Protein AF-A0A1J4JZ29-F1 (afdb_monomer_lite)

Structure (mmCIF, N/CA/C/O backbone):
data_AF-A0A1J4JZ29-F1
#
_entry.id   AF-A0A1J4JZ29-F1
#
loop_
_atom_site.group_PDB
_atom_site.id
_atom_site.type_symbol
_atom_site.label_atom_id
_atom_site.label_alt_id
_atom_site.label_comp_id
_atom_site.label_asym_id
_atom_site.label_entity_id
_atom_site.label_seq_id
_atom_site.pdbx_PDB_ins_code
_atom_site.Cartn_x
_atom_site.Cartn_y
_atom_site.Cartn_z
_atom_site.occupancy
_atom_site.B_iso_or_equiv
_atom_site.auth_seq_id
_atom_site.auth_comp_id
_atom_site.auth_asym_id
_atom_site.auth_atom_id
_atom_site.pdbx_PDB_model_num
ATOM 1 N N . MET A 1 1 ? 57.834 22.739 -58.608 1.00 68.94 1 MET A N 1
ATOM 2 C CA . MET A 1 1 ? 57.553 23.561 -57.410 1.00 68.94 1 MET A CA 1
ATOM 3 C C . MET A 1 1 ? 56.055 23.659 -57.111 1.00 68.94 1 MET A C 1
ATOM 5 O O . MET A 1 1 ? 55.650 23.152 -56.080 1.00 68.94 1 MET A O 1
ATOM 9 N N . ILE A 1 2 ? 55.210 24.173 -58.018 1.00 77.94 2 ILE A N 1
ATOM 10 C CA . ILE A 1 2 ? 53.753 24.341 -57.780 1.00 77.94 2 ILE A CA 1
ATOM 11 C C . ILE A 1 2 ? 53.030 23.028 -57.420 1.00 77.94 2 ILE A C 1
ATOM 13 O O . ILE A 1 2 ? 52.294 22.993 -56.441 1.00 77.94 2 ILE A O 1
ATOM 17 N N . LYS A 1 3 ? 53.285 21.928 -58.148 1.00 78.69 3 LYS A N 1
ATOM 18 C CA . LYS A 1 3 ? 52.698 20.609 -57.829 1.00 78.69 3 LYS A CA 1
ATOM 19 C C . LYS A 1 3 ? 53.084 20.102 -56.432 1.00 78.69 3 LYS A C 1
ATOM 21 O O . LYS A 1 3 ? 52.234 19.584 -55.731 1.00 78.69 3 LYS A O 1
ATOM 26 N N . SER A 1 4 ? 54.338 20.313 -56.024 1.00 80.56 4 SER A N 1
ATOM 27 C CA . SER A 1 4 ? 54.829 19.910 -54.696 1.00 80.56 4 SER A CA 1
ATOM 28 C C . SER A 1 4 ? 54.134 20.694 -53.576 1.00 80.56 4 SER A C 1
ATOM 30 O O . SER A 1 4 ? 53.701 20.117 -52.586 1.00 80.56 4 SER A O 1
ATOM 32 N N . ASN A 1 5 ? 53.933 22.004 -53.771 1.00 86.25 5 ASN A N 1
ATOM 33 C CA . ASN A 1 5 ? 53.218 22.837 -52.801 1.00 86.25 5 ASN A CA 1
ATOM 34 C C . ASN A 1 5 ? 51.735 22.453 -52.678 1.00 86.25 5 ASN A C 1
ATOM 36 O O . ASN A 1 5 ? 51.191 22.500 -51.580 1.00 86.25 5 ASN A O 1
ATOM 40 N N . LEU A 1 6 ? 51.083 22.074 -53.783 1.00 84.50 6 LEU A N 1
ATOM 41 C CA . LEU A 1 6 ? 49.687 21.627 -53.765 1.00 84.50 6 LEU A CA 1
ATOM 42 C C . LEU A 1 6 ? 49.518 20.303 -53.014 1.00 84.50 6 LEU A C 1
ATOM 44 O O . LEU A 1 6 ? 48.619 20.208 -52.187 1.00 84.50 6 LEU A O 1
ATOM 48 N N . GLU A 1 7 ? 50.394 19.321 -53.239 1.00 86.31 7 GLU A N 1
ATOM 49 C CA . GLU A 1 7 ? 50.348 18.060 -52.484 1.00 86.31 7 GLU A CA 1
ATOM 50 C C . GLU A 1 7 ? 50.597 18.294 -50.990 1.00 86.31 7 GLU A C 1
ATOM 52 O O . GLU A 1 7 ? 49.822 17.817 -50.171 1.00 86.31 7 GLU A O 1
ATOM 57 N N . ALA A 1 8 ? 51.566 19.141 -50.620 1.00 87.75 8 ALA A N 1
ATOM 58 C CA . ALA A 1 8 ? 51.807 19.485 -49.216 1.00 87.75 8 ALA A CA 1
ATOM 59 C C . ALA A 1 8 ? 50.589 20.141 -48.533 1.00 87.75 8 ALA A C 1
ATOM 61 O O . ALA A 1 8 ? 50.352 19.931 -47.343 1.00 87.75 8 ALA A O 1
ATOM 62 N N . ILE A 1 9 ? 49.799 20.931 -49.269 1.00 89.75 9 ILE A N 1
ATOM 63 C CA . ILE A 1 9 ? 48.543 21.501 -48.759 1.00 89.75 9 ILE A CA 1
ATOM 64 C C . ILE A 1 9 ? 47.495 20.400 -48.558 1.00 89.75 9 ILE A C 1
ATOM 66 O O . ILE A 1 9 ? 46.811 20.405 -47.537 1.00 89.75 9 ILE A O 1
ATOM 70 N N . LYS A 1 10 ? 47.373 19.455 -49.498 1.00 89.69 10 LYS A N 1
ATOM 71 C CA . LYS A 1 10 ? 46.440 18.323 -49.385 1.00 89.69 10 LYS A CA 1
ATOM 72 C C . LYS A 1 10 ? 46.791 17.416 -48.209 1.00 89.69 10 LYS A C 1
ATOM 74 O O . LYS A 1 10 ? 45.906 17.083 -47.432 1.00 89.69 10 LYS A O 1
ATOM 79 N N . THR A 1 11 ? 48.073 17.104 -48.020 1.00 91.00 11 THR A N 1
ATOM 80 C CA . THR A 1 11 ? 48.562 16.326 -46.872 1.00 91.00 11 THR A CA 1
ATOM 81 C C . THR A 1 11 ? 48.201 17.000 -45.549 1.00 91.00 11 THR A C 1
ATOM 83 O O . THR A 1 11 ? 47.602 16.373 -44.684 1.00 91.00 11 THR A O 1
ATOM 86 N N . LYS A 1 12 ? 48.436 18.311 -45.420 1.00 91.88 12 LYS A N 1
ATOM 87 C CA . LYS A 1 12 ? 48.049 19.053 -44.208 1.00 91.88 12 LYS A CA 1
ATOM 88 C C . LYS A 1 12 ? 46.540 19.069 -43.964 1.00 91.88 12 LYS A C 1
ATOM 90 O O . LYS A 1 12 ? 46.113 19.063 -42.816 1.00 91.88 12 LYS A O 1
ATOM 95 N N . LYS A 1 13 ? 45.728 19.111 -45.026 1.00 93.25 13 LYS A N 1
ATOM 96 C CA . LYS A 1 13 ? 44.263 19.059 -44.908 1.00 93.25 13 LYS A CA 1
ATOM 97 C C . LYS A 1 13 ? 43.780 17.708 -44.384 1.00 93.25 13 LYS A C 1
ATOM 99 O O . LYS A 1 13 ? 42.940 17.701 -43.492 1.00 93.25 13 LYS A O 1
ATOM 104 N N . ILE A 1 14 ? 44.296 16.592 -44.908 1.00 94.69 14 ILE A N 1
ATOM 105 C CA . ILE A 1 14 ? 43.908 15.260 -44.418 1.00 94.69 14 ILE A CA 1
ATOM 106 C C . ILE A 1 14 ? 44.425 15.012 -42.996 1.00 94.69 14 ILE A C 1
ATOM 108 O O . ILE A 1 14 ? 43.691 14.466 -42.183 1.00 94.69 14 ILE A O 1
ATOM 112 N N . GLU A 1 15 ? 45.632 15.474 -42.659 1.00 95.06 15 GLU A N 1
ATOM 113 C CA . GLU A 1 15 ? 46.159 15.408 -41.289 1.00 95.06 15 GLU A CA 1
ATOM 114 C C . GLU A 1 15 ? 45.284 16.200 -40.312 1.00 95.06 15 GLU A C 1
ATOM 116 O O . GLU A 1 15 ? 44.921 15.687 -39.257 1.00 95.06 15 GLU A O 1
ATOM 121 N N . ALA A 1 16 ? 44.884 17.421 -40.681 1.00 95.81 16 ALA A N 1
ATOM 122 C CA . ALA A 1 16 ? 43.943 18.210 -39.891 1.00 95.81 16 ALA A CA 1
ATOM 123 C C . ALA A 1 16 ? 42.591 17.496 -39.751 1.00 95.81 16 ALA A C 1
ATOM 125 O O . ALA A 1 16 ? 42.062 17.400 -38.649 1.00 95.81 16 ALA A O 1
ATOM 126 N N . TRP A 1 17 ? 42.071 16.912 -40.837 1.00 96.38 17 TRP A N 1
ATOM 127 C CA . TRP A 1 17 ? 40.834 16.133 -40.785 1.00 96.38 17 TRP A CA 1
ATOM 128 C C . TRP A 1 17 ? 40.953 14.932 -39.837 1.00 96.38 17 TRP A C 1
ATOM 130 O O . TRP A 1 17 ? 40.046 14.703 -39.045 1.00 96.38 17 TRP A O 1
ATOM 140 N N . MET A 1 18 ? 42.070 14.199 -39.862 1.00 96.00 18 MET A N 1
ATOM 141 C CA . MET A 1 18 ? 42.314 13.073 -38.951 1.00 96.00 18 MET A CA 1
ATOM 142 C C . MET A 1 18 ? 42.398 13.510 -37.487 1.00 96.00 18 MET A C 1
ATOM 144 O O . MET A 1 18 ? 41.930 12.783 -36.614 1.00 96.00 18 MET A O 1
ATOM 148 N N . LEU A 1 19 ? 42.967 14.689 -37.218 1.00 96.00 19 LEU A N 1
ATOM 149 C CA . LEU A 1 19 ? 43.009 15.277 -35.877 1.00 96.00 19 LEU A CA 1
ATOM 150 C C . LEU A 1 19 ? 41.621 15.711 -35.393 1.00 96.00 19 LEU A C 1
ATOM 152 O O . LEU A 1 19 ? 41.321 15.559 -34.214 1.00 96.00 19 LEU A O 1
ATOM 156 N N . ASP A 1 20 ? 40.769 16.201 -36.293 1.00 95.56 20 ASP A N 1
ATOM 157 C CA . ASP A 1 20 ? 39.391 16.589 -35.972 1.00 95.56 20 ASP A CA 1
ATOM 158 C C . ASP A 1 20 ? 38.450 15.374 -35.825 1.00 95.56 20 ASP A C 1
ATOM 160 O O . ASP A 1 20 ? 37.366 15.491 -35.253 1.00 95.56 20 ASP A O 1
ATOM 164 N N . HIS A 1 21 ? 38.857 14.205 -36.331 1.00 96.75 21 HIS A N 1
ATOM 165 C CA . HIS A 1 21 ? 38.045 12.985 -36.408 1.00 96.75 21 HIS A CA 1
ATOM 166 C C . HIS A 1 21 ? 38.773 11.774 -35.811 1.00 96.75 21 HIS A C 1
ATOM 168 O O . HIS A 1 21 ? 38.790 10.690 -36.403 1.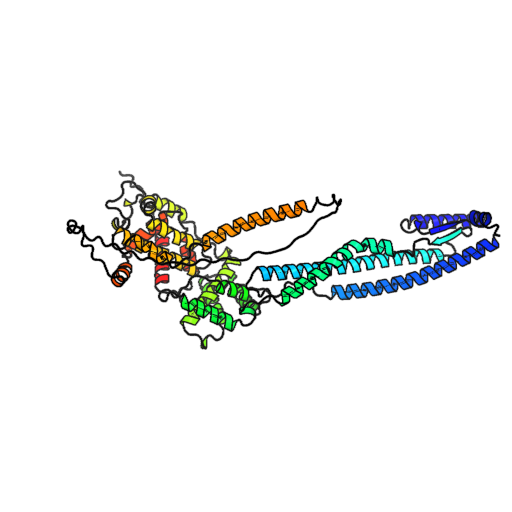00 96.75 21 HIS A O 1
ATOM 174 N N . THR A 1 22 ? 39.365 11.944 -34.626 1.00 96.50 22 THR A N 1
ATOM 175 C CA . THR A 1 22 ? 40.188 10.917 -33.959 1.00 96.50 22 THR A CA 1
ATOM 176 C C . THR A 1 22 ? 39.496 9.566 -33.804 1.00 96.50 22 THR A C 1
ATOM 178 O O . THR A 1 22 ? 40.163 8.536 -33.835 1.00 96.50 22 THR A O 1
ATOM 181 N N . ASP A 1 23 ? 38.169 9.561 -33.670 1.00 93.56 23 ASP A N 1
ATOM 182 C CA . ASP A 1 23 ? 37.381 8.352 -33.410 1.00 93.56 23 ASP A CA 1
ATOM 183 C C . ASP A 1 23 ? 37.178 7.484 -34.661 1.00 93.56 23 ASP A C 1
ATOM 185 O O . ASP A 1 23 ? 36.997 6.271 -34.551 1.00 93.56 23 ASP A O 1
ATOM 189 N N . ILE A 1 24 ? 37.234 8.084 -35.856 1.00 95.94 24 ILE A N 1
ATOM 190 C CA . ILE A 1 24 ? 37.012 7.385 -37.133 1.00 95.94 24 ILE A CA 1
ATOM 191 C C . ILE A 1 24 ? 38.256 7.339 -38.018 1.00 95.94 24 ILE A C 1
ATOM 193 O O . ILE A 1 24 ? 38.356 6.461 -38.872 1.00 95.94 24 ILE A O 1
ATOM 197 N N . ALA A 1 25 ? 39.239 8.215 -37.793 1.00 96.06 25 ALA A N 1
ATOM 198 C CA . ALA A 1 25 ? 40.515 8.199 -38.502 1.00 96.06 25 ALA A CA 1
ATOM 199 C C . ALA A 1 25 ? 41.199 6.811 -38.534 1.00 96.06 25 ALA A C 1
ATOM 201 O O . ALA A 1 25 ? 41.712 6.458 -39.597 1.00 96.06 25 ALA A O 1
ATOM 202 N N . PRO A 1 26 ? 41.157 5.975 -37.470 1.00 96.56 26 PRO A N 1
ATOM 203 C CA . PRO A 1 26 ? 41.739 4.629 -37.499 1.00 96.56 26 PRO A CA 1
ATOM 204 C C . PRO A 1 26 ? 41.132 3.684 -38.545 1.00 96.56 26 PRO A C 1
ATOM 206 O O . PRO A 1 26 ? 41.779 2.717 -38.936 1.00 96.56 26 PRO A O 1
ATOM 209 N N . CYS A 1 27 ? 39.909 3.947 -39.018 1.00 96.00 27 CYS A N 1
ATOM 210 C CA . CYS A 1 27 ? 39.282 3.152 -40.075 1.00 96.00 27 CYS A CA 1
ATOM 211 C C . CYS A 1 27 ? 39.860 3.447 -41.468 1.00 96.00 27 CYS A C 1
ATOM 213 O O . CYS A 1 27 ? 39.581 2.705 -42.412 1.00 96.00 27 CYS A O 1
ATOM 215 N N . LEU A 1 28 ? 40.621 4.535 -41.626 1.00 96.69 28 LEU A N 1
ATOM 216 C CA . LEU A 1 28 ? 41.187 4.946 -42.903 1.00 96.69 28 LEU A CA 1
ATOM 217 C C . LEU A 1 28 ? 42.568 4.314 -43.103 1.00 96.69 28 LEU A C 1
ATOM 219 O O . LEU A 1 28 ? 43.542 4.680 -42.449 1.00 96.69 28 LEU A O 1
ATOM 223 N N . VAL A 1 29 ? 42.664 3.390 -44.054 1.00 96.19 29 VAL A N 1
ATOM 224 C CA . VAL A 1 29 ? 43.922 2.744 -44.435 1.00 96.19 29 VAL A CA 1
ATOM 225 C C . VAL A 1 29 ? 44.506 3.451 -45.653 1.00 96.19 29 VAL A C 1
ATOM 227 O O . VAL A 1 29 ? 43.782 3.808 -46.586 1.00 96.19 29 VAL A O 1
ATOM 230 N N . ILE A 1 30 ? 45.821 3.674 -45.628 1.00 96.38 30 ILE A N 1
ATOM 231 C CA . ILE A 1 30 ? 46.542 4.476 -46.617 1.00 96.38 30 ILE A CA 1
ATOM 232 C C . ILE A 1 30 ? 47.589 3.613 -47.317 1.00 96.38 30 ILE A C 1
ATOM 234 O O . ILE A 1 30 ? 48.564 3.190 -46.697 1.00 96.38 30 ILE A O 1
ATOM 238 N N . ASP A 1 31 ? 47.446 3.442 -48.629 1.00 95.06 31 ASP A N 1
ATOM 239 C CA . ASP A 1 31 ? 48.492 2.878 -49.479 1.00 95.06 31 ASP A CA 1
ATOM 240 C C . ASP A 1 31 ? 49.213 4.001 -50.228 1.00 95.06 31 ASP A C 1
ATOM 242 O O . ASP A 1 31 ? 48.628 4.702 -51.061 1.00 95.06 31 ASP A O 1
ATOM 246 N N . THR A 1 32 ? 50.503 4.186 -49.954 1.00 94.19 32 THR A N 1
ATOM 247 C CA . THR A 1 32 ? 51.311 5.193 -50.654 1.00 94.19 32 THR A CA 1
ATOM 248 C C . THR A 1 32 ? 51.693 4.716 -52.054 1.00 94.19 32 THR A C 1
ATOM 250 O O . THR A 1 32 ? 51.894 3.523 -52.300 1.00 94.19 32 THR A O 1
ATOM 253 N N . GLN A 1 33 ? 51.849 5.656 -52.989 1.00 91.81 33 GLN A N 1
ATOM 254 C CA . GLN A 1 33 ? 52.295 5.371 -54.353 1.00 91.81 33 GLN A CA 1
ATOM 255 C C . GLN A 1 33 ? 53.612 4.591 -54.372 1.00 91.81 33 GLN A C 1
ATOM 257 O O . GLN A 1 33 ? 53.777 3.697 -55.198 1.00 91.81 33 GLN A O 1
ATOM 262 N N . GLU A 1 34 ? 54.534 4.902 -53.463 1.00 88.31 34 GLU A N 1
ATOM 263 C CA . GLU A 1 34 ? 55.814 4.208 -53.342 1.00 88.31 34 GLU A CA 1
ATOM 264 C C . GLU A 1 34 ? 55.625 2.745 -52.926 1.00 88.31 34 GLU A C 1
ATOM 266 O O . GLU A 1 34 ? 56.112 1.847 -53.615 1.00 88.31 34 GLU A O 1
ATOM 271 N N . SER A 1 35 ? 54.840 2.494 -51.871 1.00 88.62 35 SER A N 1
ATOM 272 C CA . SER A 1 35 ? 54.505 1.138 -51.419 1.00 88.62 35 SER A CA 1
ATOM 273 C C . SER A 1 35 ? 53.822 0.328 -52.527 1.00 88.62 35 SER A C 1
ATOM 275 O O . SER A 1 35 ? 54.209 -0.805 -52.826 1.00 88.62 35 SER A O 1
ATOM 277 N N . TYR A 1 36 ? 52.860 0.936 -53.224 1.00 85.94 36 TYR A N 1
ATOM 278 C CA . TYR A 1 36 ? 52.100 0.289 -54.291 1.00 85.94 36 TYR A CA 1
ATOM 279 C C . TYR A 1 36 ? 52.940 0.002 -55.548 1.00 85.94 36 TYR A C 1
ATOM 281 O O . TYR A 1 36 ? 52.862 -1.086 -56.123 1.00 85.94 36 TYR A O 1
ATOM 289 N N . CYS A 1 37 ? 53.754 0.962 -56.001 1.00 82.75 37 CYS A N 1
ATOM 290 C CA . CYS A 1 37 ? 54.588 0.786 -57.194 1.00 82.75 37 CYS A CA 1
ATOM 291 C C . CYS A 1 37 ? 55.699 -0.245 -56.954 1.00 82.75 37 CYS A C 1
ATOM 293 O O . CYS A 1 37 ? 55.947 -1.081 -57.829 1.00 82.75 37 CYS A O 1
ATOM 295 N N . ASN A 1 38 ? 56.319 -0.223 -55.769 1.00 83.25 38 ASN A N 1
ATOM 296 C CA . ASN A 1 38 ? 57.417 -1.122 -55.416 1.00 83.25 38 ASN A CA 1
ATOM 297 C C . ASN A 1 38 ? 56.941 -2.564 -55.198 1.00 83.25 38 ASN A C 1
ATOM 299 O O . ASN A 1 38 ? 57.582 -3.497 -55.678 1.00 83.25 38 ASN A O 1
ATOM 303 N N . SER A 1 39 ? 55.799 -2.758 -54.532 1.00 79.38 39 SER A N 1
ATOM 304 C CA . SER A 1 39 ? 55.265 -4.099 -54.247 1.00 79.38 39 SER A CA 1
ATOM 305 C C . SER A 1 39 ? 54.743 -4.825 -55.491 1.00 79.38 39 SER A C 1
ATOM 307 O O . SER A 1 39 ? 54.872 -6.044 -55.592 1.00 79.38 39 SER A O 1
ATOM 309 N N . LEU A 1 40 ? 54.184 -4.099 -56.466 1.00 79.75 40 LEU A N 1
ATOM 310 C CA . LEU A 1 40 ? 53.456 -4.700 -57.592 1.00 79.75 40 LEU A CA 1
ATOM 311 C C . LEU A 1 40 ? 54.137 -4.527 -58.959 1.00 79.75 40 LEU A C 1
ATOM 313 O O . LEU A 1 40 ? 53.573 -4.956 -59.966 1.00 79.75 40 LEU A O 1
ATOM 317 N N . LYS A 1 41 ? 55.325 -3.902 -59.022 1.00 82.69 41 LYS A N 1
ATOM 318 C CA . LYS A 1 41 ? 56.017 -3.528 -60.278 1.00 82.69 41 LYS A CA 1
ATOM 319 C C . LYS A 1 41 ? 55.107 -2.745 -61.244 1.00 82.69 41 LYS A C 1
ATOM 321 O O . LYS A 1 41 ? 55.163 -2.927 -62.462 1.00 82.69 41 LYS A O 1
ATOM 326 N N . LYS A 1 42 ? 54.226 -1.901 -60.699 1.00 83.25 42 LYS A N 1
ATOM 327 C CA . LYS A 1 42 ? 53.206 -1.156 -61.454 1.00 83.25 42 LYS A CA 1
ATOM 328 C C . LYS A 1 42 ? 53.696 0.237 -61.856 1.00 83.25 42 LYS A C 1
ATOM 330 O O . LYS A 1 42 ? 54.549 0.832 -61.208 1.00 83.25 42 LYS A O 1
ATOM 335 N N . THR A 1 43 ? 53.131 0.775 -62.937 1.00 91.31 43 THR A N 1
ATOM 336 C CA . THR A 1 43 ? 53.409 2.142 -63.417 1.00 91.31 43 THR A CA 1
ATOM 337 C C . THR A 1 43 ? 52.551 3.188 -62.695 1.00 91.31 43 THR A C 1
ATOM 339 O O . THR A 1 43 ? 51.439 2.897 -62.259 1.00 91.31 43 THR A O 1
ATOM 342 N N . ILE A 1 44 ? 52.997 4.450 -62.667 1.00 89.69 44 ILE A N 1
ATOM 343 C CA . ILE A 1 44 ? 52.231 5.587 -62.104 1.00 89.69 44 ILE A CA 1
ATOM 344 C C . ILE A 1 44 ? 50.833 5.709 -62.740 1.00 89.69 44 ILE A C 1
ATOM 346 O O . ILE A 1 44 ? 49.852 6.019 -62.069 1.00 89.69 44 ILE A O 1
ATOM 350 N N . LYS A 1 45 ? 50.707 5.415 -64.043 1.00 91.38 45 LYS A N 1
ATOM 351 C CA . LYS A 1 45 ? 49.403 5.401 -64.727 1.00 91.38 45 LYS A CA 1
ATOM 352 C C . LYS A 1 45 ? 48.461 4.346 -64.138 1.00 91.38 45 LYS A C 1
ATOM 354 O O . LYS A 1 45 ? 47.278 4.623 -63.964 1.00 91.38 45 LYS A O 1
ATOM 359 N N . GLN A 1 46 ? 48.984 3.162 -63.813 1.00 92.56 46 GLN A N 1
ATOM 360 C CA . GLN A 1 46 ? 48.215 2.095 -63.167 1.00 92.56 46 GLN A CA 1
ATOM 361 C C . GLN A 1 46 ? 47.842 2.461 -61.726 1.00 92.56 46 GLN A C 1
ATOM 363 O O . GLN A 1 46 ? 46.727 2.160 -61.315 1.00 92.56 46 GLN A O 1
ATOM 368 N N . PHE A 1 47 ? 48.722 3.146 -60.985 1.00 93.44 47 PHE A N 1
ATOM 369 C CA . PHE A 1 47 ? 48.402 3.674 -59.655 1.00 93.44 47 PHE A CA 1
ATOM 370 C C . PHE A 1 47 ? 47.232 4.665 -59.704 1.00 93.44 47 PHE A C 1
ATOM 372 O O . PHE A 1 47 ? 46.231 4.455 -59.031 1.00 93.44 47 PHE A O 1
ATOM 379 N N . ASN A 1 48 ? 47.298 5.686 -60.566 1.00 93.12 48 ASN A N 1
ATOM 380 C CA . ASN A 1 48 ? 46.229 6.687 -60.690 1.00 93.12 48 ASN A CA 1
ATOM 381 C C . ASN A 1 48 ? 44.885 6.070 -61.104 1.00 93.12 48 ASN A C 1
ATOM 383 O O . ASN A 1 48 ? 43.830 6.494 -60.629 1.00 93.12 48 ASN A O 1
ATOM 387 N N . SER A 1 49 ? 44.924 5.068 -61.990 1.00 95.38 49 SER A N 1
ATOM 388 C CA . SER A 1 49 ? 43.730 4.323 -62.391 1.00 95.38 49 SER A CA 1
ATOM 389 C C . SER A 1 49 ? 43.145 3.520 -61.230 1.00 95.38 49 SER A C 1
ATOM 391 O O . SER A 1 49 ? 41.927 3.525 -61.060 1.00 95.38 49 SER A O 1
ATOM 393 N N . GLU A 1 50 ? 43.983 2.843 -60.438 1.00 94.94 50 GLU A N 1
ATOM 394 C CA . GLU A 1 50 ? 43.515 2.082 -59.277 1.00 94.94 50 GLU A CA 1
ATOM 395 C C . GLU A 1 50 ? 42.998 3.014 -58.183 1.00 94.94 50 GLU A C 1
ATOM 397 O O . GLU A 1 50 ? 41.905 2.787 -57.692 1.00 94.94 50 GLU A O 1
ATOM 402 N N . ARG A 1 51 ? 43.694 4.120 -57.881 1.00 95.44 51 ARG A N 1
ATOM 403 C CA . ARG A 1 51 ? 43.243 5.147 -56.928 1.00 95.44 51 ARG A CA 1
ATOM 404 C C . ARG A 1 51 ? 41.823 5.599 -57.235 1.00 95.44 51 ARG A C 1
ATOM 406 O O . ARG A 1 51 ? 40.954 5.531 -56.374 1.00 95.44 51 ARG A O 1
ATOM 413 N N . LYS A 1 52 ? 41.587 6.026 -58.480 1.00 95.88 52 LYS A N 1
ATOM 414 C CA . LYS A 1 52 ? 40.265 6.475 -58.921 1.00 95.88 52 LYS A CA 1
ATOM 415 C C . LYS A 1 52 ? 39.222 5.374 -58.739 1.00 95.88 52 LYS A C 1
ATOM 417 O O . LYS A 1 52 ? 38.173 5.619 -58.162 1.00 95.88 52 LYS A O 1
ATOM 422 N N . LYS A 1 53 ? 39.535 4.160 -59.193 1.00 96.88 53 LYS A N 1
ATOM 423 C CA . LYS A 1 53 ? 38.646 3.003 -59.085 1.00 96.88 53 LYS A CA 1
ATOM 424 C C . LYS A 1 53 ? 38.318 2.663 -57.625 1.00 96.88 53 LYS A C 1
ATOM 426 O O . LYS A 1 53 ? 37.148 2.463 -57.324 1.00 96.88 53 LYS A O 1
ATOM 431 N N . THR A 1 54 ? 39.308 2.622 -56.736 1.00 96.25 54 THR A N 1
ATOM 432 C CA . THR A 1 54 ? 39.125 2.343 -55.305 1.00 96.25 54 THR A CA 1
ATOM 433 C C . THR A 1 54 ? 38.300 3.436 -54.635 1.00 96.25 54 THR A C 1
ATOM 435 O O . THR A 1 54 ? 37.349 3.124 -53.928 1.00 96.25 54 THR A O 1
ATOM 438 N N . HIS A 1 55 ? 38.588 4.714 -54.899 1.00 97.06 55 HIS A N 1
ATOM 439 C CA . HIS A 1 55 ? 37.820 5.835 -54.339 1.00 97.06 55 HIS A CA 1
ATOM 440 C C . HIS A 1 55 ? 36.372 5.830 -54.832 1.00 97.06 55 HIS A C 1
ATOM 442 O O . HIS A 1 55 ? 35.453 5.943 -54.023 1.00 97.06 55 HIS A O 1
ATOM 448 N N . ASP A 1 56 ? 36.152 5.602 -56.130 1.00 97.25 56 ASP A N 1
ATOM 449 C CA . ASP A 1 56 ? 34.812 5.455 -56.703 1.00 97.25 56 ASP A CA 1
ATOM 450 C C . ASP A 1 56 ? 34.064 4.273 -56.054 1.00 97.25 56 ASP A C 1
ATOM 452 O O . ASP A 1 56 ? 32.880 4.383 -55.730 1.00 97.25 56 ASP A O 1
ATOM 456 N N . GLN A 1 57 ? 34.745 3.144 -55.822 1.00 97.19 57 GLN A N 1
ATOM 457 C CA . GLN A 1 57 ? 34.177 1.979 -55.137 1.00 97.19 57 GLN A CA 1
ATOM 458 C C . GLN A 1 57 ? 33.808 2.285 -53.682 1.00 97.19 57 GLN A C 1
ATOM 460 O O . GLN A 1 57 ? 32.687 1.973 -53.275 1.00 97.19 57 GLN A O 1
ATOM 465 N N . GLU A 1 58 ? 34.687 2.931 -52.915 1.00 97.44 58 GLU A N 1
ATOM 466 C CA . GLU A 1 58 ? 34.408 3.318 -51.528 1.00 97.44 58 GLU A CA 1
ATOM 467 C C . GLU A 1 58 ? 33.252 4.315 -51.435 1.00 97.44 58 GLU A C 1
ATOM 469 O O . GLU A 1 58 ? 32.346 4.132 -50.624 1.00 97.44 58 GLU A O 1
ATOM 474 N N . MET A 1 59 ? 33.168 5.294 -52.339 1.00 97.56 59 MET A N 1
ATOM 475 C CA . MET A 1 59 ? 32.014 6.195 -52.409 1.00 97.56 59 MET A CA 1
ATOM 476 C C . MET A 1 59 ? 30.700 5.442 -52.655 1.00 97.56 59 MET A C 1
ATOM 478 O O . MET A 1 59 ? 29.671 5.774 -52.061 1.00 97.56 59 MET A O 1
ATOM 482 N N . GLN A 1 60 ? 30.697 4.432 -53.532 1.00 97.75 60 GLN A N 1
ATOM 483 C CA . GLN A 1 60 ? 29.499 3.623 -53.781 1.00 97.75 60 GLN A CA 1
ATOM 484 C C . GLN A 1 60 ? 29.140 2.741 -52.580 1.00 97.75 60 GLN A C 1
ATOM 486 O O . GLN A 1 60 ? 27.954 2.619 -52.249 1.00 97.75 60 GLN A O 1
ATOM 491 N N . ARG A 1 61 ? 30.139 2.163 -51.899 1.00 97.62 61 ARG A N 1
ATOM 492 C CA . ARG A 1 61 ? 29.949 1.402 -50.655 1.00 97.62 61 ARG A CA 1
ATOM 493 C C . ARG A 1 61 ? 29.372 2.289 -49.553 1.00 97.62 61 ARG A C 1
ATOM 495 O O . ARG A 1 61 ? 28.340 1.923 -48.997 1.00 97.62 61 ARG A O 1
ATOM 502 N N . LEU A 1 62 ? 29.929 3.481 -49.330 1.00 98.00 62 LEU A N 1
ATOM 503 C CA . LEU A 1 62 ? 29.415 4.481 -48.386 1.00 98.00 62 LEU A CA 1
ATOM 504 C C . LEU A 1 62 ? 27.977 4.892 -48.710 1.00 98.00 62 LEU A C 1
ATOM 506 O O . LEU A 1 62 ? 27.119 4.867 -47.834 1.00 98.00 62 LEU A O 1
ATOM 510 N N . LYS A 1 63 ? 27.654 5.194 -49.974 1.00 98.06 63 LYS A N 1
ATOM 511 C CA . LYS A 1 63 ? 26.276 5.533 -50.383 1.00 98.06 63 LYS A CA 1
ATOM 512 C C . LYS A 1 63 ? 25.286 4.398 -50.133 1.00 98.06 63 LYS A C 1
ATOM 514 O O . LYS A 1 63 ? 24.127 4.648 -49.804 1.00 98.06 63 LYS A O 1
ATOM 519 N N . LYS A 1 64 ? 25.693 3.143 -50.339 1.00 97.88 64 LYS A N 1
ATOM 520 C CA . LYS A 1 64 ? 24.864 1.980 -49.998 1.00 97.88 64 LYS A CA 1
ATOM 521 C C . LYS A 1 64 ? 24.698 1.865 -48.481 1.00 97.88 64 LYS A C 1
ATOM 523 O O . LYS A 1 64 ? 23.567 1.803 -48.018 1.00 97.88 64 LYS A O 1
ATOM 528 N N . PHE A 1 65 ? 25.796 1.939 -47.738 1.00 97.75 65 PHE A N 1
ATOM 529 C CA . PHE A 1 65 ? 25.816 1.861 -46.281 1.00 97.75 65 PHE A CA 1
ATOM 530 C C . PHE A 1 65 ? 24.944 2.937 -45.621 1.00 97.75 65 PHE A C 1
ATOM 532 O O . PHE A 1 65 ? 24.108 2.620 -44.786 1.00 97.75 65 PHE A O 1
ATOM 539 N N . ILE A 1 66 ? 25.035 4.189 -46.077 1.00 98.25 66 ILE A N 1
ATOM 540 C CA . ILE A 1 66 ? 24.181 5.305 -45.643 1.00 98.25 66 ILE A CA 1
ATOM 541 C C . ILE A 1 66 ? 22.698 5.002 -45.887 1.00 98.25 66 ILE A C 1
ATOM 543 O O . ILE A 1 66 ? 21.861 5.298 -45.036 1.00 98.25 66 ILE A O 1
ATOM 547 N N . ARG A 1 67 ? 22.334 4.414 -47.036 1.00 98.25 67 ARG A N 1
ATOM 548 C CA . ARG A 1 67 ? 20.937 4.022 -47.305 1.00 98.25 67 ARG A CA 1
ATOM 549 C C . ARG A 1 67 ? 20.462 2.934 -46.343 1.00 98.25 67 ARG A C 1
ATOM 551 O O . ARG A 1 67 ? 19.331 3.017 -45.864 1.00 98.25 67 ARG A O 1
ATOM 558 N N . ASP A 1 68 ? 21.314 1.955 -46.053 1.00 97.88 68 ASP A N 1
ATOM 559 C CA . ASP A 1 68 ? 21.009 0.861 -45.129 1.00 97.88 68 ASP A CA 1
ATOM 560 C C . ASP A 1 68 ? 20.880 1.374 -43.681 1.00 97.88 68 ASP A C 1
ATOM 562 O O . ASP A 1 68 ? 19.899 1.060 -43.006 1.00 97.88 68 ASP A O 1
ATOM 566 N N . LEU A 1 69 ? 21.780 2.257 -43.234 1.00 97.69 69 LEU A N 1
ATOM 567 C CA . LEU A 1 69 ? 21.692 2.930 -41.933 1.00 97.69 69 LEU A CA 1
ATOM 568 C C . LEU A 1 69 ? 20.417 3.764 -41.807 1.00 97.69 69 LEU A C 1
ATOM 570 O O . LEU A 1 69 ? 19.681 3.599 -40.842 1.00 97.69 69 LEU A O 1
ATOM 574 N N . ASN A 1 70 ? 20.089 4.592 -42.803 1.00 98.25 70 ASN A N 1
ATOM 575 C CA . ASN A 1 70 ? 18.842 5.365 -42.805 1.00 98.25 70 ASN A CA 1
ATOM 576 C C . ASN A 1 70 ? 17.598 4.470 -42.707 1.00 98.25 70 ASN A C 1
ATOM 578 O O . ASN A 1 70 ? 16.618 4.821 -42.048 1.00 98.25 70 ASN A O 1
ATOM 582 N N . LYS A 1 71 ? 17.613 3.305 -43.365 1.00 98.31 71 LYS A N 1
ATOM 583 C CA . LYS A 1 71 ? 16.534 2.319 -43.244 1.00 98.31 71 LYS A CA 1
ATOM 584 C C . LYS A 1 71 ? 16.446 1.779 -41.814 1.00 98.31 71 LYS A C 1
ATOM 586 O O . LYS A 1 71 ? 15.342 1.697 -41.281 1.00 98.31 71 LYS A O 1
ATOM 591 N N . ASN A 1 72 ? 17.578 1.447 -41.197 1.00 97.56 72 ASN A N 1
ATOM 592 C CA . ASN A 1 72 ? 17.631 0.957 -39.820 1.00 97.56 72 ASN A CA 1
ATOM 593 C C . ASN A 1 72 ? 17.195 2.020 -38.802 1.00 97.56 72 ASN A C 1
ATOM 595 O O . ASN A 1 72 ? 16.400 1.701 -37.922 1.00 97.56 72 ASN A O 1
ATOM 599 N N . VAL A 1 73 ? 17.613 3.280 -38.964 1.00 98.25 73 VAL A N 1
ATOM 600 C CA . VAL A 1 73 ? 17.145 4.412 -38.144 1.00 98.25 73 VAL A CA 1
ATOM 601 C C . VAL A 1 73 ? 15.620 4.489 -38.177 1.00 98.25 73 VAL A C 1
ATOM 603 O O . VAL A 1 73 ? 14.995 4.423 -37.125 1.00 98.25 73 VAL A O 1
ATOM 606 N N . LYS A 1 74 ? 15.002 4.481 -39.366 1.00 98.38 74 LYS A N 1
ATOM 607 C CA . LYS A 1 74 ? 13.533 4.512 -39.507 1.00 98.38 74 LYS A CA 1
ATOM 608 C C . LYS A 1 74 ? 12.826 3.321 -38.857 1.00 98.38 74 LYS A C 1
ATOM 610 O O . LYS A 1 74 ? 11.718 3.462 -38.341 1.00 98.38 74 LYS A O 1
ATOM 615 N N . ILE A 1 75 ? 13.431 2.131 -38.905 1.00 98.25 75 ILE A N 1
ATOM 616 C CA . ILE A 1 75 ? 12.891 0.941 -38.232 1.00 98.25 75 ILE A CA 1
ATOM 617 C C . ILE A 1 75 ? 12.894 1.153 -36.715 1.00 98.25 75 ILE A C 1
ATOM 619 O O . ILE A 1 75 ? 11.876 0.909 -36.070 1.00 98.25 75 ILE A O 1
ATOM 623 N N . VAL A 1 76 ? 14.005 1.640 -36.160 1.00 98.25 76 VAL A N 1
ATOM 624 C CA . VAL A 1 76 ? 14.146 1.874 -34.718 1.00 98.25 76 VAL A CA 1
ATOM 625 C C . VAL A 1 76 ? 13.287 3.049 -34.247 1.00 98.25 76 VAL A C 1
ATOM 627 O O . VAL A 1 76 ? 12.705 2.971 -33.173 1.00 98.25 76 VAL A O 1
ATOM 630 N N . GLU A 1 77 ? 13.129 4.105 -35.045 1.00 98.19 77 GLU A N 1
ATOM 631 C CA . GLU A 1 77 ? 12.189 5.202 -34.767 1.00 98.19 77 GLU A CA 1
ATOM 632 C C . GLU A 1 77 ? 10.756 4.685 -34.640 1.00 98.19 77 GLU A C 1
ATOM 634 O O . GLU A 1 77 ? 10.047 5.025 -33.693 1.00 98.19 77 GLU A O 1
ATOM 639 N N . LYS A 1 78 ? 10.338 3.808 -35.561 1.00 98.19 78 LYS A N 1
ATOM 640 C CA . LYS A 1 78 ? 9.025 3.163 -35.491 1.00 98.19 78 LYS A CA 1
ATOM 641 C C . LYS A 1 78 ? 8.897 2.279 -34.248 1.00 98.19 78 LYS A C 1
ATOM 643 O O . LYS A 1 78 ? 7.850 2.290 -33.608 1.00 98.19 78 LYS A O 1
ATOM 648 N N . GLU A 1 79 ? 9.938 1.521 -33.903 1.00 98.00 79 GLU A N 1
ATOM 649 C CA . GLU A 1 79 ? 9.975 0.702 -32.683 1.00 98.00 79 GLU A CA 1
ATOM 650 C C . GLU A 1 79 ? 9.850 1.568 -31.421 1.00 98.00 79 GLU A C 1
ATOM 652 O O . GLU A 1 79 ? 9.027 1.269 -30.559 1.00 98.00 79 GLU A O 1
ATOM 657 N N . LEU A 1 80 ? 10.602 2.669 -31.338 1.00 97.69 80 LEU A N 1
ATOM 658 C CA . LEU A 1 80 ? 10.519 3.629 -30.240 1.00 97.69 80 LEU A CA 1
ATOM 659 C C . LEU A 1 80 ? 9.121 4.240 -30.140 1.00 97.69 80 LEU A C 1
ATOM 661 O O . LEU A 1 80 ? 8.576 4.244 -29.042 1.00 97.69 80 LEU A O 1
ATOM 665 N N . SER A 1 81 ? 8.517 4.663 -31.258 1.00 97.50 81 SER A N 1
ATOM 666 C CA . SER A 1 81 ? 7.137 5.180 -31.282 1.00 97.50 81 SER A CA 1
ATOM 667 C C . SER A 1 81 ? 6.168 4.179 -30.654 1.00 97.50 81 SER A C 1
ATOM 669 O O . SER A 1 81 ? 5.477 4.507 -29.691 1.00 97.50 81 SER A O 1
ATOM 671 N N . ILE A 1 82 ? 6.204 2.921 -31.113 1.00 97.38 82 ILE A N 1
ATOM 672 C CA . ILE A 1 82 ? 5.356 1.842 -30.585 1.00 97.38 82 ILE A CA 1
ATOM 673 C C . ILE A 1 82 ? 5.607 1.631 -29.084 1.00 97.38 82 ILE A C 1
ATOM 675 O O . ILE A 1 82 ? 4.660 1.507 -28.313 1.00 97.38 82 ILE A O 1
ATOM 679 N N . LEU A 1 83 ? 6.869 1.601 -28.646 1.00 96.12 83 LEU A N 1
ATOM 680 C CA . LEU A 1 83 ? 7.221 1.379 -27.239 1.00 96.12 83 LEU A CA 1
ATOM 681 C C . LEU A 1 83 ? 6.797 2.535 -26.325 1.00 96.12 83 LEU A C 1
ATOM 683 O O . LEU A 1 83 ? 6.447 2.290 -25.169 1.00 96.12 83 LEU A O 1
ATOM 687 N N . THR A 1 84 ? 6.826 3.770 -26.830 1.00 92.38 84 THR A N 1
ATOM 688 C CA . THR A 1 84 ? 6.384 4.964 -26.096 1.00 92.38 84 THR A CA 1
ATOM 689 C C . THR A 1 84 ? 4.866 5.113 -26.049 1.00 92.38 84 THR A C 1
ATOM 691 O O . THR A 1 84 ? 4.349 5.703 -25.106 1.00 92.38 84 THR A O 1
ATOM 694 N N . GLU A 1 85 ? 4.150 4.552 -27.026 1.00 95.88 85 GLU A N 1
ATOM 695 C CA . GLU A 1 85 ? 2.683 4.514 -27.046 1.00 95.88 85 GLU A CA 1
ATOM 696 C C . GLU A 1 85 ? 2.107 3.467 -26.079 1.00 95.88 85 GLU A C 1
ATOM 698 O O . GLU A 1 85 ? 0.955 3.583 -25.655 1.00 95.88 85 GLU A O 1
ATOM 703 N N . ILE A 1 86 ? 2.891 2.451 -25.695 1.00 93.62 86 ILE A N 1
ATOM 704 C CA . ILE A 1 86 ? 2.461 1.459 -24.704 1.00 93.62 86 ILE A CA 1
ATOM 705 C C . ILE A 1 86 ? 2.322 2.149 -23.337 1.00 93.62 86 ILE A C 1
ATOM 707 O O . ILE A 1 86 ? 3.322 2.632 -22.792 1.00 93.62 86 ILE A O 1
ATOM 711 N N . PRO A 1 87 ? 1.117 2.159 -22.733 1.00 92.75 87 PRO A N 1
ATOM 712 C CA . PRO A 1 87 ? 0.910 2.786 -21.438 1.00 92.75 87 PRO A CA 1
ATOM 713 C C . PRO A 1 87 ? 1.800 2.128 -20.386 1.00 92.75 87 PRO A C 1
ATOM 715 O O . PRO A 1 87 ? 1.966 0.905 -20.368 1.00 92.75 87 PRO A O 1
ATOM 718 N N . ILE A 1 88 ? 2.351 2.952 -19.492 1.00 87.25 88 ILE A N 1
ATOM 719 C CA . ILE A 1 88 ? 3.146 2.486 -18.356 1.00 87.25 88 ILE A CA 1
ATOM 720 C C . ILE A 1 88 ? 2.315 1.450 -17.601 1.00 87.25 88 ILE A C 1
ATOM 722 O O . ILE A 1 88 ? 1.179 1.727 -17.207 1.00 87.25 88 ILE A O 1
ATOM 726 N N . ALA A 1 89 ? 2.869 0.247 -17.436 1.00 87.06 89 ALA A N 1
ATOM 727 C CA . ALA A 1 89 ? 2.179 -0.827 -16.743 1.00 87.06 89 ALA A CA 1
ATOM 728 C C . ALA A 1 89 ? 1.823 -0.368 -15.323 1.00 87.06 89 ALA A C 1
ATOM 730 O O . ALA A 1 89 ? 2.695 -0.168 -14.481 1.00 87.06 89 ALA A O 1
ATOM 731 N N . ASP A 1 90 ? 0.530 -0.201 -15.076 1.00 88.06 90 ASP A N 1
ATOM 732 C CA . ASP A 1 90 ? 0.001 0.194 -13.779 1.00 88.06 90 ASP A CA 1
ATOM 733 C C . ASP A 1 90 ? -0.408 -1.047 -12.972 1.00 88.06 90 ASP A C 1
ATOM 735 O O . ASP A 1 90 ? -0.714 -2.113 -13.522 1.00 88.06 90 ASP A O 1
ATOM 739 N N . VAL A 1 91 ? -0.411 -0.924 -11.646 1.00 84.69 91 VAL A N 1
ATOM 740 C CA . VAL A 1 91 ? -0.897 -1.984 -10.763 1.00 84.69 91 VAL A CA 1
ATOM 741 C C . VAL A 1 91 ? -2.397 -2.145 -11.027 1.00 84.69 91 VAL A C 1
ATOM 743 O O . VAL A 1 91 ? -3.149 -1.162 -10.952 1.00 84.69 91 VAL A O 1
ATOM 746 N N . PRO A 1 92 ? -2.871 -3.349 -11.403 1.00 81.25 92 PRO A N 1
ATOM 747 C CA . PRO A 1 92 ? -4.286 -3.565 -11.669 1.00 81.25 92 PRO A CA 1
ATOM 748 C C . PRO A 1 92 ? -5.115 -3.315 -10.406 1.00 81.25 92 PRO A C 1
ATOM 750 O O . PRO A 1 92 ? -4.582 -3.157 -9.310 1.00 81.25 92 PRO A O 1
ATOM 753 N N . TYR A 1 93 ? -6.438 -3.269 -10.562 1.00 78.56 93 TYR A N 1
ATOM 754 C CA . TYR A 1 93 ? -7.337 -3.195 -9.415 1.00 78.56 93 TYR A CA 1
ATOM 755 C C . TYR A 1 93 ? -7.039 -4.361 -8.462 1.00 78.56 93 TYR A C 1
ATOM 757 O O . TYR A 1 93 ? -7.200 -5.526 -8.840 1.00 78.56 93 TYR A O 1
ATOM 765 N N . LEU A 1 94 ? -6.535 -4.043 -7.266 1.00 80.00 94 LEU A N 1
ATOM 766 C CA . LEU A 1 94 ? -6.153 -5.024 -6.254 1.00 80.00 94 LEU A CA 1
ATOM 767 C C . LEU A 1 94 ? -7.426 -5.509 -5.570 1.00 80.00 94 LEU A C 1
ATOM 769 O O . LEU A 1 94 ? -7.855 -4.982 -4.550 1.00 80.00 94 LEU A O 1
ATOM 773 N N . CYS A 1 95 ? -8.066 -6.467 -6.226 1.00 82.31 95 CYS A N 1
ATOM 774 C CA . CYS A 1 95 ? -9.342 -7.041 -5.842 1.00 82.31 95 CYS A CA 1
ATOM 775 C C . CYS A 1 95 ? -9.174 -8.451 -5.286 1.00 82.31 95 CYS A C 1
ATOM 777 O O . CYS A 1 95 ? -9.856 -9.374 -5.721 1.00 82.31 95 CYS A O 1
ATOM 779 N N . TYR A 1 96 ? -8.234 -8.623 -4.360 1.00 88.25 96 TYR A N 1
ATOM 780 C CA . TYR A 1 96 ? -7.931 -9.908 -3.738 1.00 88.25 96 TYR A CA 1
ATOM 781 C C . TYR A 1 96 ? -8.072 -9.778 -2.229 1.00 88.25 96 TYR A C 1
ATOM 783 O O . TYR A 1 96 ? -7.573 -8.812 -1.650 1.00 88.25 96 TYR A O 1
ATOM 791 N N . SER A 1 97 ? -8.739 -10.751 -1.612 1.00 85.31 97 SER A N 1
ATOM 792 C CA . SER A 1 97 ? -8.854 -10.816 -0.155 1.00 85.31 97 SER A CA 1
ATOM 793 C C . SER A 1 97 ? -7.502 -11.182 0.466 1.00 85.31 97 SER A C 1
ATOM 795 O O . SER A 1 97 ? -7.066 -10.531 1.411 1.00 85.31 97 SER A O 1
ATOM 797 N N . ASP A 1 98 ? -6.775 -12.120 -0.152 1.00 89.62 98 ASP A N 1
ATOM 798 C CA . ASP A 1 98 ? -5.411 -12.490 0.238 1.00 89.62 98 ASP A CA 1
ATOM 799 C C . ASP A 1 98 ? -4.387 -11.414 -0.183 1.00 89.62 98 ASP A C 1
ATOM 801 O O . ASP A 1 98 ? -4.266 -11.042 -1.363 1.00 89.62 98 ASP A O 1
ATOM 805 N N . ILE A 1 99 ? -3.622 -10.924 0.795 1.00 87.81 99 ILE A N 1
ATOM 806 C CA . ILE A 1 99 ? -2.562 -9.932 0.601 1.00 87.81 99 ILE A CA 1
ATOM 807 C C . ILE A 1 99 ? -1.447 -10.443 -0.320 1.00 87.81 99 ILE A C 1
ATOM 809 O O . ILE A 1 99 ? -0.934 -9.678 -1.144 1.00 87.81 99 ILE A O 1
ATOM 813 N N . ASN A 1 100 ? -1.140 -11.741 -0.290 1.00 93.56 100 ASN A N 1
ATOM 814 C CA . ASN A 1 100 ? -0.114 -12.360 -1.125 1.00 93.56 100 ASN A CA 1
ATOM 815 C C . ASN A 1 100 ? -0.459 -12.259 -2.609 1.00 93.56 100 ASN A C 1
ATOM 817 O O . ASN A 1 100 ? 0.414 -12.021 -3.445 1.00 93.56 100 ASN A O 1
ATOM 821 N N . PHE A 1 101 ? -1.742 -12.360 -2.959 1.00 94.19 101 PHE A N 1
ATOM 822 C CA . PHE A 1 101 ? -2.197 -12.190 -4.339 1.00 94.19 101 PHE A CA 1
ATOM 823 C C . PHE A 1 101 ? -2.079 -10.735 -4.795 1.00 94.19 101 PHE A C 1
ATOM 825 O O . PHE A 1 101 ? -1.681 -10.471 -5.934 1.00 94.19 101 PHE A O 1
ATOM 832 N N . SER A 1 102 ? -2.337 -9.781 -3.899 1.00 89.94 102 SER A N 1
ATOM 833 C CA . SER A 1 102 ? -2.105 -8.361 -4.173 1.00 89.94 102 SER A CA 1
ATOM 834 C C . SER A 1 102 ? -0.616 -8.058 -4.382 1.00 89.94 102 SER A C 1
ATOM 836 O O . SER A 1 102 ? -0.251 -7.384 -5.351 1.00 89.94 102 SER A O 1
ATOM 838 N N . LEU A 1 103 ? 0.261 -8.609 -3.536 1.00 93.06 103 LEU A N 1
ATOM 839 C CA . LEU A 1 103 ? 1.715 -8.513 -3.694 1.00 93.06 103 LEU A CA 1
ATOM 840 C C . LEU A 1 103 ? 2.188 -9.176 -4.992 1.00 93.06 103 LEU A C 1
ATOM 842 O O . LEU A 1 103 ? 3.010 -8.609 -5.713 1.00 93.06 103 LEU A O 1
ATOM 846 N N . PHE A 1 104 ? 1.624 -10.327 -5.353 1.00 95.38 104 PHE A N 1
ATOM 847 C CA . PHE A 1 104 ? 1.935 -11.019 -6.600 1.00 95.38 104 PHE A CA 1
ATOM 848 C C . PHE A 1 104 ? 1.619 -10.164 -7.835 1.00 95.38 104 PHE A C 1
ATOM 850 O O . PHE A 1 104 ? 2.436 -10.078 -8.755 1.00 95.38 104 PHE A O 1
ATOM 857 N N . GLN A 1 105 ? 0.476 -9.469 -7.849 1.00 93.69 105 GLN A N 1
ATOM 858 C CA . GLN A 1 105 ? 0.136 -8.542 -8.935 1.00 93.69 105 GLN A CA 1
ATOM 859 C C . GLN A 1 105 ? 1.106 -7.362 -9.016 1.00 93.69 105 GLN A C 1
ATOM 861 O O . GLN A 1 105 ? 1.513 -6.984 -10.114 1.00 93.69 105 GLN A O 1
ATOM 866 N N . ARG A 1 106 ? 1.533 -6.810 -7.872 1.00 93.81 106 ARG A N 1
ATOM 867 C CA . ARG A 1 106 ? 2.563 -5.759 -7.836 1.00 93.81 106 ARG A CA 1
ATOM 868 C C . ARG A 1 106 ? 3.892 -6.262 -8.404 1.00 93.81 106 ARG A C 1
ATOM 870 O O . ARG A 1 106 ? 4.483 -5.580 -9.241 1.00 93.81 106 ARG A O 1
ATOM 877 N N . LYS A 1 107 ? 4.320 -7.475 -8.028 1.00 96.69 107 LYS A N 1
ATOM 878 C CA . LYS A 1 107 ? 5.520 -8.130 -8.580 1.00 96.69 107 LYS A CA 1
ATOM 879 C C . LYS A 1 107 ? 5.399 -8.314 -10.101 1.00 96.69 107 LYS A C 1
ATOM 881 O O . LYS A 1 107 ? 6.326 -7.970 -10.830 1.00 96.69 107 LYS A O 1
ATOM 886 N N . LEU A 1 108 ? 4.247 -8.766 -10.605 1.00 96.81 108 LEU A N 1
ATOM 887 C CA . LEU A 1 108 ? 3.997 -8.888 -12.048 1.00 96.81 108 LEU A CA 1
ATOM 888 C C . LEU A 1 108 ? 4.083 -7.531 -12.769 1.00 96.81 108 LEU A C 1
ATOM 890 O O . LEU A 1 108 ? 4.743 -7.429 -13.804 1.00 96.81 108 LEU A O 1
ATOM 894 N N . THR A 1 109 ? 3.460 -6.480 -12.229 1.00 95.94 109 THR A N 1
ATOM 895 C CA . THR A 1 109 ? 3.557 -5.122 -12.791 1.00 95.94 109 THR A CA 1
ATOM 896 C C . THR A 1 109 ? 5.005 -4.630 -12.811 1.00 95.94 109 THR A C 1
ATOM 898 O O . THR A 1 109 ? 5.457 -4.109 -13.830 1.00 95.94 109 THR A O 1
ATOM 901 N N . PHE A 1 110 ? 5.774 -4.862 -11.745 1.00 97.25 110 PHE A N 1
ATOM 902 C CA . PHE A 1 110 ? 7.197 -4.522 -11.709 1.00 97.25 110 PHE A CA 1
ATOM 903 C C . PHE A 1 110 ? 8.000 -5.241 -12.805 1.00 97.25 110 PHE A C 1
ATOM 905 O O . PHE A 1 110 ? 8.789 -4.605 -13.506 1.00 97.25 110 PHE A O 1
ATOM 912 N N . VAL A 1 111 ? 7.771 -6.544 -13.009 1.00 97.94 111 VAL A N 1
ATOM 913 C CA . VAL A 1 111 ? 8.426 -7.307 -14.086 1.00 97.94 111 VAL A CA 1
ATOM 914 C C . VAL A 1 111 ? 8.073 -6.723 -15.458 1.00 97.94 111 VAL A C 1
ATOM 916 O O . VAL A 1 111 ? 8.970 -6.528 -16.279 1.00 97.94 111 VAL A O 1
ATOM 919 N N . ARG A 1 112 ? 6.808 -6.355 -15.700 1.00 97.38 112 ARG A N 1
ATOM 920 C CA . ARG A 1 112 ? 6.383 -5.696 -16.952 1.00 97.38 112 ARG A CA 1
ATOM 921 C C . ARG A 1 112 ? 7.101 -4.372 -17.190 1.00 97.38 112 ARG A C 1
ATOM 923 O O . ARG A 1 112 ? 7.608 -4.148 -18.288 1.00 97.38 112 ARG A O 1
ATOM 930 N N . LEU A 1 113 ? 7.216 -3.534 -16.160 1.00 96.62 113 LEU A N 1
ATOM 931 C CA . LEU A 1 113 ? 7.968 -2.278 -16.239 1.00 96.62 113 LEU A CA 1
ATOM 932 C C . LEU A 1 113 ? 9.448 -2.522 -16.554 1.00 96.62 113 LEU A C 1
ATOM 934 O O . LEU A 1 113 ? 10.048 -1.800 -17.350 1.00 96.62 113 LEU A O 1
ATOM 938 N N . ARG A 1 114 ? 10.049 -3.568 -15.974 1.00 97.75 114 ARG A N 1
ATOM 939 C CA . ARG A 1 114 ? 11.435 -3.954 -16.270 1.00 97.75 114 ARG A CA 1
ATOM 940 C C . ARG A 1 114 ? 11.606 -4.455 -17.703 1.00 97.75 114 ARG A C 1
ATOM 942 O O . ARG A 1 114 ? 12.619 -4.118 -18.319 1.00 97.75 114 ARG A O 1
ATOM 949 N N . VAL A 1 115 ? 10.643 -5.201 -18.246 1.00 97.81 115 VAL A N 1
ATOM 950 C CA . VAL A 1 115 ? 10.631 -5.604 -19.663 1.00 97.81 115 VAL A CA 1
ATOM 951 C C . VAL A 1 115 ? 10.584 -4.367 -20.562 1.00 97.81 115 VAL A C 1
ATOM 953 O O . VAL A 1 115 ? 11.502 -4.172 -21.358 1.00 97.81 115 VAL A O 1
ATOM 956 N N . GLN A 1 116 ? 9.599 -3.482 -20.368 1.00 96.62 116 GLN A N 1
ATOM 957 C CA . GLN A 1 116 ? 9.440 -2.265 -21.176 1.00 96.62 116 GLN A CA 1
ATOM 958 C C . GLN A 1 116 ? 10.689 -1.372 -21.109 1.00 96.62 116 GLN A C 1
ATOM 960 O O . GLN A 1 116 ? 11.198 -0.930 -22.137 1.00 96.62 116 GLN A O 1
ATOM 965 N N . LYS A 1 117 ? 11.256 -1.173 -19.911 1.00 96.94 117 LYS A N 1
ATOM 966 C CA . LYS A 1 117 ? 12.487 -0.392 -19.722 1.00 96.94 117 LYS A CA 1
ATOM 967 C C . LYS A 1 117 ? 13.664 -0.958 -20.519 1.00 96.94 117 LYS A C 1
ATOM 969 O O . LYS A 1 117 ? 14.390 -0.188 -21.140 1.00 96.94 117 LYS A O 1
ATOM 974 N N . ASN A 1 118 ? 13.886 -2.275 -20.494 1.00 98.06 118 ASN A N 1
ATOM 975 C CA . ASN A 1 118 ? 14.991 -2.878 -21.248 1.00 98.06 118 ASN A CA 1
ATOM 976 C C . ASN A 1 118 ? 14.750 -2.802 -22.765 1.00 98.06 118 ASN A C 1
ATOM 978 O O . ASN A 1 118 ? 15.703 -2.549 -23.494 1.00 98.06 118 ASN A O 1
ATOM 982 N N . GLN A 1 119 ? 13.506 -2.949 -23.236 1.00 97.94 119 GLN A N 1
ATOM 983 C CA . GLN A 1 119 ? 13.165 -2.771 -24.655 1.00 97.94 119 GLN A CA 1
ATOM 984 C C . GLN A 1 119 ? 13.456 -1.344 -25.133 1.00 97.94 119 GLN A C 1
ATOM 986 O O . GLN A 1 119 ? 14.155 -1.166 -26.127 1.00 97.94 119 GLN A O 1
ATOM 991 N N . ILE A 1 120 ? 13.014 -0.331 -24.377 1.00 97.31 120 ILE A N 1
ATOM 992 C CA . ILE A 1 120 ? 13.302 1.079 -24.681 1.00 97.31 120 ILE A CA 1
ATOM 993 C C . ILE A 1 120 ? 14.814 1.321 -24.703 1.00 97.31 120 ILE A C 1
ATOM 995 O O . ILE A 1 120 ? 15.317 1.914 -25.646 1.00 97.31 120 ILE A O 1
ATOM 999 N N . GLN A 1 121 ? 15.565 0.812 -23.722 1.00 97.94 121 GLN A N 1
ATOM 1000 C CA . GLN A 1 121 ? 17.024 0.975 -23.679 1.00 97.94 121 GLN A CA 1
ATOM 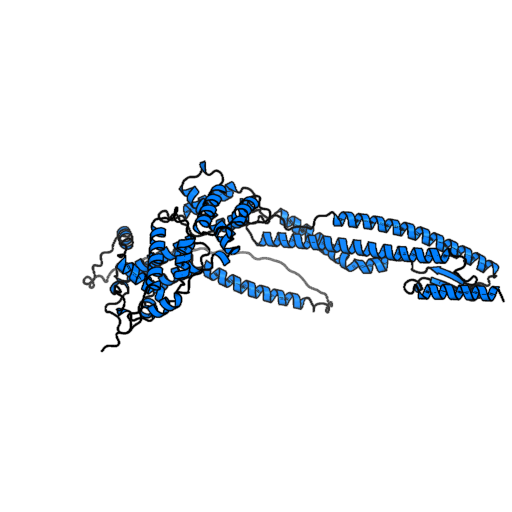1001 C C . GLN A 1 121 ? 17.733 0.355 -24.891 1.00 97.94 121 GLN A C 1
ATOM 1003 O O . GLN A 1 121 ? 18.666 0.959 -25.417 1.00 97.94 121 GLN A O 1
ATOM 1008 N N . ILE A 1 122 ? 17.296 -0.819 -25.359 1.00 98.19 122 ILE A N 1
ATOM 1009 C CA . ILE A 1 122 ? 17.831 -1.434 -26.584 1.00 98.19 122 ILE A CA 1
ATOM 1010 C C . ILE A 1 122 ? 17.545 -0.538 -27.788 1.00 98.19 122 ILE A C 1
ATOM 1012 O O . ILE A 1 122 ? 18.467 -0.223 -28.539 1.00 98.19 122 ILE A O 1
ATOM 1016 N N . ALA A 1 123 ? 16.295 -0.107 -27.956 1.00 98.19 123 ALA A N 1
ATOM 1017 C CA . ALA A 1 123 ? 15.890 0.726 -29.080 1.00 98.19 123 ALA A CA 1
ATOM 1018 C C . ALA A 1 123 ? 16.612 2.090 -29.067 1.00 98.19 123 ALA A C 1
ATOM 1020 O O . ALA A 1 123 ? 17.166 2.503 -30.081 1.00 98.19 123 ALA A O 1
ATOM 1021 N N . THR A 1 124 ? 16.729 2.750 -27.912 1.00 98.12 124 THR A N 1
ATOM 1022 C CA . THR A 1 124 ? 17.473 4.012 -27.761 1.00 98.12 124 THR A CA 1
ATOM 1023 C C . THR A 1 124 ? 18.958 3.846 -28.086 1.00 98.12 124 THR A C 1
ATOM 1025 O O . THR A 1 124 ? 19.519 4.677 -28.797 1.00 98.12 124 THR A O 1
ATOM 1028 N N . LYS A 1 125 ? 19.601 2.766 -27.621 1.00 97.81 125 LYS A N 1
ATOM 1029 C CA . LYS A 1 125 ? 21.012 2.488 -27.936 1.00 97.81 125 LYS A CA 1
ATOM 1030 C C . LYS A 1 125 ? 21.227 2.200 -29.419 1.00 97.81 125 LYS A C 1
ATOM 1032 O O . LYS A 1 125 ? 22.168 2.733 -29.994 1.00 97.81 125 LYS A O 1
ATOM 1037 N N . LYS A 1 126 ? 20.341 1.416 -30.046 1.00 98.00 126 LYS A N 1
ATOM 1038 C CA . LYS A 1 126 ? 20.351 1.186 -31.500 1.00 98.00 126 LYS A CA 1
ATOM 1039 C C . LYS A 1 126 ? 20.206 2.499 -32.268 1.00 98.00 126 LYS A C 1
ATOM 1041 O O . LYS A 1 126 ? 20.963 2.740 -33.200 1.00 98.00 126 LYS A O 1
ATOM 1046 N N . TYR A 1 127 ? 19.270 3.352 -31.858 1.00 98.31 127 TYR A N 1
ATOM 1047 C CA . TYR A 1 127 ? 19.028 4.646 -32.492 1.00 98.31 127 TYR A CA 1
ATOM 1048 C C . TYR A 1 127 ? 20.252 5.565 -32.413 1.00 98.31 127 TYR A C 1
ATOM 1050 O O . TYR A 1 127 ? 20.681 6.090 -33.439 1.00 98.31 127 TYR A O 1
ATOM 1058 N N . GLY A 1 128 ? 20.834 5.725 -31.218 1.00 97.38 128 GLY A N 1
ATOM 1059 C CA . GLY A 1 128 ? 22.056 6.512 -31.027 1.00 97.38 128 GLY A CA 1
ATOM 1060 C C . GLY A 1 128 ? 23.202 5.981 -31.886 1.00 97.38 128 GLY A C 1
ATOM 1061 O O . GLY A 1 128 ? 23.744 6.712 -32.706 1.00 97.38 128 GLY A O 1
ATOM 1062 N N . PHE A 1 129 ? 23.461 4.674 -31.805 1.00 97.50 129 PHE A N 1
ATOM 1063 C CA . PHE A 1 129 ? 24.521 4.020 -32.569 1.00 97.50 129 PHE A CA 1
ATOM 1064 C C . PHE A 1 129 ? 24.378 4.200 -34.087 1.00 97.50 129 PHE A C 1
ATOM 1066 O O . PHE A 1 129 ? 25.349 4.529 -34.767 1.00 97.50 129 PHE A O 1
ATOM 1073 N N . PHE A 1 130 ? 23.176 3.999 -34.641 1.00 97.88 130 PHE A N 1
ATOM 1074 C CA . PHE A 1 130 ? 22.959 4.166 -36.078 1.00 97.88 130 PHE A CA 1
ATOM 1075 C C . PHE A 1 130 ? 23.104 5.619 -36.529 1.00 97.88 130 PHE A C 1
ATOM 1077 O O . PHE A 1 130 ? 23.615 5.842 -37.624 1.00 97.88 130 PHE A O 1
ATOM 1084 N N . ASN A 1 131 ? 22.697 6.594 -35.714 1.00 97.94 131 ASN A N 1
ATOM 1085 C CA . ASN A 1 131 ? 22.877 8.010 -36.035 1.00 97.94 131 ASN A CA 1
ATOM 1086 C C . ASN A 1 131 ? 24.341 8.447 -35.972 1.00 97.94 131 ASN A C 1
ATOM 1088 O O . ASN A 1 131 ? 24.789 9.158 -36.871 1.00 97.94 131 ASN A O 1
ATOM 1092 N N . ASP A 1 132 ? 25.092 7.983 -34.973 1.00 96.88 132 ASP A N 1
ATOM 1093 C CA . ASP A 1 132 ? 26.528 8.252 -34.871 1.00 96.88 132 ASP A CA 1
ATOM 1094 C C . ASP A 1 132 ? 27.255 7.671 -36.093 1.00 96.88 132 ASP A C 1
ATOM 1096 O O . ASP A 1 132 ? 27.932 8.393 -36.824 1.00 96.88 132 ASP A O 1
ATOM 1100 N N . LYS A 1 133 ? 26.986 6.402 -36.435 1.00 97.12 133 LYS A N 1
ATOM 1101 C CA . LYS A 1 133 ? 27.544 5.775 -37.645 1.00 97.12 133 LYS A CA 1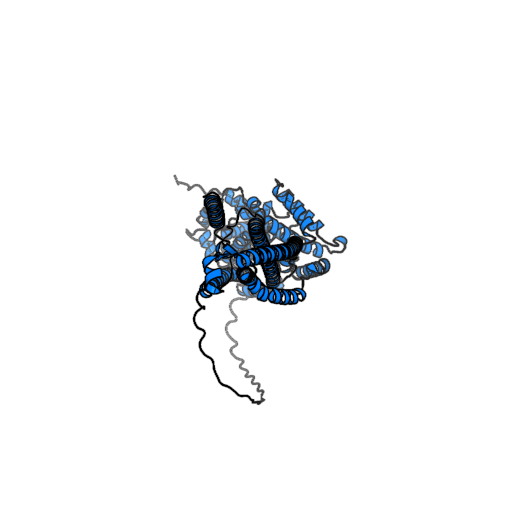
ATOM 1102 C C . LYS A 1 133 ? 27.107 6.446 -38.943 1.00 97.12 133 LYS A C 1
ATOM 1104 O O . LYS A 1 133 ? 27.871 6.471 -39.908 1.00 97.12 133 LYS A O 1
ATOM 1109 N N . LEU A 1 134 ? 25.890 6.984 -38.997 1.00 98.06 134 LEU A N 1
ATOM 1110 C CA . LEU A 1 134 ? 25.397 7.718 -40.158 1.00 98.06 134 LEU A CA 1
ATOM 1111 C C . LEU A 1 134 ? 26.160 9.035 -40.334 1.00 98.06 134 LEU A C 1
ATOM 1113 O O . LEU A 1 134 ? 26.548 9.361 -41.457 1.00 98.06 134 LEU A O 1
ATOM 1117 N N . LYS A 1 135 ? 26.416 9.757 -39.237 1.00 97.94 135 LYS A N 1
ATOM 1118 C CA . LYS A 1 135 ? 27.245 10.968 -39.221 1.00 97.94 135 LYS A CA 1
ATOM 1119 C C . LYS A 1 135 ? 28.666 10.659 -39.696 1.00 97.94 135 LYS A C 1
ATOM 1121 O O . LYS A 1 135 ? 29.135 11.306 -40.630 1.00 97.94 135 LYS A O 1
ATOM 1126 N N . ASP A 1 136 ? 29.292 9.621 -39.148 1.00 97.38 136 ASP A N 1
ATOM 1127 C CA . ASP A 1 136 ? 30.636 9.181 -39.543 1.00 97.38 136 ASP A CA 1
ATOM 1128 C C . ASP A 1 136 ? 30.708 8.835 -41.039 1.00 97.38 136 ASP A C 1
ATOM 1130 O O . ASP A 1 136 ? 31.615 9.258 -41.759 1.00 97.38 136 ASP A O 1
ATOM 1134 N N . ALA A 1 137 ? 29.711 8.101 -41.546 1.00 98.00 137 ALA A N 1
ATOM 1135 C CA . ALA A 1 137 ? 29.644 7.719 -42.954 1.00 98.00 137 ALA A CA 1
ATOM 1136 C C . ALA A 1 137 ? 29.485 8.937 -43.877 1.00 98.00 137 ALA A C 1
ATOM 1138 O O . ALA A 1 137 ? 30.015 8.942 -44.992 1.00 98.00 137 ALA A O 1
ATOM 1139 N N . HIS A 1 138 ? 28.768 9.972 -43.430 1.00 98.31 138 HIS A N 1
ATOM 1140 C CA . HIS A 1 138 ? 28.653 11.234 -44.154 1.00 98.31 138 HIS A CA 1
ATOM 1141 C C . HIS A 1 138 ? 29.964 12.024 -44.171 1.00 98.31 138 HIS A C 1
ATOM 1143 O O . HIS A 1 138 ? 30.299 12.567 -45.227 1.00 98.31 138 HIS A O 1
ATOM 1149 N N . GLU A 1 139 ? 30.725 12.045 -43.074 1.00 97.88 139 GLU A N 1
ATOM 1150 C CA . GLU A 1 139 ? 32.049 12.682 -43.044 1.00 97.88 139 GLU A CA 1
ATOM 1151 C C . GLU A 1 139 ? 33.032 11.980 -43.985 1.00 97.88 139 GLU A C 1
ATOM 1153 O O . GLU A 1 139 ? 33.683 12.639 -44.800 1.00 97.88 139 GLU A O 1
ATOM 1158 N N . PHE A 1 140 ? 33.057 10.642 -43.998 1.00 97.56 140 PHE A N 1
ATOM 1159 C CA . PHE A 1 140 ? 33.837 9.907 -44.996 1.00 97.56 140 PHE A CA 1
ATOM 1160 C C . PHE A 1 140 ? 33.367 10.194 -46.423 1.00 97.56 140 PHE A C 1
ATOM 1162 O O . PHE A 1 140 ? 34.184 10.460 -47.303 1.00 97.56 140 PHE A O 1
ATOM 1169 N N . LEU A 1 141 ? 32.055 10.183 -46.682 1.00 98.00 141 LEU A N 1
ATOM 1170 C CA . LEU A 1 141 ? 31.534 10.462 -48.021 1.00 98.00 141 LEU A CA 1
ATOM 1171 C C . LEU A 1 141 ? 31.929 11.867 -48.493 1.00 98.00 141 LEU A C 1
ATOM 1173 O O . LEU A 1 141 ? 32.259 12.038 -49.669 1.00 98.00 141 LEU A O 1
ATOM 1177 N N . ARG A 1 142 ? 31.914 12.857 -47.596 1.00 97.44 142 ARG A N 1
ATOM 1178 C CA . ARG A 1 142 ? 32.371 14.223 -47.866 1.00 97.44 142 ARG A CA 1
ATOM 1179 C C . ARG A 1 142 ? 33.860 14.245 -48.198 1.00 97.44 142 ARG A C 1
ATOM 1181 O O . ARG A 1 142 ? 34.222 14.833 -49.214 1.00 97.44 142 ARG A O 1
ATOM 1188 N N . LEU A 1 143 ? 34.683 13.559 -47.405 1.00 96.62 143 LEU A N 1
ATOM 1189 C CA . LEU A 1 143 ? 36.124 13.446 -47.624 1.00 96.62 143 LEU A CA 1
ATOM 1190 C C . LEU A 1 143 ? 36.458 12.843 -49.001 1.00 96.62 143 LEU A C 1
ATOM 1192 O O . LEU A 1 143 ? 37.269 13.403 -49.732 1.00 96.62 143 LEU A O 1
ATOM 1196 N N . PHE A 1 144 ? 35.803 11.743 -49.388 1.00 96.31 144 PHE A N 1
ATOM 1197 C CA . PHE A 1 144 ? 36.019 11.099 -50.694 1.00 96.31 144 PHE A CA 1
ATOM 1198 C C . PHE A 1 144 ? 35.429 11.883 -51.878 1.00 96.31 144 PHE A C 1
ATOM 1200 O O . PHE A 1 144 ? 35.903 11.742 -53.004 1.00 96.31 144 PHE A O 1
ATOM 1207 N N . SER A 1 145 ? 34.394 12.697 -51.647 1.00 96.19 145 SER A N 1
ATOM 1208 C CA . SER A 1 145 ? 33.769 13.508 -52.704 1.00 96.19 145 SER A CA 1
ATOM 1209 C C . SER A 1 145 ? 34.548 14.789 -53.006 1.00 96.19 145 SER A C 1
ATOM 1211 O O . SER A 1 145 ? 34.407 15.342 -54.097 1.00 96.19 145 SER A O 1
ATOM 1213 N N . ASP A 1 146 ? 35.351 15.274 -52.058 1.00 95.06 146 ASP A N 1
ATOM 1214 C CA . ASP A 1 146 ? 36.189 16.451 -52.243 1.00 95.06 146 ASP A CA 1
ATOM 1215 C C . ASP A 1 146 ? 37.521 16.073 -52.910 1.00 95.06 146 ASP A C 1
ATOM 1217 O O . ASP A 1 146 ? 38.485 15.640 -52.271 1.00 95.06 146 ASP A O 1
ATOM 1221 N N . SER A 1 147 ? 37.590 16.279 -54.228 1.00 85.06 147 SER A N 1
ATOM 1222 C CA . SER A 1 147 ? 38.782 16.005 -55.039 1.00 85.06 147 SER A CA 1
ATOM 1223 C C . SER A 1 147 ? 40.038 16.763 -54.581 1.00 85.06 147 SER A C 1
ATOM 1225 O O . SER A 1 147 ? 41.159 16.365 -54.927 1.00 85.06 147 SER A O 1
ATOM 1227 N N . ASP A 1 148 ? 39.871 17.837 -53.804 1.00 90.94 148 ASP A N 1
ATOM 1228 C CA . ASP A 1 148 ? 40.960 18.669 -53.296 1.00 90.94 148 ASP A CA 1
ATOM 1229 C C . ASP A 1 148 ? 41.377 18.341 -51.859 1.00 90.94 148 ASP A C 1
ATOM 1231 O O . ASP A 1 148 ? 42.350 18.925 -51.375 1.00 90.94 148 ASP A O 1
ATOM 1235 N N . SER A 1 149 ? 40.695 17.407 -51.192 1.00 90.69 149 SER A N 1
ATOM 1236 C CA . SER A 1 149 ? 41.012 17.011 -49.815 1.00 90.69 149 SER A CA 1
ATOM 1237 C C . SER A 1 149 ? 41.975 15.825 -49.722 1.00 90.69 149 SER A C 1
ATOM 1239 O O . SER A 1 149 ? 42.721 15.732 -48.752 1.00 90.69 149 SER A O 1
ATOM 1241 N N . LEU A 1 150 ? 42.026 14.955 -50.737 1.00 95.31 150 LEU A N 1
ATOM 1242 C CA . LEU A 1 150 ? 42.889 13.767 -50.730 1.00 95.31 150 LEU A CA 1
ATOM 1243 C C . LEU A 1 150 ? 44.169 13.958 -51.571 1.00 95.31 150 LEU A C 1
ATOM 1245 O O . LEU A 1 150 ? 44.057 14.262 -52.768 1.00 95.31 150 LEU A O 1
ATOM 1249 N N . PRO A 1 151 ? 45.371 13.715 -51.007 1.00 95.62 151 PRO A N 1
ATOM 1250 C CA . PRO A 1 151 ? 46.633 13.622 -51.744 1.00 95.62 151 PRO A CA 1
ATOM 1251 C C . PRO A 1 151 ? 46.542 12.734 -52.993 1.00 95.62 151 PRO A C 1
ATOM 1253 O O . PRO A 1 151 ? 45.820 11.726 -53.031 1.00 95.62 151 PRO A O 1
ATOM 1256 N N . CYS A 1 152 ? 47.237 13.129 -54.059 1.00 94.19 152 CYS A N 1
ATOM 1257 C CA . CYS A 1 152 ? 47.185 12.419 -55.339 1.00 94.19 152 CYS A CA 1
ATOM 1258 C C . CYS A 1 152 ? 48.070 11.167 -55.358 1.00 94.19 152 CYS A C 1
ATOM 1260 O O . CYS A 1 152 ? 47.858 10.298 -56.199 1.00 94.19 152 CYS A O 1
ATOM 1262 N N . ASP A 1 153 ? 49.030 11.073 -54.441 1.00 95.06 153 ASP A N 1
ATOM 1263 C CA . ASP A 1 153 ? 50.020 10.003 -54.296 1.00 95.06 153 ASP A CA 1
ATOM 1264 C C . ASP A 1 153 ? 49.617 8.934 -53.262 1.00 95.06 153 ASP A C 1
ATOM 1266 O O . ASP A 1 153 ? 50.425 8.074 -52.911 1.00 95.06 153 ASP A O 1
ATOM 1270 N N . GLN A 1 154 ? 48.369 8.954 -52.781 1.00 96.38 154 GLN A N 1
ATOM 1271 C CA . GLN A 1 154 ? 47.855 8.011 -51.783 1.00 96.38 154 GLN A CA 1
ATOM 1272 C C . GLN A 1 154 ? 46.507 7.406 -52.206 1.00 96.38 154 GLN A C 1
ATOM 1274 O O . GLN A 1 154 ? 45.648 8.083 -52.786 1.00 96.38 154 GLN A O 1
ATOM 1279 N N . ILE A 1 155 ? 46.321 6.115 -51.915 1.00 96.44 155 ILE A N 1
ATOM 1280 C CA . ILE A 1 155 ? 45.046 5.401 -52.037 1.00 96.44 155 ILE A CA 1
ATOM 1281 C C . ILE A 1 155 ? 44.496 5.165 -50.638 1.00 96.44 155 ILE A C 1
ATOM 1283 O O . ILE A 1 155 ? 45.007 4.353 -49.877 1.00 96.44 155 ILE A O 1
ATOM 1287 N N . TYR A 1 156 ? 43.422 5.875 -50.331 1.00 96.81 156 TYR A N 1
ATOM 1288 C CA . TYR A 1 156 ? 42.614 5.652 -49.142 1.00 96.81 156 TYR A CA 1
ATOM 1289 C C . TYR A 1 156 ? 41.543 4.587 -49.364 1.00 96.81 156 TYR A C 1
ATOM 1291 O O . TYR A 1 156 ? 40.856 4.604 -50.390 1.00 96.81 156 TYR A O 1
ATOM 1299 N N . HIS A 1 157 ? 41.363 3.716 -48.379 1.00 96.25 157 HIS A N 1
ATOM 1300 C CA . HIS A 1 157 ? 40.228 2.805 -48.288 1.00 96.25 157 HIS A CA 1
ATOM 1301 C C . HIS A 1 157 ? 39.779 2.638 -46.832 1.00 96.25 157 HIS A C 1
ATOM 1303 O O . HIS A 1 157 ? 40.528 2.945 -45.908 1.00 96.25 157 HIS A O 1
ATOM 1309 N N . LEU A 1 158 ? 38.538 2.191 -46.627 1.00 97.06 158 LEU A N 1
ATOM 1310 C CA . LEU A 1 158 ? 37.965 2.009 -45.293 1.00 97.06 158 LEU A CA 1
ATOM 1311 C C . LEU A 1 158 ? 38.046 0.543 -44.875 1.00 97.06 158 LEU A C 1
ATOM 1313 O O . LEU A 1 158 ? 37.450 -0.319 -45.530 1.00 97.06 158 LEU A O 1
ATOM 1317 N N . ASN A 1 159 ? 38.751 0.274 -43.777 1.00 94.62 159 ASN A N 1
ATOM 1318 C CA . ASN A 1 159 ? 38.808 -1.045 -43.156 1.00 94.62 159 ASN A CA 1
ATOM 1319 C C . ASN A 1 159 ? 37.953 -1.081 -41.884 1.00 94.62 159 ASN A C 1
ATOM 1321 O O . ASN A 1 159 ? 37.893 -0.095 -41.152 1.00 94.62 159 ASN A O 1
ATOM 1325 N N . ASP A 1 160 ? 37.255 -2.197 -41.660 1.00 90.06 160 ASP A N 1
ATOM 1326 C CA . ASP A 1 160 ? 36.391 -2.480 -40.498 1.00 90.06 160 ASP A CA 1
ATOM 1327 C C . ASP A 1 160 ? 35.249 -1.476 -40.212 1.00 90.06 160 ASP A C 1
ATOM 1329 O O . ASP A 1 160 ? 34.385 -1.735 -39.384 1.00 90.06 160 ASP A O 1
ATOM 1333 N N . PHE A 1 161 ? 35.145 -0.363 -40.949 1.00 94.12 161 PHE A N 1
ATOM 1334 C CA . PHE A 1 161 ? 34.098 0.649 -40.755 1.00 94.12 161 PHE A CA 1
ATOM 1335 C C . PHE A 1 161 ? 32.678 0.104 -40.977 1.00 94.12 161 PHE A C 1
ATOM 1337 O O . PHE A 1 161 ? 31.721 0.535 -40.332 1.00 94.12 161 PHE A O 1
ATOM 1344 N N . TYR A 1 162 ? 32.543 -0.835 -41.915 1.00 94.25 162 TYR A N 1
ATOM 1345 C CA . TYR A 1 162 ? 31.259 -1.412 -42.303 1.00 94.25 162 TYR A CA 1
ATOM 1346 C C . TYR A 1 162 ? 30.796 -2.543 -41.369 1.00 94.25 162 TYR A C 1
ATOM 1348 O O . TYR A 1 162 ? 29.620 -2.901 -41.430 1.00 94.25 162 TYR A O 1
ATOM 1356 N N . ASP A 1 163 ? 31.685 -3.093 -40.531 1.00 92.00 163 ASP A N 1
ATOM 1357 C CA . ASP A 1 163 ? 31.350 -4.118 -39.538 1.00 92.00 163 ASP A CA 1
ATOM 1358 C C . ASP A 1 163 ? 31.025 -3.444 -38.202 1.00 92.00 163 ASP A C 1
ATOM 1360 O O . ASP A 1 163 ? 31.892 -2.992 -37.456 1.00 92.00 163 ASP A O 1
ATOM 1364 N N . TYR A 1 164 ? 29.732 -3.306 -37.933 1.00 89.88 164 TYR A N 1
ATOM 1365 C CA . TYR A 1 164 ? 29.237 -2.588 -36.765 1.00 89.88 164 TYR A CA 1
ATOM 1366 C C . TYR A 1 164 ? 28.450 -3.485 -35.802 1.00 89.88 164 TYR A C 1
ATOM 1368 O O . TYR A 1 164 ? 28.055 -3.029 -34.723 1.00 89.88 164 TYR A O 1
ATOM 1376 N N . ASP A 1 165 ? 28.243 -4.754 -36.165 1.00 91.12 165 ASP A N 1
ATOM 1377 C CA . ASP A 1 165 ? 27.403 -5.685 -35.413 1.00 91.12 165 ASP A CA 1
ATOM 1378 C C . ASP A 1 165 ? 28.012 -5.985 -34.043 1.00 91.12 165 ASP A C 1
ATOM 1380 O O . ASP A 1 165 ? 27.299 -5.984 -33.042 1.00 91.12 165 ASP A O 1
ATOM 1384 N N . PHE A 1 166 ? 29.336 -6.148 -33.959 1.00 91.38 166 PHE A N 1
ATOM 1385 C CA . PHE A 1 166 ? 30.017 -6.449 -32.698 1.00 91.38 166 PHE A CA 1
ATOM 1386 C C . PHE A 1 166 ? 29.844 -5.340 -31.648 1.00 91.38 166 PHE A C 1
ATOM 1388 O O . PHE A 1 166 ? 29.454 -5.607 -30.509 1.00 91.38 166 PHE A O 1
ATOM 1395 N N . HIS A 1 167 ? 30.091 -4.082 -32.028 1.00 91.56 167 HIS A N 1
ATOM 1396 C CA . HIS A 1 167 ? 29.987 -2.942 -31.113 1.00 91.56 167 HIS A CA 1
ATOM 1397 C C . HIS A 1 167 ? 28.545 -2.682 -30.683 1.00 91.56 167 HIS A C 1
ATOM 1399 O O . HIS A 1 167 ? 28.279 -2.441 -29.501 1.00 91.56 167 HIS A O 1
ATOM 1405 N N . LEU A 1 168 ? 27.604 -2.777 -31.627 1.00 94.69 168 LEU A N 1
ATOM 1406 C CA . LEU A 1 168 ? 26.189 -2.643 -31.320 1.00 94.69 168 LEU A CA 1
ATOM 1407 C C . LEU A 1 168 ? 25.731 -3.754 -30.370 1.00 94.69 168 LEU A C 1
ATOM 1409 O O . LEU A 1 168 ? 25.092 -3.471 -29.354 1.00 94.69 168 LEU A O 1
ATOM 1413 N N . GLN A 1 169 ? 26.109 -5.002 -30.661 1.00 97.00 169 GLN A N 1
ATOM 1414 C CA . GLN A 1 169 ? 25.773 -6.160 -29.843 1.00 97.00 169 GLN A CA 1
ATOM 1415 C C . GLN A 1 169 ? 26.341 -6.024 -28.431 1.00 97.00 169 GLN A C 1
ATOM 1417 O O . GLN A 1 169 ? 25.624 -6.256 -27.458 1.00 97.00 169 GLN A O 1
ATOM 1422 N N . ALA A 1 170 ? 27.592 -5.582 -28.288 1.00 95.75 170 ALA A N 1
ATOM 1423 C CA . ALA A 1 170 ? 28.195 -5.319 -26.985 1.00 95.75 170 ALA A CA 1
ATOM 1424 C C . ALA A 1 170 ? 27.374 -4.293 -26.181 1.00 95.75 170 ALA A C 1
ATOM 1426 O O . ALA A 1 170 ? 27.056 -4.540 -25.014 1.00 95.75 170 ALA A O 1
ATOM 1427 N N . ALA A 1 171 ? 26.937 -3.199 -26.817 1.00 95.56 171 ALA A N 1
ATOM 1428 C CA . ALA A 1 171 ? 26.168 -2.136 -26.169 1.00 95.56 171 ALA A CA 1
ATOM 1429 C C . ALA A 1 171 ? 24.778 -2.586 -25.672 1.00 95.56 171 ALA A C 1
ATOM 1431 O O . ALA A 1 171 ? 24.289 -2.072 -24.652 1.00 95.56 171 ALA A O 1
ATOM 1432 N N . ILE A 1 172 ? 24.135 -3.535 -26.365 1.00 98.12 172 ILE A N 1
ATOM 1433 C CA . ILE A 1 172 ? 22.766 -3.993 -26.061 1.00 98.12 172 ILE A CA 1
ATOM 1434 C C . ILE A 1 172 ? 22.698 -5.341 -25.327 1.00 98.12 172 ILE A C 1
ATOM 1436 O O . ILE A 1 172 ? 21.689 -5.612 -24.673 1.00 98.12 172 ILE A O 1
ATOM 1440 N N . SER A 1 173 ? 23.767 -6.143 -25.358 1.00 97.19 173 SER A N 1
ATOM 1441 C CA . SER A 1 173 ? 23.837 -7.518 -24.830 1.00 97.19 173 SER A CA 1
ATOM 1442 C C . SER A 1 173 ? 23.283 -7.673 -23.411 1.00 97.19 173 SER A C 1
ATOM 1444 O O . SER A 1 173 ? 22.485 -8.572 -23.145 1.00 97.19 173 SER A O 1
ATOM 1446 N N . LYS A 1 174 ? 23.637 -6.758 -22.499 1.00 97.88 174 LYS A N 1
ATOM 1447 C CA . LYS A 1 174 ? 23.133 -6.738 -21.116 1.00 97.88 174 LYS A CA 1
ATOM 1448 C C . LYS A 1 174 ? 21.603 -6.689 -21.063 1.00 97.88 174 LYS A C 1
ATOM 1450 O O . LYS A 1 174 ? 20.983 -7.417 -20.292 1.00 97.88 174 LYS A O 1
ATOM 1455 N N . HIS A 1 175 ? 20.985 -5.831 -21.870 1.00 98.06 175 HIS A N 1
ATOM 1456 C CA . HIS A 1 175 ? 19.532 -5.669 -21.887 1.00 98.06 175 HIS A CA 1
ATOM 1457 C C . HIS A 1 175 ? 18.840 -6.847 -22.572 1.00 98.06 175 HIS A C 1
ATOM 1459 O O . HIS A 1 175 ? 17.797 -7.294 -22.103 1.00 98.06 175 HIS A O 1
ATOM 1465 N N . GLU A 1 176 ? 19.433 -7.389 -23.635 1.00 98.12 176 GLU A N 1
ATOM 1466 C CA . GLU A 1 176 ? 18.911 -8.584 -24.301 1.00 98.12 176 GLU A CA 1
ATOM 1467 C C . GLU A 1 176 ? 18.941 -9.805 -23.382 1.00 98.12 176 GLU A C 1
ATOM 1469 O O . GLU A 1 176 ? 17.954 -10.533 -23.291 1.00 98.12 176 GLU A O 1
ATOM 1474 N N . ASN A 1 177 ? 20.035 -9.999 -22.644 1.00 97.69 177 ASN A N 1
ATOM 1475 C CA . ASN A 1 177 ? 20.148 -11.075 -21.664 1.00 97.69 177 ASN A CA 1
ATOM 1476 C C . ASN A 1 177 ? 19.112 -10.925 -20.541 1.00 97.69 177 ASN A C 1
ATOM 1478 O O . ASN A 1 177 ? 18.448 -11.902 -20.196 1.00 97.69 177 ASN A O 1
ATOM 1482 N N . ASN A 1 178 ? 18.870 -9.702 -20.056 1.00 98.00 178 ASN A N 1
ATOM 1483 C CA . ASN A 1 178 ? 17.773 -9.448 -19.119 1.00 98.00 178 ASN A CA 1
ATOM 1484 C C . ASN A 1 178 ? 16.408 -9.823 -19.719 1.00 98.00 178 ASN A C 1
ATOM 1486 O O . ASN A 1 178 ? 15.594 -10.459 -19.053 1.00 98.00 178 ASN A O 1
ATOM 1490 N N . LEU A 1 179 ? 16.138 -9.457 -20.977 1.00 98.31 179 LEU A N 1
ATOM 1491 C CA . LEU A 1 179 ? 14.863 -9.767 -21.632 1.00 98.31 179 LEU A CA 1
ATOM 1492 C C . LEU A 1 179 ? 14.649 -11.269 -21.847 1.00 98.31 179 LEU A C 1
ATOM 1494 O O . LEU A 1 179 ? 13.517 -11.733 -21.691 1.00 98.31 179 LEU A O 1
ATOM 1498 N N . LYS A 1 180 ? 15.712 -12.036 -22.135 1.00 98.19 180 LYS A N 1
ATOM 1499 C CA . LYS A 1 180 ? 15.648 -13.505 -22.247 1.00 98.19 180 LYS A CA 1
ATOM 1500 C C . LYS A 1 180 ? 15.098 -14.155 -20.977 1.00 98.19 180 LYS A C 1
ATOM 1502 O O . LYS A 1 180 ? 14.372 -15.138 -21.078 1.00 98.19 180 LYS A O 1
ATOM 1507 N N . TYR A 1 181 ? 15.396 -13.592 -19.806 1.00 98.06 181 TYR A N 1
ATOM 1508 C CA . TYR A 1 181 ? 14.870 -14.067 -18.526 1.00 98.06 181 TYR A CA 1
ATOM 1509 C C . TYR A 1 181 ? 13.500 -13.461 -18.178 1.00 98.06 181 TYR A C 1
ATOM 1511 O O . TYR A 1 181 ? 12.559 -14.174 -17.817 1.00 98.06 181 TYR A O 1
ATOM 1519 N N . LEU A 1 182 ? 13.365 -12.138 -18.311 1.00 98.19 182 LEU A N 1
ATOM 1520 C CA . LEU A 1 182 ? 12.190 -11.403 -17.840 1.00 98.19 182 LEU A CA 1
ATOM 1521 C C . LEU A 1 182 ? 10.923 -11.710 -18.648 1.00 98.19 182 LEU A C 1
ATOM 1523 O O . LEU A 1 182 ? 9.844 -11.767 -18.065 1.00 98.19 182 LEU A O 1
ATOM 1527 N N . ILE A 1 183 ? 11.022 -11.933 -19.963 1.00 98.38 183 ILE A N 1
ATOM 1528 C CA . ILE A 1 183 ? 9.845 -12.208 -20.805 1.00 98.38 183 ILE A CA 1
ATOM 1529 C C . ILE A 1 183 ? 9.194 -13.559 -20.445 1.00 98.38 183 ILE A C 1
ATOM 1531 O O . ILE A 1 183 ? 7.980 -13.591 -20.231 1.00 98.38 183 ILE A O 1
ATOM 1535 N N . PRO A 1 184 ? 9.931 -14.686 -20.344 1.00 98.50 184 PRO A N 1
ATOM 1536 C CA . PRO A 1 184 ? 9.355 -15.939 -19.854 1.00 98.50 184 PRO A CA 1
ATOM 1537 C C . PRO A 1 184 ? 8.796 -15.832 -18.434 1.00 98.50 184 PRO A C 1
ATOM 1539 O O . PRO A 1 184 ? 7.728 -16.383 -18.160 1.00 98.50 184 PRO A O 1
ATOM 1542 N N . LEU A 1 185 ? 9.489 -15.116 -17.539 1.00 98.38 185 LEU A N 1
ATOM 1543 C CA . LEU A 1 185 ? 9.017 -14.888 -16.175 1.00 98.38 185 LEU A CA 1
ATOM 1544 C C . LEU A 1 185 ? 7.675 -14.144 -16.164 1.00 98.38 185 LEU A C 1
ATOM 1546 O O . LEU A 1 185 ? 6.733 -14.624 -15.535 1.00 98.38 185 LEU A O 1
ATOM 1550 N N . GLU A 1 186 ? 7.564 -13.037 -16.905 1.00 98.06 186 GLU A N 1
ATOM 1551 C CA . GLU A 1 186 ? 6.321 -12.268 -17.052 1.00 98.06 186 GLU A CA 1
ATOM 1552 C C . GLU A 1 186 ? 5.179 -13.163 -17.529 1.00 98.06 186 GLU A C 1
ATOM 1554 O O . GLU A 1 186 ? 4.122 -13.179 -16.904 1.00 98.06 186 GLU A O 1
ATOM 1559 N N . LYS A 1 187 ? 5.409 -13.984 -18.562 1.00 98.25 187 LYS A N 1
ATOM 1560 C CA . LYS A 1 187 ? 4.387 -14.889 -19.108 1.00 98.25 187 LYS A CA 1
ATOM 1561 C C . LYS A 1 187 ? 3.903 -15.909 -18.081 1.00 98.25 187 LYS A C 1
ATOM 1563 O O . LYS A 1 187 ? 2.695 -16.130 -17.963 1.00 98.25 187 LYS A O 1
ATOM 1568 N N . ARG A 1 188 ? 4.823 -16.529 -17.329 1.00 98.31 188 ARG A N 1
ATOM 1569 C CA . ARG A 1 188 ? 4.472 -17.477 -16.255 1.00 98.31 188 ARG A CA 1
ATOM 1570 C C . ARG A 1 188 ? 3.665 -16.784 -15.164 1.00 98.31 188 ARG A C 1
ATOM 1572 O O . ARG A 1 188 ? 2.605 -17.277 -14.786 1.00 98.31 188 ARG A O 1
ATOM 1579 N N . MET A 1 189 ? 4.123 -15.620 -14.709 1.00 97.88 189 MET A N 1
ATOM 1580 C CA . MET A 1 189 ? 3.429 -14.853 -13.678 1.00 97.88 189 MET A CA 1
ATOM 1581 C C . MET A 1 189 ? 2.047 -14.390 -14.147 1.00 97.88 189 MET A C 1
ATOM 1583 O O . MET A 1 189 ? 1.072 -14.539 -13.420 1.00 97.88 189 MET A O 1
ATOM 1587 N N . ALA A 1 190 ? 1.924 -13.910 -15.385 1.00 96.88 190 ALA A N 1
ATOM 1588 C CA . ALA A 1 190 ? 0.655 -13.513 -15.980 1.00 96.88 190 ALA A CA 1
ATOM 1589 C C . ALA A 1 190 ? -0.325 -14.692 -16.102 1.00 96.88 190 ALA A C 1
ATOM 1591 O O . ALA A 1 190 ? -1.531 -14.511 -15.932 1.00 96.88 190 ALA A O 1
ATOM 1592 N N . HIS A 1 191 ? 0.170 -15.902 -16.376 1.00 97.31 191 HIS A N 1
ATOM 1593 C CA . HIS A 1 191 ? -0.655 -17.108 -16.395 1.00 97.31 191 HIS A CA 1
ATOM 1594 C C . HIS A 1 191 ? -1.200 -17.458 -15.004 1.00 97.31 191 HIS A C 1
ATOM 1596 O O . HIS A 1 191 ? -2.387 -17.757 -14.880 1.00 97.31 191 HIS A O 1
ATOM 1602 N N . VAL A 1 192 ? -0.364 -17.378 -13.964 1.00 96.94 192 VAL A N 1
ATOM 1603 C CA . VAL A 1 192 ? -0.784 -17.590 -12.568 1.00 96.94 192 VAL A CA 1
ATOM 1604 C C . VAL A 1 192 ? -1.778 -16.510 -12.136 1.00 96.94 192 VAL A C 1
ATOM 1606 O O . VAL A 1 192 ? -2.857 -16.835 -11.652 1.00 96.94 192 VAL A O 1
ATOM 1609 N N . ALA A 1 193 ? -1.478 -15.239 -12.418 1.00 94.75 193 ALA A N 1
ATOM 1610 C CA . ALA A 1 193 ? -2.318 -14.084 -12.097 1.00 94.75 193 ALA A CA 1
ATOM 1611 C C . ALA A 1 193 ? -3.761 -14.216 -12.607 1.00 94.75 193 ALA A C 1
ATOM 1613 O O . ALA A 1 193 ? -4.690 -13.791 -11.928 1.00 94.75 193 ALA A O 1
ATOM 1614 N N . LYS A 1 194 ? -3.967 -14.810 -13.791 1.00 94.44 194 LYS A N 1
ATOM 1615 C CA . LYS A 1 194 ? -5.306 -15.026 -14.371 1.00 94.44 194 LYS A CA 1
ATOM 1616 C C . LYS A 1 194 ? -6.155 -16.042 -13.604 1.00 94.44 194 LYS A C 1
ATOM 1618 O O . LYS A 1 194 ? -7.371 -16.022 -13.752 1.00 94.44 194 LYS A O 1
ATOM 1623 N N . LYS A 1 195 ? -5.524 -16.939 -12.843 1.00 95.94 195 LYS A N 1
ATOM 1624 C CA . LYS A 1 195 ? -6.192 -17.999 -12.075 1.00 95.94 195 LYS A CA 1
ATOM 1625 C C . LYS A 1 195 ? -6.455 -17.607 -10.622 1.00 95.94 195 LYS A C 1
ATOM 1627 O O . LYS A 1 195 ? -7.130 -18.356 -9.925 1.00 95.94 195 LYS A O 1
ATOM 1632 N N . LEU A 1 196 ? -5.911 -16.478 -10.160 1.00 93.69 196 LEU A N 1
ATOM 1633 C CA . LEU A 1 196 ? -6.083 -16.040 -8.778 1.00 93.69 196 LEU A CA 1
ATOM 1634 C C . LEU A 1 196 ? -7.558 -15.698 -8.511 1.00 93.69 196 LEU A C 1
ATOM 1636 O O . LEU A 1 196 ? -8.163 -14.970 -9.309 1.00 93.69 196 LEU A O 1
ATOM 1640 N N . PRO A 1 197 ? -8.146 -16.207 -7.414 1.00 94.06 197 PRO A N 1
ATOM 1641 C CA . PRO A 1 197 ? -9.531 -15.924 -7.078 1.00 94.06 197 PRO A CA 1
ATOM 1642 C C . PRO A 1 197 ? -9.669 -14.446 -6.722 1.00 94.06 197 PRO A C 1
ATOM 1644 O O . PRO A 1 197 ? -8.922 -13.916 -5.901 1.00 94.06 197 PRO A O 1
ATOM 1647 N N . ARG A 1 198 ? -10.630 -13.770 -7.349 1.00 91.00 198 ARG A N 1
ATOM 1648 C CA . ARG A 1 198 ? -10.970 -12.396 -6.976 1.00 91.00 198 ARG A CA 1
ATOM 1649 C C . ARG A 1 198 ? -11.767 -12.396 -5.678 1.00 91.00 198 ARG A C 1
ATOM 1651 O O . ARG A 1 198 ? -12.506 -13.339 -5.397 1.00 91.00 198 ARG A O 1
ATOM 1658 N N . ALA A 1 199 ? -11.643 -11.314 -4.926 1.00 91.38 199 ALA A N 1
ATOM 1659 C CA . ALA A 1 199 ? -12.438 -11.057 -3.743 1.00 91.38 199 ALA A CA 1
ATOM 1660 C C . ALA A 1 199 ? -13.930 -11.053 -4.093 1.00 91.38 199 ALA A C 1
ATOM 1662 O O . ALA A 1 199 ? -14.328 -10.554 -5.152 1.00 91.38 199 ALA A O 1
ATOM 1663 N N . LYS A 1 200 ? -14.764 -11.576 -3.188 1.00 91.12 200 LYS A N 1
ATOM 1664 C CA . LYS A 1 200 ? -16.216 -11.673 -3.404 1.00 91.12 200 LYS A CA 1
ATOM 1665 C C . LYS A 1 200 ? -16.832 -10.315 -3.734 1.00 91.12 200 LYS A C 1
ATOM 1667 O O . LYS A 1 200 ? -17.574 -10.209 -4.705 1.00 91.12 200 LYS A O 1
ATOM 1672 N N . TRP A 1 201 ? -16.444 -9.271 -2.998 1.00 91.00 201 TRP A N 1
ATOM 1673 C CA . TRP A 1 201 ? -16.934 -7.907 -3.210 1.00 91.00 201 TRP A CA 1
ATOM 1674 C C . TRP A 1 201 ? -16.603 -7.339 -4.593 1.00 91.00 201 TRP A C 1
ATOM 1676 O O . TRP A 1 201 ? -17.297 -6.448 -5.072 1.00 91.00 201 TRP A O 1
ATOM 1686 N N . ALA A 1 202 ? -15.557 -7.844 -5.252 1.00 90.44 202 ALA A N 1
ATOM 1687 C CA . ALA A 1 202 ? -15.168 -7.407 -6.589 1.00 90.44 202 ALA A CA 1
ATOM 1688 C C . ALA A 1 202 ? -15.956 -8.107 -7.701 1.00 90.44 202 ALA A C 1
ATOM 1690 O O . ALA A 1 202 ? -15.980 -7.626 -8.833 1.00 90.44 202 ALA A O 1
ATOM 1691 N N . ILE A 1 203 ? -16.542 -9.266 -7.392 1.00 91.00 203 ILE A N 1
ATOM 1692 C CA . ILE A 1 203 ? -17.378 -10.046 -8.307 1.00 91.00 203 ILE A CA 1
ATOM 1693 C C . ILE A 1 203 ? -18.834 -9.602 -8.159 1.00 91.00 203 ILE A C 1
ATOM 1695 O O . ILE A 1 203 ? -19.477 -9.272 -9.151 1.00 91.00 203 ILE A O 1
ATOM 1699 N N . ASP A 1 204 ? -19.330 -9.571 -6.921 1.00 91.75 204 ASP A N 1
ATOM 1700 C CA . ASP A 1 204 ? -20.686 -9.161 -6.568 1.00 91.75 204 ASP A CA 1
ATOM 1701 C C . ASP A 1 204 ? -20.678 -8.520 -5.171 1.00 91.75 204 ASP A C 1
ATOM 1703 O O . ASP A 1 204 ? -20.708 -9.197 -4.139 1.00 91.75 204 ASP A O 1
ATOM 1707 N N . PHE A 1 205 ? -20.615 -7.185 -5.145 1.00 91.50 205 PHE A N 1
ATOM 1708 C CA . PHE A 1 205 ? -20.605 -6.412 -3.903 1.00 91.50 205 PHE A CA 1
ATOM 1709 C C . PHE A 1 205 ? -21.866 -6.635 -3.066 1.00 91.50 205 PHE A C 1
ATOM 1711 O O . PHE A 1 205 ? -21.785 -6.713 -1.843 1.00 91.50 205 PHE A O 1
ATOM 1718 N N . LYS A 1 206 ? -23.030 -6.771 -3.711 1.00 93.00 206 LYS A N 1
ATOM 1719 C CA . LYS A 1 206 ? -24.306 -6.929 -3.012 1.00 93.00 206 LYS A CA 1
ATOM 1720 C C . LYS A 1 206 ? -24.382 -8.285 -2.319 1.00 93.00 206 LYS A C 1
ATOM 1722 O O . LYS A 1 206 ? -24.788 -8.353 -1.162 1.00 93.00 206 LYS A O 1
ATOM 1727 N N . LEU A 1 207 ? -23.983 -9.354 -3.008 1.00 93.69 207 LEU A N 1
ATOM 1728 C CA . LEU A 1 207 ? -23.925 -10.687 -2.411 1.00 93.69 207 LEU A CA 1
ATOM 1729 C C . LEU A 1 207 ? -22.942 -10.723 -1.236 1.00 93.69 207 LEU A C 1
ATOM 1731 O O . LEU A 1 207 ? -23.299 -11.208 -0.166 1.00 93.69 207 LEU A O 1
ATOM 1735 N N . PHE A 1 208 ? -21.744 -10.160 -1.417 1.00 95.12 208 PHE A N 1
ATOM 1736 C CA . PHE A 1 208 ? -20.756 -10.045 -0.345 1.00 95.12 208 PHE A CA 1
ATOM 1737 C C . PHE A 1 208 ? -21.303 -9.289 0.873 1.00 95.12 208 PHE A C 1
ATOM 1739 O O . PHE A 1 208 ? -21.181 -9.774 1.994 1.00 95.12 208 PHE A O 1
ATOM 1746 N N . LEU A 1 209 ? -21.932 -8.130 0.664 1.00 95.81 209 LEU A N 1
ATOM 1747 C CA . LEU A 1 209 ? -22.457 -7.327 1.765 1.00 95.81 209 LEU A CA 1
ATOM 1748 C C . LEU A 1 209 ? -23.567 -8.066 2.522 1.00 95.81 209 LEU A C 1
ATOM 1750 O O . LEU A 1 209 ? -23.597 -8.034 3.747 1.00 95.81 209 LEU A O 1
ATOM 1754 N N . ASN A 1 210 ? -24.442 -8.785 1.815 1.00 95.69 210 ASN A N 1
ATOM 1755 C CA . ASN A 1 210 ? -25.464 -9.616 2.453 1.00 95.69 210 ASN A CA 1
ATOM 1756 C C . ASN A 1 210 ? -24.849 -10.741 3.300 1.00 95.69 210 ASN A C 1
ATOM 1758 O O . ASN A 1 210 ? -25.361 -11.040 4.377 1.00 95.69 210 ASN A O 1
ATOM 1762 N N . ASP A 1 211 ? -23.765 -11.368 2.832 1.00 96.00 211 ASP A N 1
ATOM 1763 C CA . ASP A 1 211 ? -23.025 -12.366 3.613 1.00 96.00 211 ASP A CA 1
ATOM 1764 C C . ASP A 1 211 ? -22.410 -11.734 4.875 1.00 96.00 211 ASP A C 1
ATOM 1766 O O . ASP A 1 211 ? -22.522 -12.308 5.960 1.00 96.00 211 ASP A O 1
ATOM 1770 N N . ALA A 1 212 ? -21.827 -10.535 4.755 1.00 96.69 212 ALA A N 1
ATOM 1771 C CA . ALA A 1 212 ? -21.258 -9.786 5.876 1.00 96.69 212 ALA A CA 1
ATOM 1772 C C . ALA A 1 212 ? -22.326 -9.407 6.917 1.00 96.69 212 ALA A C 1
ATOM 1774 O O . ALA A 1 212 ? -22.142 -9.649 8.109 1.00 96.69 212 ALA A O 1
ATOM 1775 N N . ILE A 1 213 ? -23.485 -8.904 6.479 1.00 97.19 213 ILE A N 1
ATOM 1776 C CA . ILE A 1 213 ? -24.612 -8.578 7.366 1.00 97.19 213 ILE A CA 1
ATOM 1777 C C . ILE A 1 213 ? -25.118 -9.835 8.082 1.00 97.19 213 ILE A C 1
ATOM 1779 O O . ILE A 1 213 ? -25.303 -9.822 9.296 1.00 97.19 213 ILE A O 1
ATOM 1783 N N . LYS A 1 214 ? -25.284 -10.956 7.367 1.00 96.56 214 LYS A N 1
ATOM 1784 C CA . LYS A 1 214 ? -25.679 -12.238 7.976 1.00 96.56 214 LYS A CA 1
ATOM 1785 C C . LYS A 1 214 ? -24.650 -12.758 8.978 1.00 96.56 214 LYS A C 1
ATOM 1787 O O . LYS A 1 214 ? -25.034 -13.428 9.934 1.00 96.56 214 LYS A O 1
ATOM 1792 N N . SER A 1 215 ? -23.363 -12.496 8.750 1.00 96.69 215 SER A N 1
ATOM 1793 C CA . SER A 1 215 ? -22.301 -12.792 9.716 1.00 96.69 215 SER A CA 1
ATOM 1794 C C . SER A 1 215 ? -22.459 -11.937 10.975 1.00 96.69 215 SER A C 1
ATOM 1796 O O . SER A 1 215 ? -22.491 -12.480 12.078 1.00 96.69 215 SER A O 1
ATOM 1798 N N . GLY A 1 216 ? -22.657 -10.623 10.816 1.00 96.38 216 GLY A N 1
ATOM 1799 C CA . GLY A 1 216 ? -22.917 -9.698 11.923 1.00 96.38 216 GLY A CA 1
ATOM 1800 C C . GLY A 1 216 ? -24.168 -10.064 12.727 1.00 96.38 216 GLY A C 1
ATOM 1801 O O . GLY A 1 216 ? -24.116 -10.095 13.951 1.00 96.38 216 GLY A O 1
ATOM 1802 N N . MET A 1 217 ? -25.259 -10.468 12.064 1.00 96.25 217 MET A N 1
ATOM 1803 C CA . MET A 1 217 ? -26.518 -10.869 12.719 1.00 96.25 217 MET A CA 1
ATOM 1804 C C . MET A 1 217 ? -26.342 -12.044 13.683 1.00 96.25 217 MET A C 1
ATOM 1806 O O . MET A 1 217 ? -27.091 -12.170 14.643 1.00 96.25 217 MET A O 1
ATOM 1810 N N . LYS A 1 218 ? -25.366 -12.924 13.436 1.00 96.38 218 LYS A N 1
ATOM 1811 C CA . LYS A 1 218 ? -25.081 -14.062 14.323 1.00 96.38 218 LYS A CA 1
ATOM 1812 C C . LYS A 1 218 ? -24.295 -13.665 15.571 1.00 96.38 218 LYS A C 1
ATOM 1814 O O . LYS A 1 218 ? -24.238 -14.458 16.503 1.00 96.38 218 LYS A O 1
ATOM 1819 N N . ARG A 1 219 ? -23.647 -12.497 15.552 1.00 94.81 219 ARG A N 1
ATOM 1820 C CA . ARG A 1 219 ? -22.705 -12.030 16.581 1.00 94.81 219 ARG A CA 1
ATOM 1821 C C . ARG A 1 219 ? -23.192 -10.789 17.326 1.00 94.81 219 ARG A C 1
ATOM 1823 O O . ARG A 1 219 ? -22.566 -10.399 18.304 1.00 94.81 219 ARG A O 1
ATOM 1830 N N . ILE A 1 220 ? -24.262 -10.149 16.857 1.00 95.19 220 ILE A N 1
ATOM 1831 C CA . ILE A 1 220 ? -24.784 -8.928 17.464 1.00 95.19 220 ILE A CA 1
ATOM 1832 C C . ILE A 1 220 ? -25.281 -9.192 18.885 1.00 95.19 220 ILE A C 1
ATOM 1834 O O . ILE A 1 220 ? -26.083 -10.094 19.123 1.00 95.19 220 ILE A O 1
ATOM 1838 N N . ASN A 1 221 ? -24.817 -8.375 19.827 1.00 93.50 221 ASN A N 1
ATOM 1839 C CA . ASN A 1 221 ? -25.433 -8.266 21.137 1.00 93.50 221 ASN A CA 1
ATOM 1840 C C . ASN A 1 221 ? -26.721 -7.432 20.984 1.00 93.50 221 ASN A C 1
ATOM 1842 O O . ASN A 1 221 ? -26.626 -6.266 20.588 1.00 93.50 221 ASN A O 1
ATOM 1846 N N . PRO A 1 222 ? -27.908 -7.995 21.271 1.00 90.19 222 PRO A N 1
ATOM 1847 C CA . PRO A 1 222 ? -29.183 -7.325 21.021 1.00 90.19 222 PRO A CA 1
ATOM 1848 C C . PRO A 1 222 ? -29.436 -6.131 21.950 1.00 90.19 222 PRO A C 1
ATOM 1850 O O . PRO A 1 222 ? -30.157 -5.218 21.564 1.00 90.19 222 PRO A O 1
ATOM 1853 N N . ASP A 1 223 ? -28.831 -6.099 23.138 1.00 89.44 223 ASP A N 1
ATOM 1854 C CA . ASP A 1 223 ? -29.007 -4.994 24.086 1.00 89.44 223 ASP A CA 1
ATOM 1855 C C . ASP A 1 223 ? -28.151 -3.787 23.685 1.00 89.44 223 ASP A C 1
ATOM 1857 O O . ASP A 1 223 ? -28.571 -2.634 23.797 1.00 89.44 223 ASP A O 1
ATOM 1861 N N . MET A 1 224 ? -26.946 -4.054 23.174 1.00 90.88 224 MET A N 1
ATOM 1862 C CA . MET A 1 224 ? -26.013 -3.012 22.747 1.00 90.88 224 MET A CA 1
ATOM 1863 C C . MET A 1 224 ? -26.163 -2.613 21.276 1.00 90.88 224 MET A C 1
ATOM 1865 O O . MET A 1 224 ? -25.687 -1.542 20.902 1.00 90.88 224 MET A O 1
ATOM 1869 N N . PHE A 1 225 ? -26.787 -3.462 20.450 1.00 92.75 225 PHE A N 1
ATOM 1870 C CA . PHE A 1 225 ? -26.740 -3.405 18.983 1.00 92.75 225 PHE A CA 1
ATOM 1871 C C . PHE A 1 225 ? -25.304 -3.293 18.440 1.00 92.75 225 PHE A C 1
ATOM 1873 O O . PHE A 1 225 ? -25.014 -2.556 17.497 1.00 92.75 225 PHE A O 1
ATOM 1880 N N . TYR A 1 226 ? -24.392 -4.047 19.053 1.00 95.25 226 TYR A N 1
ATOM 1881 C CA . TYR A 1 226 ? -22.958 -4.012 18.781 1.00 95.25 226 TYR A CA 1
ATOM 1882 C C . TYR A 1 226 ? -22.411 -5.424 18.562 1.00 95.25 226 TYR A C 1
ATOM 1884 O O . TYR A 1 226 ? -22.882 -6.385 19.166 1.00 95.25 226 TYR A O 1
ATOM 1892 N N . PHE A 1 227 ? -21.390 -5.544 17.717 1.00 95.38 227 PHE A N 1
ATOM 1893 C CA . PHE A 1 227 ? -20.545 -6.733 17.609 1.00 95.38 227 PHE A CA 1
ATOM 1894 C C . PHE A 1 227 ? -19.099 -6.300 17.373 1.00 95.38 227 PHE A C 1
ATOM 1896 O O . PHE A 1 227 ? -18.853 -5.232 16.804 1.00 95.38 227 PHE A O 1
ATOM 1903 N N . THR A 1 228 ? -18.139 -7.115 17.797 1.00 93.69 228 THR A N 1
ATOM 1904 C CA . THR A 1 228 ? -16.713 -6.828 17.606 1.00 93.69 228 THR A CA 1
ATOM 1905 C C . THR A 1 228 ? -16.334 -6.824 16.116 1.00 93.69 228 THR A C 1
ATOM 1907 O O . THR A 1 228 ? -16.888 -7.629 15.350 1.00 93.69 228 THR A O 1
ATOM 1910 N N . PRO A 1 229 ? -15.418 -5.933 15.682 1.00 93.50 229 PRO A N 1
ATOM 1911 C CA . PRO A 1 229 ? -14.956 -5.885 14.294 1.00 93.50 229 PRO A CA 1
ATOM 1912 C C . PRO A 1 229 ? -14.528 -7.258 13.754 1.00 93.50 229 PRO A C 1
ATOM 1914 O O . PRO A 1 229 ? -14.067 -8.110 14.510 1.00 93.50 229 PRO A O 1
ATOM 1917 N N . ASP A 1 230 ? -14.702 -7.492 12.450 1.00 91.81 230 ASP A N 1
ATOM 1918 C CA . ASP A 1 230 ? -14.280 -8.736 11.791 1.00 91.81 230 ASP A CA 1
ATOM 1919 C C . ASP A 1 230 ? -13.611 -8.509 10.428 1.00 91.81 230 ASP A C 1
ATOM 1921 O O . ASP A 1 230 ? -13.519 -7.391 9.913 1.00 91.81 230 ASP A O 1
ATOM 1925 N N . GLU A 1 231 ? -13.175 -9.608 9.806 1.00 91.50 231 GLU A N 1
ATOM 1926 C CA . GLU A 1 231 ? -12.545 -9.595 8.483 1.00 91.50 231 GLU A CA 1
ATOM 1927 C C . GLU A 1 231 ? -13.441 -9.006 7.378 1.00 91.50 231 GLU A C 1
ATOM 1929 O O . GLU A 1 231 ? -12.930 -8.491 6.380 1.00 91.50 231 GLU A O 1
ATOM 1934 N N . ASN A 1 232 ? -14.773 -9.038 7.522 1.00 93.69 232 ASN A N 1
ATOM 1935 C CA . ASN A 1 232 ? -15.654 -8.451 6.515 1.00 93.69 232 ASN A CA 1
ATOM 1936 C C . ASN A 1 232 ? -15.517 -6.928 6.491 1.00 93.69 232 ASN A C 1
ATOM 1938 O O . ASN A 1 232 ? -15.583 -6.340 5.412 1.00 93.69 232 ASN A O 1
ATOM 1942 N N . GLU A 1 233 ? -15.278 -6.283 7.636 1.00 93.94 233 GLU A N 1
ATOM 1943 C CA . GLU A 1 233 ? -15.014 -4.841 7.688 1.00 93.94 233 GLU A CA 1
ATOM 1944 C C . GLU A 1 233 ? -13.715 -4.482 6.952 1.00 93.94 233 GLU A C 1
ATOM 1946 O O . GLU A 1 233 ? -13.668 -3.507 6.196 1.00 93.94 233 GLU A O 1
ATOM 1951 N N . LEU A 1 234 ? -12.679 -5.319 7.078 1.00 91.62 234 LEU A N 1
ATOM 1952 C CA . LEU A 1 234 ? -11.437 -5.167 6.317 1.00 91.62 234 LEU A CA 1
ATOM 1953 C C . LEU A 1 234 ? -11.683 -5.300 4.805 1.00 91.62 234 LEU A C 1
ATOM 1955 O O . LEU A 1 234 ? -11.156 -4.519 4.008 1.00 91.62 234 LEU A O 1
ATOM 1959 N N . GLU A 1 235 ? -12.508 -6.255 4.385 1.00 92.75 235 GLU A N 1
ATOM 1960 C CA . GLU A 1 235 ? -12.882 -6.424 2.978 1.00 92.75 235 GLU A CA 1
ATOM 1961 C C . GLU A 1 235 ? -13.739 -5.256 2.449 1.00 92.75 235 GLU A C 1
ATOM 1963 O O . GLU A 1 235 ? -13.532 -4.807 1.317 1.00 92.75 235 GLU A O 1
ATOM 1968 N N . VAL A 1 236 ? -14.640 -4.693 3.265 1.00 94.56 236 VAL A N 1
ATOM 1969 C CA . VAL A 1 236 ? -15.374 -3.456 2.936 1.00 94.56 236 VAL A CA 1
ATOM 1970 C C . VAL A 1 236 ? -14.405 -2.283 2.790 1.00 94.56 236 VAL A C 1
ATOM 1972 O O . VAL A 1 236 ? -14.501 -1.537 1.815 1.00 94.56 236 VAL A O 1
ATOM 1975 N N . SER A 1 237 ? -13.425 -2.153 3.686 1.00 93.12 237 SER A N 1
ATOM 1976 C CA . SER A 1 237 ? -12.363 -1.143 3.596 1.00 93.12 237 SER A CA 1
ATOM 1977 C C . SER A 1 237 ? -11.578 -1.260 2.285 1.00 93.12 237 SER A C 1
ATOM 1979 O O . SER A 1 237 ? -11.450 -0.282 1.538 1.00 93.12 237 SER A O 1
ATOM 1981 N N . LYS A 1 238 ? -11.146 -2.476 1.914 1.00 90.44 238 LYS A N 1
ATOM 1982 C CA . LYS A 1 238 ? -10.504 -2.744 0.613 1.00 90.44 238 LYS A CA 1
ATOM 1983 C C . LYS A 1 238 ? -11.414 -2.341 -0.548 1.00 90.44 238 LYS A C 1
ATOM 1985 O O . LYS A 1 238 ? -10.955 -1.701 -1.495 1.00 90.44 238 LYS A O 1
ATOM 1990 N N . CYS A 1 239 ? -12.704 -2.662 -0.476 1.00 91.19 239 CYS A N 1
ATOM 1991 C CA . CYS A 1 239 ? -13.670 -2.269 -1.493 1.00 91.19 239 CYS A CA 1
ATOM 1992 C C . CYS A 1 239 ? -13.797 -0.741 -1.606 1.00 91.19 239 CYS A C 1
ATOM 1994 O O . CYS A 1 239 ? -13.757 -0.208 -2.714 1.00 91.19 239 CYS A O 1
ATOM 1996 N N . PHE A 1 240 ? -13.908 -0.017 -0.493 1.00 92.25 240 PHE A N 1
ATOM 1997 C CA . PHE A 1 240 ? -14.138 1.429 -0.481 1.00 92.25 240 PHE A CA 1
ATOM 1998 C C . PHE A 1 240 ? -12.916 2.233 -0.923 1.00 92.25 240 PHE A C 1
ATOM 2000 O O . PHE A 1 240 ? -13.062 3.199 -1.673 1.00 92.25 240 PHE A O 1
ATOM 2007 N N . PHE A 1 241 ? -11.715 1.831 -0.502 1.00 89.62 241 PHE A N 1
ATOM 2008 C CA . PHE A 1 241 ? -10.514 2.659 -0.655 1.00 89.62 241 PHE A CA 1
ATOM 2009 C C . PHE A 1 241 ? -9.531 2.166 -1.719 1.00 89.62 241 PHE A C 1
ATOM 2011 O O . PHE A 1 241 ? -8.557 2.860 -2.020 1.00 89.62 241 PHE A O 1
ATOM 2018 N N . CYS A 1 242 ? -9.765 1.006 -2.341 1.00 86.50 242 CYS A N 1
ATOM 2019 C CA . CYS A 1 242 ? -8.910 0.558 -3.437 1.00 86.50 242 CYS A CA 1
ATOM 2020 C C . CYS A 1 242 ? -8.991 1.532 -4.621 1.00 86.50 242 CYS A C 1
ATOM 2022 O O . CYS A 1 242 ? -10.065 1.990 -5.019 1.00 86.50 242 CYS A O 1
ATOM 2024 N N . HIS A 1 243 ? -7.837 1.870 -5.202 1.00 81.75 243 HIS A N 1
ATOM 2025 C CA . HIS A 1 243 ? -7.695 3.060 -6.043 1.00 81.75 243 HIS A CA 1
ATOM 2026 C C . HIS A 1 243 ? -8.521 3.042 -7.326 1.00 81.75 243 HIS A C 1
ATOM 2028 O O . HIS A 1 243 ? -8.856 4.106 -7.841 1.00 81.75 243 HIS A O 1
ATOM 2034 N N . LYS A 1 244 ? -8.837 1.840 -7.812 1.00 80.94 244 LYS A N 1
ATOM 2035 C CA . LYS A 1 244 ? -9.664 1.573 -8.996 1.00 80.94 244 LYS A CA 1
ATOM 2036 C C . LYS A 1 244 ? -11.074 1.090 -8.642 1.00 80.94 244 LYS A C 1
ATOM 2038 O O . LYS A 1 244 ? -11.775 0.586 -9.514 1.00 80.94 244 LYS A O 1
ATOM 2043 N N . SER A 1 245 ? -11.483 1.214 -7.379 1.00 84.75 245 SER A N 1
ATOM 2044 C CA . SER A 1 245 ? -12.832 0.845 -6.966 1.00 84.75 245 SER A CA 1
ATOM 2045 C C . SER A 1 245 ? -13.866 1.779 -7.588 1.00 84.75 245 SER A C 1
ATOM 2047 O O . SER A 1 245 ? -13.671 2.996 -7.553 1.00 84.75 245 SER A O 1
ATOM 2049 N N . PRO A 1 246 ? -14.989 1.253 -8.107 1.00 80.94 246 PRO A N 1
ATOM 2050 C CA . PRO A 1 246 ? -16.083 2.089 -8.592 1.00 80.94 246 PRO A CA 1
ATOM 2051 C C . PRO A 1 246 ? -16.771 2.870 -7.462 1.00 80.94 246 PRO A C 1
ATOM 2053 O O . PRO A 1 246 ? -17.391 3.896 -7.726 1.00 80.94 246 PRO A O 1
ATOM 2056 N N . ILE A 1 247 ? -16.650 2.413 -6.209 1.00 83.81 247 ILE A N 1
ATOM 2057 C CA . ILE A 1 247 ? -17.238 3.072 -5.033 1.00 83.81 247 ILE A CA 1
ATOM 2058 C C . ILE A 1 247 ? -16.332 4.202 -4.523 1.00 83.81 247 ILE A C 1
ATOM 2060 O O . ILE A 1 247 ? -16.817 5.176 -3.943 1.00 83.81 247 ILE A O 1
ATOM 2064 N N . ARG A 1 248 ? -15.023 4.132 -4.800 1.00 86.88 248 ARG A N 1
ATOM 2065 C CA . ARG A 1 248 ? -14.043 5.101 -4.303 1.00 86.88 248 ARG A CA 1
ATOM 2066 C C . ARG A 1 248 ? -14.396 6.557 -4.624 1.00 86.88 248 ARG A C 1
ATOM 2068 O O . ARG A 1 248 ? -14.325 7.347 -3.699 1.00 86.88 248 ARG A O 1
ATOM 2075 N N . PRO A 1 249 ? -14.807 6.967 -5.841 1.00 86.94 249 PRO A N 1
ATOM 2076 C CA . PRO A 1 249 ? -15.148 8.370 -6.098 1.00 86.94 249 PRO A CA 1
ATOM 2077 C C . PRO A 1 249 ? -16.277 8.899 -5.205 1.00 86.94 249 PRO A C 1
ATOM 2079 O O . PRO A 1 249 ? -16.266 10.067 -4.819 1.00 86.94 249 PRO A O 1
ATOM 2082 N N . ILE A 1 250 ? -17.237 8.034 -4.859 1.00 84.19 250 ILE A N 1
ATOM 2083 C CA . ILE A 1 250 ? -18.332 8.367 -3.944 1.00 84.19 250 ILE A CA 1
ATOM 2084 C C . ILE A 1 250 ? -17.751 8.587 -2.548 1.00 84.19 250 ILE A C 1
ATOM 2086 O O . ILE A 1 250 ? -17.997 9.627 -1.947 1.00 84.19 250 ILE A O 1
ATOM 2090 N N . VAL A 1 251 ? -16.924 7.656 -2.072 1.00 86.62 251 VAL A N 1
ATOM 2091 C CA . VAL A 1 251 ? -16.269 7.723 -0.759 1.00 86.62 251 VAL A CA 1
ATOM 2092 C C . VAL A 1 251 ? -15.288 8.897 -0.664 1.00 86.62 251 VAL A C 1
ATOM 2094 O O . VAL A 1 251 ? -15.338 9.663 0.287 1.00 86.62 251 VAL A O 1
ATOM 2097 N N . ASP A 1 252 ? -14.454 9.135 -1.668 1.00 85.38 252 ASP A N 1
ATOM 2098 C CA . ASP A 1 252 ? -13.534 10.273 -1.716 1.00 85.38 252 ASP A CA 1
ATOM 2099 C C . ASP A 1 252 ? -14.307 11.602 -1.693 1.00 85.38 252 ASP A C 1
ATOM 2101 O O . ASP A 1 252 ? -13.868 12.557 -1.057 1.00 85.38 252 ASP A O 1
ATOM 2105 N N . CYS A 1 253 ? -15.490 11.677 -2.318 1.00 81.94 253 CYS A N 1
ATOM 2106 C CA . CYS A 1 253 ? -16.371 12.842 -2.205 1.00 81.94 253 CYS A CA 1
ATOM 2107 C C . CYS A 1 253 ? -16.885 13.049 -0.770 1.00 81.94 253 CYS A C 1
ATOM 2109 O O . CYS A 1 253 ? -16.989 14.193 -0.323 1.00 81.94 253 CYS A O 1
ATOM 2111 N N . VAL A 1 254 ? -17.158 11.962 -0.038 1.00 74.19 254 VAL A N 1
ATOM 2112 C CA . VAL A 1 254 ? -17.482 12.008 1.398 1.00 74.19 254 VAL A CA 1
ATOM 2113 C C . VAL A 1 254 ? -16.304 12.557 2.192 1.00 74.19 254 VAL A C 1
ATOM 2115 O O . VAL A 1 254 ? -16.480 13.486 2.976 1.00 74.19 254 VAL A O 1
ATOM 2118 N N . LEU A 1 255 ? -15.104 12.026 1.951 1.00 81.62 255 LEU A N 1
ATOM 2119 C CA . LEU A 1 255 ? -13.911 12.344 2.731 1.00 81.62 255 LEU A CA 1
ATOM 2120 C C . LEU A 1 255 ? -13.341 13.737 2.435 1.00 81.62 255 LEU A C 1
ATOM 2122 O O . LEU A 1 255 ? -12.849 14.404 3.338 1.00 81.62 255 LEU A O 1
ATOM 2126 N N . LYS A 1 256 ? -13.438 14.227 1.194 1.00 81.62 256 LYS A N 1
ATOM 2127 C CA . LYS A 1 256 ? -12.788 15.478 0.762 1.00 81.62 256 LYS A CA 1
ATOM 2128 C C . LYS A 1 256 ? -13.215 16.713 1.561 1.00 81.62 256 LYS A C 1
ATOM 2130 O O . LYS A 1 256 ? -12.419 17.635 1.703 1.00 81.62 256 LYS A O 1
ATOM 2135 N N . ASN A 1 257 ? -14.443 16.734 2.075 1.00 75.62 257 ASN A N 1
ATOM 2136 C CA . ASN A 1 257 ? -14.974 17.873 2.828 1.00 75.62 257 ASN A CA 1
ATOM 2137 C C . ASN A 1 257 ? -14.818 17.710 4.345 1.00 75.62 257 ASN A C 1
ATOM 2139 O O . ASN A 1 257 ? -15.154 18.626 5.094 1.00 75.62 257 ASN A O 1
ATOM 2143 N N . ILE A 1 258 ? -14.300 16.573 4.816 1.00 72.88 258 ILE A N 1
ATOM 2144 C CA . ILE A 1 258 ? -14.281 16.245 6.244 1.00 72.88 258 ILE A CA 1
ATOM 2145 C C . ILE A 1 258 ? -13.395 17.190 7.054 1.00 72.88 258 ILE A C 1
ATOM 2147 O O . ILE A 1 258 ? -13.781 17.607 8.142 1.00 72.88 258 ILE A O 1
ATOM 2151 N N . ASN A 1 259 ? -12.262 17.614 6.496 1.00 71.81 259 ASN A N 1
ATOM 2152 C CA . ASN A 1 259 ? -11.366 18.573 7.144 1.00 71.81 259 ASN A CA 1
ATOM 2153 C C . ASN A 1 259 ? -11.924 20.009 7.202 1.00 71.81 259 ASN A C 1
ATOM 2155 O O . ASN A 1 259 ? -11.343 20.854 7.879 1.00 71.81 259 ASN A O 1
ATOM 2159 N N . THR A 1 260 ? -13.018 20.299 6.487 1.00 75.69 260 THR A N 1
ATOM 2160 C CA . THR A 1 260 ? -13.648 21.628 6.476 1.00 75.69 260 THR A CA 1
ATOM 2161 C C . THR A 1 260 ? -14.699 21.794 7.568 1.00 75.69 260 THR A C 1
ATOM 2163 O O . THR A 1 260 ? -15.095 22.922 7.862 1.00 75.69 260 THR A O 1
ATOM 2166 N N . TYR A 1 261 ? -15.141 20.701 8.198 1.00 74.62 261 TYR A N 1
ATOM 2167 C CA . TYR A 1 261 ? -16.103 20.782 9.290 1.00 74.62 261 TYR A CA 1
ATOM 2168 C C . TYR A 1 261 ? -15.429 21.366 10.533 1.00 74.62 261 TYR A C 1
ATOM 2170 O O . TYR A 1 261 ? -14.591 20.737 11.173 1.00 74.62 261 TYR A O 1
ATOM 2178 N N . THR A 1 262 ? -15.826 22.585 10.891 1.00 64.25 262 THR A N 1
ATOM 2179 C CA . THR A 1 262 ? -15.379 23.272 12.110 1.00 64.25 262 THR A CA 1
ATOM 2180 C C . THR A 1 262 ? -15.941 22.637 13.381 1.00 64.25 262 THR A C 1
ATOM 2182 O O . THR A 1 262 ? -15.365 22.812 14.455 1.00 64.25 262 THR A O 1
ATOM 2185 N N . HIS A 1 263 ? -17.048 21.891 13.271 1.00 76.69 263 HIS A N 1
ATOM 2186 C CA . HIS A 1 263 ? -17.724 21.232 14.384 1.00 76.69 263 HIS A CA 1
ATOM 2187 C C . HIS A 1 263 ? -17.777 19.713 14.192 1.00 76.69 263 HIS A C 1
ATOM 2189 O O . HIS A 1 263 ? -18.305 19.202 13.205 1.00 76.69 263 HIS A O 1
ATOM 2195 N N . SER A 1 264 ? -17.291 18.981 15.191 1.00 76.81 264 SER A N 1
ATOM 2196 C CA . SER A 1 264 ? -17.274 17.515 15.216 1.00 76.81 264 SER A CA 1
ATOM 2197 C C . SER A 1 264 ? -18.657 16.871 15.081 1.00 76.81 264 SER A C 1
ATOM 2199 O O . SER A 1 264 ? -18.800 15.842 14.427 1.00 76.81 264 SER A O 1
ATOM 2201 N N . LYS A 1 265 ? -19.701 17.497 15.639 1.00 81.00 265 LYS A N 1
ATOM 2202 C CA . LYS A 1 265 ? -21.085 17.011 15.521 1.00 81.00 265 LYS A CA 1
ATOM 2203 C C . LYS A 1 265 ? -21.562 16.977 14.070 1.00 81.00 265 LYS A C 1
ATOM 2205 O O . LYS A 1 265 ? -22.238 16.028 13.671 1.00 81.00 265 LYS A O 1
ATOM 2210 N N . ASP A 1 266 ? -21.187 17.981 13.279 1.00 85.19 266 ASP A N 1
ATOM 2211 C CA . ASP A 1 266 ? -21.513 18.012 11.854 1.00 85.19 266 ASP A CA 1
ATOM 2212 C C . ASP A 1 266 ? -20.748 16.921 11.111 1.00 85.19 266 ASP A C 1
ATOM 2214 O O . ASP A 1 266 ? -21.338 16.220 10.294 1.00 85.19 266 ASP A O 1
ATOM 2218 N N . PHE A 1 267 ? -19.478 16.704 11.461 1.00 87.50 267 PHE A N 1
ATOM 2219 C CA . PHE A 1 267 ? -18.675 15.614 10.911 1.00 87.50 267 PHE A CA 1
ATOM 2220 C C . PHE A 1 267 ? -19.331 14.238 11.122 1.00 87.50 267 PHE A C 1
ATOM 2222 O O . PHE A 1 267 ? -19.572 13.532 10.143 1.00 87.50 267 PHE A O 1
ATOM 2229 N N . VAL A 1 268 ? -19.693 13.875 12.358 1.00 91.25 268 VAL A N 1
ATOM 2230 C CA . VAL A 1 268 ? -20.310 12.567 12.663 1.00 91.25 268 VAL A CA 1
ATOM 2231 C C . VAL A 1 268 ? -21.641 12.402 11.933 1.00 91.25 268 VAL A C 1
ATOM 2233 O O . VAL A 1 268 ? -21.898 11.365 11.321 1.00 91.25 268 VAL A O 1
ATOM 2236 N N . LYS A 1 269 ? -22.481 13.443 11.940 1.00 90.00 269 LYS A N 1
ATOM 2237 C CA . LYS A 1 269 ? -23.771 13.435 11.242 1.00 90.00 269 LYS A CA 1
ATOM 2238 C C . LYS A 1 269 ? -23.599 13.229 9.739 1.00 90.00 269 LYS A C 1
ATOM 2240 O O . LYS A 1 269 ? -24.338 12.450 9.140 1.00 90.00 269 LYS A O 1
ATOM 2245 N N . GLN A 1 270 ? -22.643 13.921 9.122 1.00 88.00 270 GLN A N 1
ATOM 2246 C CA . GLN A 1 270 ? -22.359 13.758 7.698 1.00 88.00 270 GLN A CA 1
ATOM 2247 C C . GLN A 1 270 ? -21.831 12.358 7.408 1.00 88.00 270 GLN A C 1
ATOM 2249 O O . GLN A 1 270 ? -22.307 11.730 6.467 1.00 88.00 270 GLN A O 1
ATOM 2254 N N . LEU A 1 271 ? -20.936 11.829 8.244 1.00 90.88 271 LEU A N 1
ATOM 2255 C CA . LEU A 1 271 ? -20.430 10.470 8.094 1.00 90.88 271 LEU A CA 1
ATOM 2256 C C . LEU A 1 271 ? -21.569 9.441 8.117 1.00 90.88 271 LEU A C 1
ATOM 2258 O O . LEU A 1 271 ? -21.655 8.621 7.210 1.00 90.88 271 LEU A O 1
ATOM 2262 N N . LEU A 1 272 ? -22.505 9.552 9.066 1.00 92.44 272 LEU A N 1
ATOM 2263 C CA . LEU A 1 272 ? -23.697 8.697 9.129 1.00 92.44 272 LEU A CA 1
ATOM 2264 C C . LEU A 1 272 ? -24.579 8.818 7.882 1.00 92.44 272 LEU A C 1
ATOM 2266 O O . LEU A 1 272 ? -24.942 7.805 7.287 1.00 92.44 272 LEU A O 1
ATOM 2270 N N . ILE A 1 273 ? -24.911 10.045 7.455 1.00 90.19 273 ILE A N 1
ATOM 2271 C CA . ILE A 1 273 ? -25.714 10.283 6.240 1.00 90.19 273 ILE A CA 1
ATOM 2272 C C . ILE A 1 273 ? -25.060 9.603 5.036 1.00 90.19 273 ILE A C 1
ATOM 2274 O O . ILE A 1 273 ? -25.743 9.018 4.195 1.00 90.19 273 ILE A O 1
ATOM 2278 N N . LYS A 1 274 ? -23.733 9.672 4.949 1.00 89.25 274 LYS A N 1
ATOM 2279 C CA . LYS A 1 274 ? -22.972 9.066 3.865 1.00 89.25 274 LYS A CA 1
ATOM 2280 C C . LYS A 1 274 ? -22.908 7.548 3.963 1.00 89.25 274 LYS A C 1
ATOM 2282 O O . LYS A 1 274 ? -23.108 6.904 2.937 1.00 89.25 274 LYS A O 1
ATOM 2287 N N . SER A 1 275 ? -22.761 6.980 5.158 1.00 92.75 275 SER A N 1
ATOM 2288 C CA . SER A 1 275 ? -22.925 5.539 5.374 1.00 92.75 275 SER A CA 1
ATOM 2289 C C . SER A 1 275 ? -24.294 5.064 4.881 1.00 92.75 275 SER A C 1
ATOM 2291 O O . SER A 1 275 ? -24.362 4.110 4.114 1.00 92.75 275 SER A O 1
ATOM 2293 N N . PHE A 1 276 ? -25.378 5.780 5.203 1.00 91.62 276 PHE A N 1
ATOM 2294 C CA . PHE A 1 276 ? -26.717 5.457 4.693 1.00 91.62 276 PHE A CA 1
ATOM 2295 C C . PHE A 1 276 ? -26.832 5.547 3.166 1.00 91.62 276 PHE A C 1
ATOM 2297 O O . PHE A 1 276 ? -27.523 4.734 2.560 1.00 91.62 276 PHE A O 1
ATOM 2304 N N . GLN A 1 277 ? -26.175 6.522 2.530 1.00 89.62 277 GLN A N 1
ATOM 2305 C CA . GLN A 1 277 ? -26.179 6.667 1.067 1.00 89.62 277 GLN A CA 1
ATOM 2306 C C . GLN A 1 277 ? -25.437 5.532 0.348 1.00 89.62 277 GLN A C 1
ATOM 2308 O O . GLN A 1 277 ? -25.727 5.269 -0.816 1.00 89.62 277 GLN A O 1
ATOM 2313 N N . LEU A 1 278 ? -24.490 4.871 1.021 1.00 90.75 278 LEU A N 1
ATOM 2314 C CA . LEU A 1 278 ? -23.727 3.750 0.467 1.00 90.75 278 LEU A CA 1
ATOM 2315 C C . LEU A 1 278 ? -24.461 2.404 0.576 1.00 90.75 278 LEU A C 1
ATOM 2317 O O . LEU A 1 278 ? -24.037 1.442 -0.062 1.00 90.75 278 LEU A O 1
ATOM 2321 N N . MET A 1 279 ? -25.541 2.314 1.359 1.00 93.19 279 MET A N 1
ATOM 2322 C CA . MET A 1 279 ? -26.294 1.071 1.551 1.00 93.19 279 MET A CA 1
ATOM 2323 C C . MET A 1 279 ? -27.091 0.691 0.293 1.00 93.19 279 MET A C 1
ATOM 2325 O O . MET A 1 279 ? -28.010 1.422 -0.092 1.00 93.19 279 MET A O 1
ATOM 2329 N N . PRO A 1 280 ? -26.802 -0.455 -0.350 1.00 90.31 280 PRO A N 1
ATOM 2330 C CA . PRO A 1 280 ? -27.590 -0.927 -1.481 1.00 90.31 280 PRO A CA 1
ATOM 2331 C C . PRO A 1 280 ? -28.941 -1.473 -1.007 1.00 90.31 280 PRO A C 1
ATOM 2333 O O . PRO A 1 280 ? -29.015 -2.117 0.031 1.00 90.31 280 PRO A O 1
ATOM 2336 N N . ASP A 1 281 ? -30.008 -1.267 -1.789 1.00 91.62 281 ASP A N 1
ATOM 2337 C CA . ASP A 1 281 ? -31.336 -1.857 -1.537 1.00 91.62 281 ASP A CA 1
ATOM 2338 C C . ASP A 1 281 ? -31.877 -1.651 -0.102 1.00 91.62 281 ASP A C 1
ATOM 2340 O O . ASP A 1 281 ? -32.579 -2.514 0.422 1.00 91.62 281 ASP A O 1
ATOM 2344 N N . ARG A 1 282 ? -31.586 -0.501 0.522 1.00 92.69 282 ARG A N 1
ATOM 2345 C CA . ARG A 1 282 ? -31.973 -0.184 1.910 1.00 92.69 282 ARG A CA 1
ATOM 2346 C C . ARG A 1 282 ? -33.438 -0.498 2.227 1.00 92.69 282 ARG A C 1
ATOM 2348 O O . ARG A 1 282 ? -33.733 -1.030 3.285 1.00 92.69 282 ARG A O 1
ATOM 2355 N N . ASP A 1 283 ? -34.348 -0.215 1.298 1.00 92.94 283 ASP A N 1
ATOM 2356 C CA . ASP A 1 283 ? -35.791 -0.408 1.501 1.00 92.94 283 ASP A CA 1
ATOM 2357 C C . ASP A 1 283 ? -36.209 -1.895 1.594 1.00 92.94 283 ASP A C 1
ATOM 2359 O O . ASP A 1 283 ? -37.369 -2.195 1.865 1.00 92.94 283 ASP A O 1
ATOM 2363 N N . LYS A 1 284 ? -35.281 -2.832 1.349 1.00 94.75 284 LYS A N 1
ATOM 2364 C CA . LYS A 1 284 ? -35.484 -4.284 1.472 1.00 94.75 284 LYS A CA 1
ATOM 2365 C C . LYS A 1 284 ? -34.835 -4.883 2.724 1.00 94.75 284 LYS A C 1
ATOM 2367 O O . LYS A 1 284 ? -35.030 -6.072 2.956 1.00 94.75 284 LYS A O 1
ATOM 2372 N N . MET A 1 285 ? -34.055 -4.104 3.473 1.00 96.50 285 MET A N 1
ATOM 2373 C CA . MET A 1 285 ? -33.370 -4.560 4.685 1.00 96.50 285 MET A CA 1
ATOM 2374 C C . MET A 1 285 ? -34.285 -4.444 5.908 1.00 96.50 285 MET A C 1
ATOM 2376 O O . MET A 1 285 ? -35.103 -3.525 5.999 1.00 96.50 285 MET A O 1
ATOM 2380 N N . THR A 1 286 ? -34.133 -5.352 6.871 1.00 96.38 286 THR A N 1
ATOM 2381 C CA . THR A 1 286 ? -34.731 -5.188 8.204 1.00 96.38 286 THR A CA 1
ATOM 2382 C C . THR A 1 286 ? -34.015 -4.084 8.989 1.00 96.38 286 THR A C 1
ATOM 2384 O O . THR A 1 286 ? -32.920 -3.652 8.628 1.00 96.38 286 THR A O 1
ATOM 2387 N N . GLN A 1 287 ? -34.611 -3.622 10.093 1.00 93.62 287 GLN A N 1
ATOM 2388 C CA . GLN A 1 287 ? -33.962 -2.630 10.960 1.00 93.62 287 GLN A CA 1
ATOM 2389 C C . GLN A 1 287 ? -32.627 -3.141 11.523 1.00 93.62 287 GLN A C 1
ATOM 2391 O O . GLN A 1 287 ? -31.655 -2.391 11.540 1.00 93.62 287 GLN A O 1
ATOM 2396 N N . ASP A 1 288 ? -32.551 -4.418 11.900 1.00 94.62 288 ASP A N 1
ATOM 2397 C CA . ASP A 1 288 ? -31.321 -5.025 12.420 1.00 94.62 288 ASP A CA 1
ATOM 2398 C C . ASP A 1 288 ? -30.241 -5.127 11.334 1.00 94.62 288 ASP A C 1
ATOM 2400 O O . ASP A 1 288 ? -29.086 -4.762 11.560 1.00 94.62 288 ASP A O 1
ATOM 2404 N N . GLU A 1 289 ? -30.624 -5.540 10.119 1.00 96.44 289 GLU A N 1
ATOM 2405 C CA . GLU A 1 289 ? -29.721 -5.587 8.963 1.00 96.44 289 GLU A CA 1
ATOM 2406 C C . GLU A 1 289 ? -29.176 -4.194 8.622 1.00 96.44 289 GLU A C 1
ATOM 2408 O O . GLU A 1 289 ? -27.978 -4.038 8.365 1.00 96.44 289 GLU A O 1
ATOM 2413 N N . MET A 1 290 ? -30.035 -3.169 8.669 1.00 95.75 290 MET A N 1
ATOM 2414 C CA . MET A 1 290 ? -29.633 -1.777 8.475 1.00 95.75 290 MET A CA 1
ATOM 2415 C C . MET A 1 290 ? -28.657 -1.315 9.559 1.00 95.75 290 MET A C 1
ATOM 2417 O O . MET A 1 290 ? -27.654 -0.688 9.225 1.00 95.75 290 MET A O 1
ATOM 2421 N N . SER A 1 291 ? -28.917 -1.630 10.830 1.00 94.50 291 SER A N 1
ATOM 2422 C CA . SER A 1 291 ? -28.048 -1.264 11.956 1.00 94.50 291 SER A CA 1
ATOM 2423 C C . SER A 1 291 ? -26.664 -1.905 11.843 1.00 94.50 291 SER A C 1
ATOM 2425 O O . SER A 1 291 ? -25.655 -1.217 11.987 1.00 94.50 291 SER A O 1
ATOM 2427 N N . ILE A 1 292 ? -26.592 -3.190 11.484 1.00 96.44 292 ILE A N 1
ATOM 2428 C CA . ILE A 1 292 ? -25.320 -3.896 11.254 1.00 96.44 292 ILE A CA 1
ATOM 2429 C C . ILE A 1 292 ? -24.564 -3.295 10.078 1.00 96.44 292 ILE A C 1
ATOM 2431 O O . ILE A 1 292 ? -23.376 -2.994 10.191 1.00 96.44 292 ILE A O 1
ATOM 2435 N N . CYS A 1 293 ? -25.245 -3.081 8.950 1.00 97.00 293 CYS A N 1
ATOM 2436 C CA . CYS A 1 293 ? -24.624 -2.458 7.789 1.00 97.00 293 CYS A CA 1
ATOM 2437 C C . CYS A 1 293 ? -24.113 -1.048 8.123 1.00 97.00 293 CYS A C 1
ATOM 2439 O O . CYS A 1 293 ? -23.048 -0.645 7.650 1.00 97.00 293 CYS A O 1
ATOM 2441 N N . LEU A 1 294 ? -24.857 -0.298 8.947 1.00 95.62 294 LEU A N 1
ATOM 2442 C CA . LEU A 1 294 ? -24.478 1.044 9.374 1.00 95.62 294 LEU A CA 1
ATOM 2443 C C . LEU A 1 294 ? -23.219 1.012 10.226 1.00 95.62 294 LEU A C 1
ATOM 2445 O O . LEU A 1 294 ? -22.329 1.824 9.986 1.00 95.62 294 LEU A O 1
ATOM 2449 N N . LEU A 1 295 ? -23.136 0.079 11.177 1.00 96.44 295 LEU A N 1
ATOM 2450 C CA . LEU A 1 295 ? -21.978 -0.087 12.049 1.00 96.44 295 LEU A CA 1
ATOM 2451 C C . LEU A 1 295 ? -20.717 -0.397 11.232 1.00 96.44 295 LEU A C 1
ATOM 2453 O O . LEU A 1 295 ? -19.728 0.324 11.360 1.00 96.44 295 LEU A O 1
ATOM 2457 N N . ILE A 1 296 ? -20.790 -1.368 10.312 1.00 97.19 296 ILE A N 1
ATOM 2458 C CA . ILE A 1 296 ? -19.677 -1.743 9.418 1.00 97.19 296 ILE A CA 1
ATOM 2459 C C . ILE A 1 296 ? -19.195 -0.533 8.606 1.00 97.19 296 ILE A C 1
ATOM 2461 O O . ILE A 1 296 ? -17.999 -0.236 8.546 1.00 97.19 296 ILE A O 1
ATOM 2465 N N . PHE A 1 297 ? -20.120 0.192 7.970 1.00 96.06 297 PHE A N 1
ATOM 2466 C CA . PHE A 1 297 ? -19.765 1.332 7.121 1.00 96.06 297 PHE A CA 1
ATOM 2467 C C . PHE A 1 297 ? -19.252 2.517 7.932 1.00 96.06 297 PHE A C 1
ATOM 2469 O O . PHE A 1 297 ? -18.270 3.142 7.534 1.00 96.06 297 PHE A O 1
ATOM 2476 N N . PHE A 1 298 ? -19.881 2.820 9.068 1.00 95.50 298 PHE A N 1
ATOM 2477 C CA . PHE A 1 298 ? -19.432 3.879 9.963 1.00 95.50 298 PHE A CA 1
ATOM 2478 C C . PHE A 1 298 ? -18.015 3.602 10.463 1.00 95.50 298 PHE A C 1
ATOM 2480 O O . PHE A 1 298 ? -17.167 4.479 10.323 1.00 95.50 298 PHE A O 1
ATOM 2487 N N . ARG A 1 299 ? -17.728 2.388 10.953 1.00 96.25 299 ARG A N 1
ATOM 2488 C CA . ARG A 1 299 ? -16.376 1.982 11.363 1.00 96.25 299 ARG A CA 1
ATOM 2489 C C . ARG A 1 299 ? -15.364 2.144 10.250 1.00 96.25 299 ARG A C 1
ATOM 2491 O O . ARG A 1 299 ? -14.377 2.860 10.413 1.00 96.25 299 ARG A O 1
ATOM 2498 N N . THR A 1 300 ? -15.661 1.562 9.092 1.00 95.81 300 THR A N 1
ATOM 2499 C CA . THR A 1 300 ? -14.774 1.600 7.926 1.00 95.81 300 THR A CA 1
ATOM 2500 C C . THR A 1 300 ? -14.435 3.036 7.515 1.00 95.81 300 THR A C 1
ATOM 2502 O O . THR A 1 300 ? -13.270 3.377 7.304 1.00 95.81 300 THR A O 1
ATOM 2505 N N . LEU A 1 301 ? -15.445 3.904 7.409 1.00 94.38 301 LEU A N 1
ATOM 2506 C CA . LEU A 1 301 ? -15.243 5.293 7.002 1.00 94.38 301 LEU A CA 1
ATOM 2507 C C . LEU A 1 301 ? -14.574 6.129 8.097 1.00 94.38 301 LEU A C 1
ATOM 2509 O O . LEU A 1 301 ? -13.703 6.942 7.784 1.00 94.38 301 LEU A O 1
ATOM 2513 N N . PHE A 1 302 ? -14.947 5.938 9.364 1.00 94.75 302 PHE A N 1
ATOM 2514 C CA . PHE A 1 302 ? -14.358 6.665 10.487 1.00 94.75 302 PHE A CA 1
ATOM 2515 C C . PHE A 1 302 ? -12.875 6.331 10.635 1.00 94.75 302 PHE A C 1
ATOM 2517 O O . PHE A 1 302 ? -12.061 7.247 10.712 1.00 94.75 302 PHE A O 1
ATOM 2524 N N . ASN A 1 303 ? -12.505 5.049 10.578 1.00 94.50 303 ASN A N 1
ATOM 2525 C CA . ASN A 1 303 ? -11.112 4.611 10.679 1.00 94.50 303 ASN A CA 1
ATOM 2526 C C . ASN A 1 303 ? -10.261 5.221 9.557 1.00 94.50 303 ASN A C 1
ATOM 2528 O O . ASN A 1 303 ? -9.147 5.686 9.796 1.00 94.50 303 ASN A O 1
ATOM 2532 N N . ARG A 1 304 ? -10.815 5.340 8.343 1.00 92.44 304 ARG A N 1
ATOM 2533 C CA . ARG A 1 304 ? -10.135 6.049 7.252 1.00 92.44 304 ARG A CA 1
ATOM 2534 C C . ARG A 1 304 ? -9.975 7.544 7.524 1.00 92.44 304 ARG A C 1
ATOM 2536 O O . ARG A 1 304 ? -8.947 8.121 7.173 1.00 92.44 304 ARG A O 1
ATOM 2543 N N . CYS A 1 305 ? -10.974 8.187 8.126 1.00 91.38 305 CYS A N 1
ATOM 2544 C CA . CYS A 1 305 ? -10.857 9.585 8.543 1.00 91.38 305 CYS A CA 1
ATOM 2545 C C . CYS A 1 305 ? -9.775 9.751 9.611 1.00 91.38 305 CYS A C 1
ATOM 2547 O O . CYS A 1 305 ? -8.990 10.690 9.520 1.00 91.38 305 CYS A O 1
ATOM 2549 N N . TYR A 1 306 ? -9.724 8.838 10.582 1.00 91.81 306 TYR A N 1
ATOM 2550 C CA . TYR A 1 306 ? -8.713 8.802 11.634 1.00 91.81 306 TYR A CA 1
ATOM 2551 C C . TYR A 1 306 ? -7.298 8.715 11.050 1.00 91.81 306 TYR A C 1
ATOM 2553 O O . TYR A 1 306 ? -6.434 9.518 11.401 1.00 91.81 306 TYR A O 1
ATOM 2561 N N . GLU A 1 307 ? -7.090 7.825 10.076 1.00 91.69 307 GLU A N 1
ATOM 2562 C CA . GLU A 1 307 ? -5.820 7.675 9.357 1.00 91.69 307 GLU A CA 1
ATOM 2563 C C . GLU A 1 307 ? -5.428 8.944 8.573 1.00 91.69 307 GLU A C 1
ATOM 2565 O O . GLU A 1 307 ? -4.304 9.432 8.688 1.00 91.69 307 GLU A O 1
ATOM 2570 N N . LEU A 1 308 ? -6.349 9.503 7.776 1.00 89.38 308 LEU A N 1
ATOM 2571 C CA . LEU A 1 308 ? -6.054 10.629 6.878 1.00 89.38 308 LEU A CA 1
ATOM 2572 C C . LEU A 1 308 ? -5.964 11.984 7.590 1.00 89.38 308 LEU A C 1
ATOM 2574 O O . LEU A 1 308 ? -5.261 12.883 7.124 1.00 89.38 308 LEU A O 1
ATOM 2578 N N . TYR A 1 309 ? -6.700 12.148 8.687 1.00 88.81 309 TYR A N 1
ATOM 2579 C CA . TYR A 1 309 ? -6.891 13.422 9.376 1.00 88.81 309 TYR A CA 1
ATOM 2580 C C . TYR A 1 309 ? -6.578 13.308 10.870 1.00 88.81 309 TYR A C 1
ATOM 2582 O O . TYR A 1 309 ? -7.267 13.907 11.690 1.00 88.81 309 TYR A O 1
ATOM 2590 N N . SER A 1 310 ? -5.521 12.580 11.238 1.00 87.44 310 SER A N 1
ATOM 2591 C CA . SER A 1 310 ? -5.120 12.342 12.637 1.00 87.44 310 SER A CA 1
ATOM 2592 C C . SER A 1 310 ? -5.006 13.614 13.492 1.00 87.44 310 SER A C 1
ATOM 2594 O O . SER A 1 310 ? -5.253 13.585 14.694 1.00 87.44 310 SER A O 1
ATOM 2596 N N . SER A 1 311 ? -4.696 14.767 12.889 1.00 87.19 311 SER A N 1
ATOM 2597 C CA . SER A 1 311 ? -4.671 16.068 13.572 1.00 87.19 311 SER A CA 1
ATOM 2598 C C . SER A 1 311 ? -6.037 16.535 14.091 1.00 87.19 311 SER A C 1
ATOM 2600 O O . SER A 1 311 ? -6.074 17.259 15.083 1.00 87.19 311 SER A O 1
ATOM 2602 N N . LEU A 1 312 ? -7.143 16.118 13.464 1.00 86.06 312 LEU A N 1
ATOM 2603 C CA . LEU A 1 312 ? -8.512 16.410 13.908 1.00 86.06 312 LEU A CA 1
ATOM 2604 C C . LEU A 1 312 ? -8.836 15.726 15.242 1.00 86.06 312 LEU A C 1
ATOM 2606 O O . LEU A 1 312 ? -9.622 16.246 16.030 1.00 86.06 312 LEU A O 1
ATOM 2610 N N . PHE A 1 313 ? -8.204 14.580 15.491 1.00 88.31 313 PHE A N 1
ATOM 2611 C CA . PHE A 1 313 ? -8.407 13.747 16.673 1.00 88.31 313 PHE A CA 1
ATOM 2612 C C . PHE A 1 313 ? -7.396 14.049 17.779 1.00 88.31 313 PHE A C 1
ATOM 2614 O O . PHE A 1 313 ? -7.335 13.330 18.765 1.00 88.31 313 PHE A O 1
ATOM 2621 N N . LYS A 1 314 ? -6.608 15.124 17.655 1.00 86.19 314 LYS A N 1
ATOM 2622 C CA . LYS A 1 314 ? -5.747 15.586 18.745 1.00 86.19 314 LYS A CA 1
ATOM 2623 C C . LYS A 1 314 ? -6.557 16.476 19.692 1.00 86.19 314 LYS A C 1
ATOM 2625 O O . LYS A 1 314 ? -7.101 17.488 19.234 1.00 86.19 314 LYS A O 1
ATOM 2630 N N . PRO A 1 315 ? -6.636 16.148 20.992 1.00 79.44 315 PRO A N 1
ATOM 2631 C CA . PRO A 1 315 ? -7.355 16.975 21.947 1.00 79.44 315 PRO A CA 1
ATOM 2632 C C . PRO A 1 315 ? -6.681 18.349 22.052 1.00 79.44 315 PRO A C 1
ATOM 2634 O O . PRO A 1 315 ? -5.458 18.472 21.996 1.00 79.44 315 PRO A O 1
ATOM 2637 N N . LYS A 1 316 ? -7.487 19.401 22.219 1.00 75.50 316 LYS A N 1
ATOM 2638 C CA . LYS A 1 316 ? -7.002 20.762 22.532 1.00 75.50 316 LYS A CA 1
ATOM 2639 C C . LYS A 1 316 ? -6.967 21.044 24.040 1.00 75.50 316 LYS A C 1
ATOM 2641 O O . LYS A 1 316 ? -6.696 22.172 24.442 1.00 75.50 316 LYS A O 1
ATOM 2646 N N . LEU A 1 317 ? -7.323 20.054 24.854 1.00 67.12 317 LEU A N 1
ATOM 2647 C CA . LEU A 1 317 ? -7.476 20.183 26.299 1.00 67.12 317 LEU A CA 1
ATOM 2648 C C . LEU A 1 317 ? -6.111 20.060 26.999 1.00 67.12 317 LEU A C 1
ATOM 2650 O O . LEU A 1 317 ? -5.268 19.287 26.543 1.00 67.12 317 LEU A O 1
ATOM 2654 N N . PRO A 1 318 ? -5.874 20.807 28.093 1.00 68.00 318 PRO A N 1
ATOM 2655 C CA . PRO A 1 318 ? -4.715 20.582 28.950 1.00 68.00 318 PRO A CA 1
ATOM 2656 C C . PRO A 1 318 ? -4.774 19.173 29.553 1.00 68.00 318 PRO A C 1
ATOM 2658 O O . PRO A 1 318 ? -5.854 18.686 29.888 1.00 68.00 318 PRO A O 1
ATOM 2661 N N . SER A 1 319 ? -3.618 18.524 29.706 1.00 70.50 319 SER A N 1
ATOM 2662 C CA . SER A 1 319 ? -3.539 17.173 30.262 1.00 70.50 319 SER A CA 1
ATOM 2663 C C . SER A 1 319 ? -3.948 17.185 31.739 1.00 70.50 319 SER A C 1
ATOM 2665 O O . SER A 1 319 ? -3.154 17.556 32.605 1.00 70.50 319 SER A O 1
ATOM 2667 N N . GLY A 1 320 ? -5.173 16.746 32.041 1.00 84.06 320 GLY A N 1
ATOM 2668 C CA . GLY A 1 320 ? -5.630 16.480 33.411 1.00 84.06 320 GLY A CA 1
ATOM 2669 C C . GLY A 1 320 ? -4.910 15.294 34.071 1.00 84.06 320 GLY A C 1
ATOM 2670 O O . GLY A 1 320 ? -5.153 14.995 35.236 1.00 84.06 320 GLY A O 1
ATOM 2671 N N . LEU A 1 321 ? -4.004 14.631 33.344 1.00 88.31 321 LEU A N 1
ATOM 2672 C CA . LEU A 1 321 ? -3.235 13.466 33.784 1.00 88.31 321 LEU A CA 1
ATOM 2673 C C . LEU A 1 321 ? -2.509 13.687 35.113 1.00 88.31 321 LEU A C 1
ATOM 2675 O O . LEU A 1 321 ? -2.563 12.811 35.969 1.00 88.31 321 LEU A O 1
ATOM 2679 N N . GLN A 1 322 ? -1.901 14.861 35.325 1.00 88.56 322 GLN A N 1
ATOM 2680 C CA . GLN A 1 322 ? -1.232 15.151 36.598 1.00 88.56 322 GLN A CA 1
ATOM 2681 C C . GLN A 1 322 ? -2.224 15.144 37.764 1.00 88.56 322 GLN A C 1
ATOM 2683 O O . GLN A 1 322 ? -1.934 14.567 38.803 1.00 88.56 322 GLN A O 1
ATOM 2688 N N . LYS A 1 323 ? -3.427 15.708 37.575 1.00 89.06 323 LYS A N 1
ATOM 2689 C CA . LYS A 1 323 ? -4.470 15.674 38.610 1.00 89.06 323 LYS A CA 1
ATOM 2690 C C . LYS A 1 323 ? -4.881 14.245 38.932 1.00 89.06 323 LYS A C 1
ATOM 2692 O O . LYS A 1 323 ? -5.019 13.904 40.099 1.00 89.06 323 LYS A O 1
ATOM 2697 N N . LEU A 1 324 ? -5.052 13.410 37.909 1.00 91.31 324 LEU A N 1
ATOM 2698 C CA . LEU A 1 324 ? -5.390 12.001 38.091 1.00 91.31 324 LEU A CA 1
ATOM 2699 C C . LEU A 1 324 ? -4.270 11.242 38.824 1.00 91.31 324 LEU A C 1
ATOM 2701 O O . LEU A 1 324 ? -4.535 10.389 39.670 1.00 91.31 324 LEU A O 1
ATOM 2705 N N . GLU A 1 325 ? -3.012 11.576 38.534 1.00 91.44 325 GLU A N 1
ATOM 2706 C CA . GLU A 1 325 ? -1.857 11.033 39.242 1.00 91.44 325 GLU A CA 1
ATOM 2707 C C . GLU A 1 325 ? -1.827 11.452 40.713 1.00 91.44 325 GLU A C 1
ATOM 2709 O O . GLU A 1 325 ? -1.614 10.606 41.585 1.00 91.44 325 GLU A O 1
ATOM 2714 N N . ASP A 1 326 ? -2.073 12.729 40.987 1.00 91.50 326 ASP A N 1
ATOM 2715 C CA . ASP A 1 326 ? -2.104 13.279 42.337 1.00 91.50 326 ASP A CA 1
ATOM 2716 C C . ASP A 1 326 ? -3.260 12.667 43.142 1.00 91.50 326 ASP A C 1
ATOM 2718 O O . ASP A 1 326 ? -3.039 12.217 44.265 1.00 91.50 326 ASP A O 1
ATOM 2722 N N . MET A 1 327 ? -4.452 12.536 42.542 1.00 92.81 327 MET A N 1
ATOM 2723 C CA . MET A 1 327 ? -5.606 11.846 43.136 1.00 92.81 327 MET A CA 1
ATOM 2724 C C . MET A 1 327 ? -5.285 10.392 43.494 1.00 92.81 327 MET A C 1
ATOM 2726 O O . MET A 1 327 ? -5.613 9.946 44.589 1.00 92.81 327 MET A O 1
ATOM 2730 N N . GLY A 1 328 ? -4.589 9.660 42.617 1.00 93.56 328 GLY A N 1
ATOM 2731 C CA . GLY A 1 328 ? -4.178 8.279 42.887 1.00 93.56 328 GLY A CA 1
ATOM 2732 C C . GLY A 1 328 ? -3.257 8.132 44.105 1.00 93.56 328 GLY A C 1
ATOM 2733 O O . GLY A 1 328 ? -3.277 7.095 44.769 1.00 93.56 328 GLY A O 1
ATOM 2734 N N . LYS A 1 329 ? -2.475 9.171 44.431 1.00 93.88 329 LYS A N 1
ATOM 2735 C CA . LYS A 1 329 ? -1.576 9.214 45.600 1.00 93.88 329 LYS A CA 1
ATOM 2736 C C . LYS A 1 329 ? -2.286 9.617 46.894 1.00 93.88 329 LYS A C 1
ATOM 2738 O O . LYS A 1 329 ? -1.707 9.445 47.966 1.00 93.88 329 LYS A O 1
ATOM 2743 N N . MET A 1 330 ? -3.510 10.138 46.819 1.00 93.06 330 MET A N 1
ATOM 2744 C CA . MET A 1 330 ? -4.270 10.546 47.999 1.00 93.06 330 MET A CA 1
ATOM 2745 C C . MET A 1 330 ? -4.669 9.347 48.849 1.00 93.06 330 MET A C 1
ATOM 2747 O O . MET A 1 330 ? -4.859 8.239 48.343 1.00 93.06 330 MET A O 1
ATOM 2751 N N . ASN A 1 331 ? -4.813 9.593 50.149 1.00 93.62 331 ASN A N 1
ATOM 2752 C CA . ASN A 1 331 ? -5.231 8.585 51.111 1.00 93.62 331 ASN A CA 1
ATOM 2753 C C . ASN A 1 331 ? -6.611 8.029 50.728 1.00 93.62 331 ASN A C 1
ATOM 2755 O O . ASN A 1 331 ? -7.530 8.792 50.438 1.00 93.62 331 ASN A O 1
ATOM 2759 N N . ALA A 1 332 ? -6.764 6.707 50.750 1.00 92.94 332 ALA A N 1
ATOM 2760 C CA . ALA A 1 332 ? -8.017 6.040 50.415 1.00 92.94 332 ALA A CA 1
ATOM 2761 C C . ALA A 1 332 ? -9.191 6.500 51.302 1.00 92.94 332 ALA A C 1
ATOM 2763 O O . ALA A 1 332 ? -10.317 6.571 50.824 1.00 92.94 332 ALA A O 1
ATOM 2764 N N . ASN A 1 333 ? -8.925 6.900 52.552 1.00 91.31 333 ASN A N 1
ATOM 2765 C CA . ASN A 1 333 ? -9.934 7.424 53.481 1.00 91.31 333 ASN A CA 1
ATOM 2766 C C . ASN A 1 333 ? -10.461 8.817 53.098 1.00 91.31 333 ASN A C 1
ATOM 2768 O O . ASN A 1 333 ? -11.416 9.293 53.702 1.00 91.31 333 ASN A O 1
ATOM 2772 N N . SER A 1 334 ? -9.839 9.494 52.127 1.00 91.38 334 SER A N 1
ATOM 2773 C CA . SER A 1 334 ? -10.365 10.737 51.549 1.00 91.38 334 SER A CA 1
ATOM 2774 C C . SER A 1 334 ? -11.511 10.496 50.561 1.00 91.38 334 SER A C 1
ATOM 2776 O O . SER A 1 334 ? -12.087 11.460 50.063 1.00 91.38 334 SER A O 1
ATOM 2778 N N . PHE A 1 335 ? -11.824 9.233 50.269 1.00 91.44 335 PHE A N 1
ATOM 2779 C CA . PHE A 1 335 ? -12.886 8.818 49.366 1.00 91.44 335 PHE A CA 1
ATOM 2780 C C . PHE A 1 335 ? -13.866 7.912 50.118 1.00 91.44 335 PHE A C 1
ATOM 2782 O O . PHE A 1 335 ? -13.454 7.072 50.919 1.00 91.44 335 PHE A O 1
ATOM 2789 N N . ASP A 1 336 ? -15.159 8.039 49.821 1.00 92.19 336 ASP A N 1
ATOM 2790 C CA . ASP A 1 336 ? -16.218 7.205 50.402 1.00 92.19 336 ASP A CA 1
ATOM 2791 C C . ASP A 1 336 ? -16.245 5.814 49.738 1.00 92.19 336 ASP A C 1
ATOM 2793 O O . ASP A 1 336 ? -17.179 5.448 49.029 1.00 92.19 336 ASP A O 1
ATOM 2797 N N . ILE A 1 337 ? -15.164 5.044 49.904 1.00 93.12 337 ILE A N 1
ATOM 2798 C CA . ILE A 1 337 ? -14.986 3.739 49.257 1.00 93.12 337 ILE A CA 1
ATOM 2799 C C . ILE A 1 337 ? -15.900 2.693 49.917 1.00 93.12 337 ILE A C 1
ATOM 2801 O O . ILE A 1 337 ? -15.772 2.453 51.123 1.00 93.12 337 ILE A O 1
ATOM 2805 N N . PRO A 1 338 ? -16.749 1.977 49.151 1.00 94.06 338 PRO A N 1
ATOM 2806 C CA . PRO A 1 338 ? -17.526 0.860 49.679 1.00 94.06 338 PRO A CA 1
ATOM 2807 C C . PRO A 1 338 ? -16.606 -0.336 49.977 1.00 94.06 338 PRO A C 1
ATOM 2809 O O . PRO A 1 338 ? -16.338 -1.172 49.115 1.00 94.06 338 PRO A O 1
ATOM 2812 N N . LEU A 1 339 ? -16.096 -0.418 51.211 1.00 93.69 339 LEU A N 1
ATOM 2813 C CA . LEU A 1 339 ? -15.033 -1.354 51.623 1.00 93.69 339 LEU A CA 1
ATOM 2814 C C . LEU A 1 339 ? -15.331 -2.822 51.274 1.00 93.69 339 LEU A C 1
ATOM 2816 O O . LEU A 1 339 ? -14.470 -3.517 50.730 1.00 93.69 339 LEU A O 1
ATOM 2820 N N . GLU A 1 340 ? -16.570 -3.268 51.495 1.00 93.56 340 GLU A N 1
ATOM 2821 C CA . GLU A 1 340 ? -17.026 -4.625 51.164 1.00 93.56 340 GLU A CA 1
ATOM 2822 C C . GLU A 1 340 ? -16.935 -4.941 49.663 1.00 93.56 340 GLU A C 1
ATOM 2824 O O . GLU A 1 340 ? -16.688 -6.081 49.277 1.00 93.56 340 GLU A O 1
ATOM 2829 N N . MET A 1 341 ? -17.080 -3.928 48.805 1.00 94.44 341 MET A N 1
ATOM 2830 C CA . MET A 1 341 ? -16.991 -4.064 47.351 1.00 94.44 341 MET A CA 1
ATOM 2831 C C . MET A 1 341 ? -15.551 -4.052 46.848 1.00 94.44 341 MET A C 1
ATOM 2833 O O . MET A 1 341 ? -15.308 -4.476 45.723 1.00 94.44 341 MET A O 1
ATOM 2837 N N . VAL A 1 342 ? -14.592 -3.609 47.664 1.00 94.38 342 VAL A N 1
ATOM 2838 C CA . VAL A 1 342 ? -13.155 -3.651 47.337 1.00 94.38 342 VAL A CA 1
ATOM 2839 C C . VAL A 1 342 ? -12.452 -4.858 47.974 1.00 94.38 342 VAL A C 1
ATOM 2841 O O . VAL A 1 342 ? -11.301 -5.158 47.653 1.00 94.38 342 VAL A O 1
ATOM 2844 N N . GLY A 1 343 ? -13.173 -5.618 48.806 1.00 92.81 343 GLY A N 1
ATOM 2845 C CA . GLY A 1 343 ? -12.660 -6.798 49.502 1.00 92.81 343 GLY A CA 1
ATOM 2846 C C . GLY A 1 343 ? -11.914 -6.452 50.791 1.00 92.81 343 GLY A C 1
ATOM 2847 O O . GLY A 1 343 ? -11.018 -7.188 51.200 1.00 92.81 343 GLY A O 1
ATOM 2848 N N . LEU A 1 344 ? -12.256 -5.323 51.418 1.00 92.12 344 LEU A N 1
ATOM 2849 C CA . LEU A 1 344 ? -11.669 -4.863 52.672 1.00 92.12 344 LEU A CA 1
ATOM 2850 C C . LEU A 1 344 ? -12.695 -4.928 53.808 1.00 92.12 344 LEU A C 1
ATOM 2852 O O . LEU A 1 344 ? -13.836 -4.501 53.660 1.00 92.12 344 LEU A O 1
ATOM 2856 N N . GLU A 1 345 ? -12.271 -5.411 54.976 1.00 88.44 345 GLU A N 1
ATOM 2857 C CA . GLU A 1 345 ? -13.103 -5.393 56.192 1.00 88.44 345 GLU A CA 1
ATOM 2858 C C . GLU A 1 345 ? -13.041 -4.048 56.927 1.00 88.44 345 GLU A C 1
ATOM 2860 O O . GLU A 1 345 ? -13.944 -3.704 57.690 1.00 88.44 345 GLU A O 1
ATOM 2865 N N . LYS A 1 346 ? -11.946 -3.299 56.747 1.00 88.31 346 LYS A N 1
ATOM 2866 C CA . LYS A 1 346 ? -11.667 -2.041 57.448 1.00 88.31 346 LYS A CA 1
ATOM 2867 C C . LYS A 1 346 ? -11.006 -1.026 56.515 1.00 88.31 346 LYS A C 1
ATOM 2869 O O . LYS A 1 346 ? -10.331 -1.443 55.571 1.00 88.31 346 LYS A O 1
ATOM 2874 N N . PRO A 1 347 ? -11.165 0.281 56.791 1.00 83.06 347 PRO A N 1
ATOM 2875 C CA . PRO A 1 347 ? -10.485 1.317 56.032 1.00 83.06 347 PRO A CA 1
ATOM 2876 C C . PRO A 1 347 ? -8.964 1.131 56.137 1.00 83.06 347 PRO A C 1
ATOM 2878 O O . PRO A 1 347 ? -8.459 0.907 57.242 1.00 83.06 347 PRO A O 1
ATOM 2881 N N . PRO A 1 348 ? -8.223 1.184 55.023 1.00 85.69 348 PRO A N 1
ATOM 2882 C CA . PRO A 1 348 ? -6.783 0.996 55.048 1.00 85.69 348 PRO A CA 1
ATOM 2883 C C . PRO A 1 348 ? -6.096 2.229 55.654 1.00 85.69 348 PRO A C 1
ATOM 2885 O O . PRO A 1 348 ? -6.362 3.374 55.280 1.00 85.69 348 PRO A O 1
ATOM 2888 N N . GLU A 1 349 ? -5.208 2.005 56.623 1.00 86.75 349 GLU A N 1
ATOM 2889 C CA . GLU A 1 349 ? -4.463 3.077 57.288 1.00 86.75 349 GLU A CA 1
ATOM 2890 C C . GLU A 1 349 ? -3.314 3.560 56.396 1.00 86.75 349 GLU A C 1
ATOM 2892 O O . GLU A 1 349 ? -2.422 2.791 56.047 1.00 86.75 349 GLU A O 1
ATOM 2897 N N . ASN A 1 350 ? -3.306 4.853 56.063 1.00 88.19 350 ASN A N 1
ATOM 2898 C CA . ASN A 1 350 ? -2.226 5.516 55.315 1.00 88.19 350 ASN A CA 1
ATOM 2899 C C . ASN A 1 350 ? -1.905 4.926 53.929 1.00 88.19 350 ASN A C 1
ATOM 2901 O O . ASN A 1 350 ? -0.834 5.198 53.384 1.00 88.19 350 ASN A O 1
ATOM 2905 N N . GLU A 1 351 ? -2.818 4.161 53.332 1.00 94.19 351 GLU A N 1
ATOM 2906 C CA . GLU A 1 351 ? -2.657 3.677 51.961 1.00 94.19 351 GLU A CA 1
ATOM 2907 C C . GLU A 1 351 ? -3.294 4.638 50.962 1.00 94.19 351 GLU A C 1
ATOM 2909 O O . GLU A 1 351 ? -4.323 5.264 51.235 1.00 94.19 351 GLU A O 1
ATOM 2914 N N . SER A 1 352 ? -2.682 4.751 49.785 1.00 94.88 352 SER A N 1
ATOM 2915 C CA . SER A 1 352 ? -3.267 5.524 48.700 1.00 94.88 352 SER A CA 1
ATOM 2916 C C . SER A 1 352 ? -4.408 4.759 48.030 1.00 94.88 352 SER A C 1
ATOM 2918 O O . SER A 1 352 ? -4.384 3.527 47.969 1.00 94.88 352 SER A O 1
ATOM 2920 N N . ILE A 1 353 ? -5.388 5.479 47.476 1.00 94.38 353 ILE A N 1
ATOM 2921 C CA . ILE A 1 353 ? -6.484 4.860 46.713 1.00 94.38 353 ILE A CA 1
ATOM 2922 C C . ILE A 1 353 ? -5.955 3.997 45.559 1.00 94.38 353 ILE A C 1
ATOM 2924 O O . ILE A 1 353 ? -6.475 2.908 45.326 1.00 94.38 353 ILE A O 1
ATOM 2928 N N . GLN A 1 354 ? -4.873 4.427 44.895 1.00 95.12 354 GLN A N 1
ATOM 2929 C CA . GLN A 1 354 ? -4.221 3.637 43.853 1.00 95.12 354 GLN A CA 1
ATOM 2930 C C . GLN A 1 354 ? -3.850 2.249 44.386 1.00 95.12 354 GLN A C 1
ATOM 2932 O O . GLN A 1 354 ? -4.285 1.245 43.834 1.00 95.12 354 GLN A O 1
ATOM 2937 N N . LEU A 1 355 ? -3.110 2.192 45.495 1.00 94.69 355 LEU A N 1
ATOM 2938 C CA . LEU A 1 355 ? -2.569 0.948 46.035 1.00 94.69 355 LEU A CA 1
ATOM 2939 C C . LEU A 1 355 ? -3.662 -0.009 46.535 1.00 94.69 355 LEU A C 1
ATOM 2941 O O . LEU A 1 355 ? -3.524 -1.226 46.395 1.00 94.69 355 LEU A O 1
ATOM 2945 N N . VAL A 1 356 ? -4.759 0.539 47.061 1.00 94.88 356 VAL A N 1
ATOM 2946 C CA . VAL A 1 356 ? -5.943 -0.229 47.468 1.00 94.88 356 VAL A CA 1
ATOM 2947 C C . VAL A 1 356 ? -6.545 -0.981 46.282 1.00 94.88 356 VAL A C 1
ATOM 2949 O O . VAL A 1 356 ? -6.755 -2.192 46.364 1.00 94.88 356 VAL A O 1
ATOM 2952 N N . PHE A 1 357 ? -6.770 -0.293 45.162 1.00 95.94 357 PHE A N 1
ATOM 2953 C CA . PHE A 1 357 ? -7.367 -0.911 43.979 1.00 95.94 357 PHE A CA 1
ATOM 2954 C C . PHE A 1 357 ? -6.374 -1.801 43.215 1.00 95.94 357 PHE A C 1
ATOM 2956 O O . PHE A 1 357 ? -6.781 -2.856 42.732 1.00 95.94 357 PHE A O 1
ATOM 2963 N N . SER A 1 358 ? -5.075 -1.464 43.156 1.00 93.62 358 SER A N 1
ATOM 2964 C CA . SER A 1 358 ? -4.068 -2.288 42.453 1.00 93.62 358 SER A CA 1
ATOM 2965 C C . SER A 1 358 ? -3.893 -3.681 43.068 1.00 93.62 358 SER A C 1
ATOM 2967 O O . SER A 1 358 ? -3.502 -4.619 42.377 1.00 93.62 358 SER A O 1
ATOM 2969 N N . ARG A 1 359 ? -4.155 -3.840 44.375 1.00 93.06 359 ARG A N 1
ATOM 2970 C CA . ARG A 1 359 ? -4.080 -5.145 45.059 1.00 93.06 359 ARG A CA 1
ATOM 2971 C C . ARG A 1 359 ? -5.211 -6.087 44.656 1.00 93.06 359 ARG A C 1
ATOM 2973 O O . ARG A 1 359 ? -5.068 -7.302 44.793 1.00 93.06 359 ARG A O 1
ATOM 2980 N N . ASN A 1 360 ? -6.330 -5.549 44.181 1.00 94.56 360 ASN A N 1
ATOM 2981 C CA . ASN A 1 360 ? -7.466 -6.351 43.772 1.00 94.56 360 ASN A CA 1
ATOM 2982 C C . ASN A 1 360 ? -7.354 -6.708 42.281 1.00 94.56 360 ASN A C 1
ATOM 2984 O O . ASN A 1 360 ? -7.538 -5.862 41.404 1.00 94.56 360 ASN A O 1
ATOM 2988 N N . LYS A 1 361 ? -7.097 -7.993 41.994 1.00 94.25 361 LYS A N 1
ATOM 2989 C CA . LYS A 1 361 ? -6.906 -8.500 40.624 1.00 94.25 361 LYS A CA 1
ATOM 2990 C C . LYS A 1 361 ? -8.069 -8.176 39.675 1.00 94.25 361 LYS A C 1
ATOM 2992 O O . LYS A 1 361 ? -7.835 -8.021 38.481 1.00 94.25 361 LYS A O 1
ATOM 2997 N N . TYR A 1 362 ? -9.304 -8.062 40.173 1.00 95.38 362 TYR A N 1
ATOM 2998 C CA . TYR A 1 362 ? -10.469 -7.807 39.322 1.00 95.38 362 TYR A CA 1
ATOM 2999 C C . TYR A 1 362 ? -10.571 -6.344 38.908 1.00 95.38 362 TYR A C 1
ATOM 3001 O O . TYR A 1 362 ? -10.847 -6.071 37.744 1.00 95.38 362 TYR A O 1
ATOM 3009 N N . PHE A 1 363 ? -10.307 -5.405 39.821 1.00 95.75 363 PHE A N 1
ATOM 3010 C CA . PHE A 1 363 ? -10.259 -3.985 39.463 1.00 95.75 363 PHE A CA 1
ATOM 3011 C C . PHE A 1 363 ? -9.047 -3.675 38.586 1.00 95.75 363 PHE A C 1
ATOM 3013 O O . PHE A 1 363 ? -9.167 -2.900 37.644 1.00 95.75 363 PHE A O 1
ATOM 3020 N N . LEU A 1 364 ? -7.915 -4.347 38.813 1.00 93.56 364 LEU A N 1
ATOM 3021 C CA . LEU A 1 364 ? -6.774 -4.277 37.899 1.00 93.56 364 LEU A CA 1
ATOM 3022 C C . LEU A 1 364 ? -7.122 -4.814 36.498 1.00 93.56 364 LEU A C 1
ATOM 3024 O O . LEU A 1 364 ? -6.747 -4.227 35.494 1.00 93.56 364 LEU A O 1
ATOM 3028 N N . LYS A 1 365 ? -7.886 -5.907 36.393 1.00 93.44 365 LYS A N 1
ATOM 3029 C CA . LYS A 1 365 ? -8.385 -6.398 35.096 1.00 93.44 365 LYS A CA 1
ATOM 3030 C C . LYS A 1 365 ? -9.381 -5.420 34.462 1.00 93.44 365 LYS A C 1
ATOM 3032 O O . LYS A 1 365 ? -9.371 -5.230 33.252 1.00 93.44 365 LYS A O 1
ATOM 3037 N N . ALA A 1 366 ? -10.230 -4.781 35.267 1.00 95.19 366 ALA A N 1
ATOM 3038 C CA . ALA A 1 366 ? -11.186 -3.793 34.782 1.00 95.19 366 ALA A CA 1
ATOM 3039 C C . ALA A 1 366 ? -10.499 -2.530 34.235 1.00 95.19 366 ALA A C 1
ATOM 3041 O O . ALA A 1 366 ? -10.946 -1.995 33.220 1.00 95.19 366 ALA A O 1
ATOM 3042 N N . SER A 1 367 ? -9.394 -2.080 34.846 1.00 95.31 367 SER A N 1
ATOM 3043 C CA . SER A 1 367 ? -8.631 -0.917 34.367 1.00 95.31 367 SER A CA 1
ATOM 3044 C C . SER A 1 367 ? -8.069 -1.132 32.953 1.00 95.31 367 SER A C 1
ATOM 3046 O O . SER A 1 367 ? -8.069 -0.202 32.144 1.00 95.31 367 SER A O 1
ATOM 3048 N N . GLN A 1 368 ? -7.701 -2.372 32.604 1.00 94.81 368 GLN A N 1
ATOM 3049 C CA . GLN A 1 368 ? -7.198 -2.732 31.272 1.00 94.81 368 GLN A CA 1
ATOM 3050 C C . GLN A 1 368 ? -8.198 -2.433 30.152 1.00 94.81 368 GLN A C 1
ATOM 3052 O O . GLN A 1 368 ? -7.788 -2.023 29.069 1.00 94.81 368 GLN A O 1
ATOM 3057 N N . TYR A 1 369 ? -9.504 -2.558 30.398 1.00 96.50 369 TYR A N 1
ATOM 3058 C CA . TYR A 1 369 ? -10.510 -2.197 29.397 1.00 96.50 369 TYR A CA 1
ATOM 3059 C C . TYR A 1 369 ? -10.491 -0.700 29.064 1.00 96.50 369 TYR A C 1
ATOM 3061 O O . TYR A 1 369 ? -10.609 -0.319 27.898 1.00 96.50 369 TYR A O 1
ATOM 3069 N N . PHE A 1 370 ? -10.258 0.163 30.054 1.00 95.88 370 PHE A N 1
ATOM 3070 C CA . PHE A 1 370 ? -10.100 1.597 29.809 1.00 95.88 370 PHE A CA 1
ATOM 3071 C C . PHE A 1 370 ? -8.811 1.896 29.041 1.00 95.88 370 PHE A C 1
ATOM 3073 O O . PHE A 1 370 ? -8.822 2.740 28.147 1.00 95.88 370 PHE A O 1
ATOM 3080 N N . ILE A 1 371 ? -7.730 1.160 29.301 1.00 94.62 371 ILE A N 1
ATOM 3081 C CA . ILE A 1 371 ? -6.502 1.249 28.500 1.00 94.62 371 ILE A CA 1
ATOM 3082 C C . ILE A 1 371 ? -6.789 0.844 27.047 1.00 94.62 371 ILE A C 1
ATOM 3084 O O . ILE A 1 371 ? -6.500 1.613 26.132 1.00 94.62 371 ILE A O 1
ATOM 3088 N N . TYR A 1 372 ? -7.439 -0.301 26.813 1.00 95.31 372 TYR A N 1
ATOM 3089 C CA . TYR A 1 372 ? -7.810 -0.748 25.465 1.00 95.31 372 TYR A CA 1
ATOM 3090 C C . TYR A 1 372 ? -8.675 0.273 24.729 1.00 95.31 372 TYR A C 1
ATOM 3092 O O . TYR A 1 372 ? -8.440 0.532 23.550 1.00 95.31 372 TYR A O 1
ATOM 3100 N N . SER A 1 373 ? -9.613 0.919 25.425 1.00 96.56 373 SER A N 1
ATOM 3101 C CA . SER A 1 373 ? -10.468 1.943 24.823 1.00 96.56 373 SER A CA 1
ATOM 3102 C C . SER A 1 373 ? -9.686 3.133 24.243 1.00 96.56 373 SER A C 1
ATOM 3104 O O . SER A 1 373 ? -10.117 3.711 23.246 1.00 96.56 373 SER A O 1
ATOM 3106 N N . MET A 1 374 ? -8.510 3.467 24.793 1.00 93.38 374 MET A N 1
ATOM 3107 C CA . MET A 1 374 ? -7.658 4.546 24.275 1.00 93.38 374 MET A CA 1
ATOM 3108 C C . MET A 1 374 ? -7.001 4.211 22.937 1.00 93.38 374 MET A C 1
ATOM 3110 O O . MET A 1 374 ? -6.686 5.118 22.166 1.00 93.38 374 MET A O 1
ATOM 3114 N N . PHE A 1 375 ? -6.781 2.924 22.669 1.00 93.94 375 PHE A N 1
ATOM 3115 C CA . PHE A 1 375 ? -6.163 2.446 21.434 1.00 93.94 375 PHE A CA 1
ATOM 3116 C C . PHE A 1 375 ? -7.176 2.239 20.306 1.00 93.94 375 PHE A C 1
ATOM 3118 O O . PHE A 1 375 ? -6.794 1.927 19.178 1.00 93.94 375 PHE A O 1
ATOM 3125 N N . MET A 1 376 ? -8.465 2.451 20.576 1.00 95.69 376 MET A N 1
ATOM 3126 C CA . MET A 1 376 ? -9.500 2.327 19.562 1.00 95.69 376 MET A CA 1
ATOM 3127 C C . MET A 1 376 ? -9.542 3.562 18.662 1.00 95.69 376 MET A C 1
ATOM 3129 O O . MET A 1 376 ? -9.755 4.689 19.109 1.00 95.69 376 MET A O 1
ATOM 3133 N N . ALA A 1 377 ? -9.409 3.334 17.355 1.00 94.44 377 ALA A N 1
ATOM 3134 C CA . ALA A 1 377 ? -9.541 4.383 16.344 1.00 94.44 377 ALA A CA 1
ATOM 3135 C C . ALA A 1 377 ? -10.996 4.846 16.146 1.00 94.44 377 ALA A C 1
ATOM 3137 O O . ALA A 1 377 ? -11.223 5.905 15.562 1.00 94.44 377 ALA A O 1
ATOM 3138 N N . ASN A 1 378 ? -11.979 4.072 16.623 1.00 95.56 378 ASN A N 1
ATOM 3139 C CA . ASN A 1 378 ? -13.401 4.363 16.494 1.00 95.56 378 ASN A CA 1
ATOM 3140 C C . ASN A 1 378 ? -14.046 4.675 17.856 1.00 95.56 378 ASN A C 1
ATOM 3142 O O . ASN A 1 378 ? -13.824 3.938 18.817 1.00 95.56 378 ASN A O 1
ATOM 3146 N N . PRO A 1 379 ? -14.906 5.704 17.953 1.00 96.69 379 PRO A N 1
ATOM 3147 C CA . PRO A 1 379 ? -15.554 6.070 19.209 1.00 96.69 379 PRO A CA 1
ATOM 3148 C C . PRO A 1 379 ? -16.571 5.034 19.709 1.00 96.69 379 PRO A C 1
ATOM 3150 O O . PRO A 1 379 ? -16.758 4.932 20.915 1.00 96.69 379 PRO A O 1
ATOM 3153 N N . ILE A 1 380 ? -17.212 4.256 18.828 1.00 97.12 380 ILE A N 1
ATOM 3154 C CA . ILE A 1 380 ? -18.145 3.192 19.237 1.00 97.12 380 ILE A CA 1
ATOM 3155 C C . ILE A 1 380 ? -17.369 2.026 19.858 1.00 97.12 380 ILE A C 1
ATOM 3157 O O . ILE A 1 380 ? -17.783 1.496 20.883 1.00 97.12 380 ILE A O 1
ATOM 3161 N N . ASP A 1 381 ? -16.223 1.664 19.278 1.00 97.56 381 ASP A N 1
ATOM 3162 C CA . ASP A 1 381 ? -15.380 0.581 19.798 1.00 97.56 381 ASP A CA 1
ATOM 3163 C C . ASP A 1 381 ? -14.711 0.997 21.116 1.00 97.56 381 ASP A C 1
ATOM 3165 O O . ASP A 1 381 ? -14.680 0.224 22.070 1.00 97.56 381 ASP A O 1
ATOM 3169 N N . ALA A 1 382 ? -14.263 2.256 21.219 1.00 97.81 382 ALA A N 1
ATOM 3170 C CA . ALA A 1 382 ? -13.809 2.830 22.486 1.00 97.81 382 ALA A CA 1
ATOM 3171 C C . ALA A 1 382 ? -14.907 2.742 23.559 1.00 97.81 382 ALA A C 1
ATOM 3173 O O . ALA A 1 382 ? -14.659 2.304 24.680 1.00 97.81 382 ALA A O 1
ATOM 3174 N N . LEU A 1 383 ? -16.137 3.116 23.201 1.00 97.25 383 LEU A N 1
ATOM 3175 C CA . LEU A 1 383 ? -17.280 3.097 24.107 1.00 97.25 383 LEU A CA 1
ATOM 3176 C C . LEU A 1 383 ? -17.687 1.679 24.528 1.00 97.25 383 LEU A C 1
ATOM 3178 O O . LEU A 1 383 ? -18.070 1.485 25.679 1.00 97.25 383 LEU A O 1
ATOM 3182 N N . PHE A 1 384 ? -17.548 0.693 23.639 1.00 97.50 384 PHE A N 1
ATOM 3183 C CA . PHE A 1 384 ? -17.714 -0.717 23.980 1.00 97.50 384 PHE A CA 1
ATOM 3184 C C . PHE A 1 384 ? -16.745 -1.135 25.088 1.00 97.50 384 PHE A C 1
ATOM 3186 O O . PHE A 1 384 ? -17.183 -1.653 26.108 1.00 97.50 384 PHE A O 1
ATOM 3193 N N . TYR A 1 385 ? -15.454 -0.829 24.963 1.00 97.62 385 TYR A N 1
ATOM 3194 C CA . TYR A 1 385 ? -14.495 -1.172 26.015 1.00 97.62 385 TYR A CA 1
ATOM 3195 C C . TYR A 1 385 ? -14.719 -0.394 27.319 1.00 97.62 385 TYR A C 1
ATOM 3197 O O . TYR A 1 385 ? -14.539 -0.952 28.397 1.00 97.62 385 TYR A O 1
ATOM 3205 N N . VAL A 1 386 ? -15.179 0.859 27.262 1.00 97.56 386 VAL A N 1
ATOM 3206 C CA . VAL A 1 386 ? -15.608 1.589 28.472 1.00 97.56 386 VAL A CA 1
ATOM 3207 C C . VAL A 1 386 ? -16.780 0.876 29.151 1.00 97.56 386 VAL A C 1
ATOM 3209 O O . VAL A 1 386 ? -16.786 0.727 30.373 1.00 97.56 386 VAL A O 1
ATOM 3212 N N . HIS A 1 387 ? -17.760 0.414 28.373 1.00 96.69 387 HIS A N 1
ATOM 3213 C CA . HIS A 1 387 ? -18.888 -0.358 28.886 1.00 96.69 387 HIS A CA 1
ATOM 3214 C C . HIS A 1 387 ? -18.431 -1.670 29.541 1.00 96.69 387 HIS A C 1
ATOM 3216 O O . HIS A 1 387 ? -18.802 -1.930 30.685 1.00 96.69 387 HIS A O 1
ATOM 3222 N N . GLU A 1 388 ? -17.566 -2.438 28.875 1.00 95.88 388 GLU A N 1
ATOM 3223 C CA . GLU A 1 388 ? -16.978 -3.665 29.430 1.00 95.88 388 GLU A CA 1
ATOM 3224 C C . GLU A 1 388 ? -16.189 -3.390 30.721 1.00 95.88 388 GLU A C 1
ATOM 3226 O O . GLU A 1 388 ? -16.296 -4.143 31.687 1.00 95.88 388 GLU A O 1
ATOM 3231 N N . GLY A 1 389 ? -15.463 -2.269 30.793 1.00 95.88 389 GLY A N 1
ATOM 3232 C CA . GLY A 1 389 ? -14.780 -1.822 32.010 1.00 95.88 389 GLY A CA 1
ATOM 3233 C C . GLY A 1 389 ? -15.739 -1.587 33.180 1.00 95.88 389 GLY A C 1
ATOM 3234 O O . GLY A 1 389 ? -15.485 -2.045 34.293 1.00 95.88 389 GLY A O 1
ATOM 3235 N N . ILE A 1 390 ? -16.879 -0.936 32.932 1.00 95.69 390 ILE A N 1
ATOM 3236 C CA . ILE A 1 390 ? -17.921 -0.706 33.947 1.00 95.69 390 ILE A CA 1
ATOM 3237 C C . ILE A 1 390 ? -18.577 -2.025 34.382 1.00 95.69 390 ILE A C 1
ATOM 3239 O O . ILE A 1 390 ? -18.796 -2.242 35.576 1.00 95.69 390 ILE A O 1
ATOM 3243 N N . LEU A 1 391 ? -18.854 -2.939 33.447 1.00 93.88 391 LEU A N 1
ATOM 3244 C CA . LEU A 1 391 ? -19.364 -4.270 33.788 1.00 93.88 391 LEU A CA 1
ATOM 3245 C C . LEU A 1 391 ? -18.352 -5.071 34.617 1.00 93.88 391 LEU A C 1
ATOM 3247 O O . LEU A 1 391 ? -18.737 -5.733 35.583 1.00 93.88 391 LEU A O 1
ATOM 3251 N N . ALA A 1 392 ? -17.062 -4.973 34.294 1.00 94.75 392 ALA A N 1
ATOM 3252 C CA . ALA A 1 392 ? -15.992 -5.617 35.047 1.00 94.75 392 ALA A CA 1
ATOM 3253 C C . ALA A 1 392 ? -15.862 -5.049 36.470 1.00 94.75 392 ALA A C 1
ATOM 3255 O O . ALA A 1 392 ? -15.678 -5.822 37.410 1.00 94.75 392 ALA A O 1
ATOM 3256 N N . ILE A 1 393 ? -16.037 -3.735 36.653 1.00 95.69 393 ILE A N 1
ATOM 3257 C CA . ILE A 1 393 ? -16.129 -3.087 37.973 1.00 95.69 393 ILE A CA 1
ATOM 3258 C C . ILE A 1 393 ? -17.320 -3.641 38.765 1.00 95.69 393 ILE A C 1
ATOM 3260 O O . ILE A 1 393 ? -17.162 -4.034 39.922 1.00 95.69 393 ILE A O 1
ATOM 3264 N N . ASN A 1 394 ? -18.498 -3.731 38.137 1.00 94.50 394 ASN A N 1
ATOM 3265 C CA . ASN A 1 394 ? -19.690 -4.299 38.768 1.00 94.50 394 ASN A CA 1
ATOM 3266 C C . ASN A 1 394 ? -19.446 -5.748 39.213 1.00 94.50 394 ASN A C 1
ATOM 3268 O O . ASN A 1 394 ? -19.708 -6.115 40.358 1.00 94.50 394 ASN A O 1
ATOM 3272 N N . LYS A 1 395 ? -18.875 -6.564 38.321 1.00 92.75 395 LYS A N 1
ATOM 3273 C CA . LYS A 1 395 ? -18.527 -7.964 38.583 1.00 92.75 395 LYS A CA 1
ATOM 3274 C C . LYS A 1 395 ? -17.520 -8.089 39.729 1.00 92.75 395 LYS A C 1
ATOM 3276 O O . LYS A 1 395 ? -17.740 -8.891 40.631 1.00 92.75 395 LYS A O 1
ATOM 3281 N N . ALA A 1 396 ? -16.464 -7.274 39.734 1.00 94.50 396 ALA A N 1
ATOM 3282 C CA . ALA A 1 396 ? -15.455 -7.239 40.792 1.00 94.50 396 ALA A CA 1
ATOM 3283 C C . ALA A 1 396 ? -16.084 -6.984 42.169 1.00 94.50 396 ALA A C 1
ATOM 3285 O O . ALA A 1 396 ? -15.836 -7.723 43.123 1.00 94.50 396 ALA A O 1
ATOM 3286 N N . ALA A 1 397 ? -16.959 -5.985 42.254 1.00 94.75 397 ALA A N 1
ATOM 3287 C CA . ALA A 1 397 ? -17.665 -5.655 43.481 1.00 94.75 397 ALA A CA 1
ATOM 3288 C C . ALA A 1 397 ? -18.592 -6.784 43.956 1.00 94.75 397 ALA A C 1
ATOM 3290 O O . ALA A 1 397 ? -18.588 -7.123 45.140 1.00 94.75 397 ALA A O 1
ATOM 3291 N N . LEU A 1 398 ? -19.340 -7.426 43.055 1.00 92.56 398 LEU A N 1
ATOM 3292 C CA . LEU A 1 398 ? -20.191 -8.567 43.407 1.00 92.56 398 LEU A CA 1
ATOM 3293 C C . LEU A 1 398 ? -19.383 -9.795 43.864 1.00 92.56 398 LEU A C 1
ATOM 3295 O O . LEU A 1 398 ? -19.816 -10.495 44.783 1.00 92.56 398 LEU A O 1
ATOM 3299 N N . ILE A 1 399 ? -18.210 -10.046 43.270 1.00 92.75 399 ILE A N 1
ATOM 3300 C CA . ILE A 1 399 ? -17.294 -11.109 43.714 1.00 92.75 399 ILE A CA 1
ATOM 3301 C C . ILE A 1 399 ? -16.784 -10.816 45.128 1.00 92.75 399 ILE A C 1
ATOM 3303 O O . ILE A 1 399 ? -16.850 -11.685 45.997 1.00 92.75 399 ILE A O 1
ATOM 3307 N N . ASN A 1 400 ? -16.335 -9.587 45.395 1.00 93.69 400 ASN A N 1
ATOM 3308 C CA . ASN A 1 400 ? -15.811 -9.205 46.710 1.00 93.69 400 ASN A CA 1
ATOM 3309 C C . ASN A 1 400 ? -16.878 -9.278 47.817 1.00 93.69 400 ASN A C 1
ATOM 3311 O O . ASN A 1 400 ? -16.572 -9.669 48.941 1.00 93.69 400 ASN A O 1
ATOM 3315 N N . ARG A 1 401 ? -18.150 -9.013 47.488 1.00 91.06 401 ARG A N 1
ATOM 3316 C CA . ARG A 1 401 ? -19.294 -9.220 48.399 1.00 91.06 401 ARG A CA 1
ATOM 3317 C C . ARG A 1 401 ? -19.665 -10.695 48.598 1.00 91.06 401 ARG A C 1
ATOM 3319 O O . ARG A 1 401 ? -20.563 -11.007 49.379 1.00 91.06 401 ARG A O 1
ATOM 3326 N N . GLY A 1 402 ? -19.020 -11.611 47.877 1.00 89.75 402 GLY A N 1
ATOM 3327 C CA . GLY A 1 402 ? -19.320 -13.040 47.897 1.00 89.75 402 GLY A CA 1
ATOM 3328 C C . GLY A 1 402 ? -20.654 -13.411 47.242 1.00 89.75 402 GLY A C 1
ATOM 3329 O O . GLY A 1 402 ? -21.170 -14.493 47.536 1.00 89.75 402 GLY A O 1
ATOM 3330 N N . ILE A 1 403 ? -21.205 -12.525 46.398 1.00 87.06 403 ILE A N 1
ATOM 3331 C CA . ILE A 1 403 ? -22.439 -12.741 45.623 1.00 87.06 403 ILE A CA 1
ATOM 3332 C C . ILE A 1 403 ? -22.132 -13.597 44.388 1.00 87.06 403 ILE A C 1
ATOM 3334 O O . ILE A 1 403 ? -22.828 -14.577 44.136 1.00 87.06 403 ILE A O 1
ATOM 3338 N N . LEU A 1 404 ? -21.063 -13.263 43.657 1.00 86.00 404 LEU A N 1
ATOM 3339 C CA . LEU A 1 404 ? -20.557 -14.058 42.531 1.00 86.00 404 LEU A CA 1
ATOM 3340 C C . LEU A 1 404 ? -19.350 -14.906 42.953 1.00 86.00 404 LEU A C 1
ATOM 3342 O O . LEU A 1 404 ? -18.572 -14.516 43.825 1.00 86.00 404 LEU A O 1
ATOM 3346 N N . SER A 1 405 ? -19.188 -16.078 42.336 1.00 83.25 405 SER A N 1
ATOM 3347 C CA . SER A 1 405 ? -18.026 -16.951 42.550 1.00 83.25 405 SER A CA 1
ATOM 3348 C C . SER A 1 405 ? -16.860 -16.593 41.626 1.00 83.25 405 SER A C 1
ATOM 3350 O O . SER A 1 405 ? -17.078 -16.314 40.449 1.00 83.25 405 SER A O 1
ATOM 3352 N N . ASP A 1 406 ? -15.625 -16.711 42.127 1.00 79.00 406 ASP A N 1
ATOM 3353 C CA . ASP A 1 406 ? -14.383 -16.502 41.352 1.00 79.00 406 ASP A CA 1
ATOM 3354 C C . ASP A 1 406 ? -14.275 -17.448 40.129 1.00 79.00 406 ASP A C 1
ATOM 3356 O O . ASP A 1 406 ? -13.680 -17.110 39.110 1.00 79.00 406 ASP A O 1
ATOM 3360 N N . ASP A 1 407 ? -14.932 -18.613 40.181 1.00 70.06 407 ASP A N 1
ATOM 3361 C CA . ASP A 1 407 ? -14.855 -19.660 39.150 1.00 70.06 407 ASP A CA 1
ATOM 3362 C C . ASP A 1 407 ? -15.589 -19.327 37.827 1.00 70.06 407 ASP A C 1
ATOM 3364 O O . ASP A 1 407 ? -15.434 -20.037 36.824 1.00 70.06 407 ASP A O 1
ATOM 3368 N N . GLU A 1 408 ? -16.367 -18.237 37.765 1.00 57.91 408 GLU A N 1
ATOM 3369 C CA . GLU A 1 408 ? -17.051 -17.816 36.528 1.00 57.91 408 GLU A CA 1
ATOM 3370 C C . GLU A 1 408 ? -16.107 -17.242 35.459 1.00 57.91 408 GLU A C 1
ATOM 3372 O O . GLU A 1 408 ? -16.515 -17.047 34.311 1.00 57.91 408 GLU A O 1
ATOM 3377 N N . GLU A 1 409 ? -14.815 -17.075 35.766 1.00 50.44 409 GLU A N 1
ATOM 3378 C CA . GLU A 1 409 ? -13.780 -16.790 34.760 1.00 50.44 409 GLU A CA 1
ATOM 3379 C C . GLU A 1 409 ? -13.699 -17.874 33.660 1.00 50.44 409 GLU A C 1
ATOM 3381 O O . GLU A 1 409 ? -13.146 -17.658 32.580 1.00 50.44 409 GLU A O 1
ATOM 3386 N N . THR A 1 410 ? -14.297 -19.045 33.900 1.00 43.75 410 THR A N 1
ATOM 3387 C CA . THR A 1 410 ? -14.340 -20.160 32.948 1.00 43.75 410 THR A CA 1
ATOM 3388 C C . THR A 1 410 ? -15.410 -20.005 31.855 1.00 43.75 410 THR A C 1
ATOM 3390 O O . THR A 1 410 ? -15.307 -20.669 30.822 1.00 43.75 410 THR A O 1
ATOM 3393 N N . ILE A 1 411 ? -16.419 -19.138 32.030 1.00 42.56 411 ILE A N 1
ATOM 3394 C CA . ILE A 1 411 ? -17.485 -18.936 31.027 1.00 42.56 411 ILE A CA 1
ATOM 3395 C C . ILE A 1 411 ? -17.051 -17.932 29.945 1.00 42.56 411 ILE A C 1
ATOM 3397 O O . ILE A 1 411 ? -17.328 -18.163 28.771 1.00 42.56 411 ILE A O 1
ATOM 3401 N N . GLU A 1 412 ? -16.251 -16.918 30.292 1.00 46.25 412 GLU A N 1
ATOM 3402 C CA . GLU A 1 412 ? -15.646 -15.981 29.323 1.00 46.25 412 GLU A CA 1
ATOM 3403 C C . GLU A 1 412 ? -14.594 -16.651 28.419 1.00 46.25 412 GLU A C 1
ATOM 3405 O O . GLU A 1 412 ? -14.375 -16.215 27.296 1.00 46.25 412 GLU A O 1
ATOM 3410 N N . LYS A 1 413 ? -13.994 -17.779 28.829 1.00 38.78 413 LYS A N 1
ATOM 3411 C CA . LYS A 1 413 ? -13.058 -18.537 27.972 1.00 38.78 413 LYS A CA 1
ATOM 3412 C C . LYS A 1 413 ? -13.718 -19.261 26.792 1.00 38.78 413 LYS A C 1
ATOM 3414 O O . LYS A 1 413 ? -12.997 -19.813 25.961 1.00 38.78 413 LYS A O 1
ATOM 3419 N N . LYS A 1 414 ? -15.054 -19.288 26.692 1.00 37.25 414 LYS A N 1
ATOM 3420 C CA . LYS A 1 414 ? -15.737 -19.742 25.466 1.00 37.25 414 LYS A CA 1
ATOM 3421 C C . LYS A 1 414 ? -15.829 -18.657 24.390 1.00 37.25 414 LYS A C 1
ATOM 3423 O O . LYS A 1 414 ? -15.977 -19.028 23.228 1.00 37.25 414 LYS A O 1
ATOM 3428 N N . ASP A 1 415 ? -15.607 -17.393 24.745 1.00 40.72 415 ASP A N 1
ATOM 3429 C CA . ASP A 1 415 ? -15.436 -16.283 23.808 1.00 40.72 415 ASP A CA 1
ATOM 3430 C C . ASP A 1 415 ? -13.942 -15.930 23.729 1.00 40.72 415 ASP A C 1
ATOM 3432 O O . ASP A 1 415 ? -13.427 -14.990 24.328 1.00 40.72 415 ASP A O 1
ATOM 3436 N N . ILE A 1 416 ? -13.204 -16.784 23.019 1.00 41.47 416 ILE A N 1
ATOM 3437 C CA . ILE A 1 416 ? -11.763 -16.658 22.780 1.00 41.47 416 ILE A CA 1
ATOM 3438 C C . ILE A 1 416 ? -11.499 -15.409 21.923 1.00 41.47 416 ILE A C 1
ATOM 3440 O O . ILE A 1 416 ? -11.559 -15.493 20.704 1.00 41.47 416 ILE A O 1
ATOM 3444 N N . TYR A 1 417 ? -11.158 -14.278 22.548 1.00 44.06 417 TYR A N 1
ATOM 3445 C CA . TYR A 1 417 ? -10.588 -13.097 21.878 1.00 44.06 417 TYR A CA 1
ATOM 3446 C C . TYR A 1 417 ? -9.584 -12.372 22.786 1.00 44.06 417 TYR A C 1
ATOM 3448 O O . TYR A 1 417 ? -9.766 -11.227 23.183 1.00 44.06 417 TYR A O 1
ATOM 3456 N N . GLN A 1 418 ? -8.492 -13.056 23.131 1.00 39.88 418 GLN A N 1
ATOM 3457 C CA . GLN A 1 418 ? -7.278 -12.402 23.649 1.00 39.88 418 GLN A CA 1
ATOM 3458 C C . GLN A 1 418 ? -6.001 -12.807 22.891 1.00 39.88 418 GLN A C 1
ATOM 3460 O O . GLN A 1 418 ? -4.931 -12.285 23.184 1.00 39.88 418 GLN A O 1
ATOM 3465 N N . SER A 1 419 ? -6.082 -13.679 21.877 1.00 40.12 419 SER A N 1
ATOM 3466 C CA . SER A 1 419 ? -4.902 -14.073 21.092 1.00 40.12 419 SER A CA 1
ATOM 3467 C C . SER A 1 419 ? -4.544 -13.111 19.954 1.00 40.12 419 SER A C 1
ATOM 3469 O O . SER A 1 419 ? -3.418 -13.156 19.480 1.00 40.12 419 SER A O 1
ATOM 3471 N N . GLU A 1 420 ? -5.445 -12.235 19.500 1.00 41.22 420 GLU A N 1
ATOM 3472 C CA . GLU A 1 420 ? -5.189 -11.401 18.309 1.00 41.22 420 GLU A CA 1
ATOM 3473 C C . GLU A 1 420 ? -4.345 -10.153 18.624 1.00 41.22 420 GLU A C 1
ATOM 3475 O O . GLU A 1 420 ? -3.376 -9.888 17.918 1.00 41.22 420 GLU A O 1
ATOM 3480 N N . ALA A 1 421 ? -4.571 -9.480 19.759 1.00 37.84 421 ALA A N 1
ATOM 3481 C CA . ALA A 1 421 ? -3.771 -8.310 20.152 1.00 37.84 421 ALA A CA 1
ATOM 3482 C C . ALA A 1 421 ? -2.306 -8.648 20.516 1.00 37.84 421 ALA A C 1
ATOM 3484 O O . ALA A 1 421 ? -1.419 -7.810 20.368 1.00 37.84 421 ALA A O 1
ATOM 3485 N N . GLN A 1 422 ? -2.023 -9.879 20.966 1.00 35.03 422 GLN A N 1
ATOM 3486 C CA . GLN A 1 422 ? -0.645 -10.350 21.180 1.00 35.03 422 GLN A CA 1
ATOM 3487 C C . GLN A 1 422 ? 0.002 -10.902 19.900 1.00 35.03 422 GLN A C 1
ATOM 3489 O O . GLN A 1 422 ? 1.225 -10.846 19.771 1.00 35.03 422 GLN A O 1
ATOM 3494 N N . ASN A 1 423 ? -0.782 -11.399 18.939 1.00 38.50 423 ASN A N 1
ATOM 3495 C CA . ASN A 1 423 ? -0.246 -11.903 17.674 1.00 38.50 423 ASN A CA 1
ATOM 3496 C C . ASN A 1 423 ? 0.134 -10.772 16.706 1.00 38.50 423 ASN A C 1
ATOM 3498 O O . ASN A 1 423 ? 1.188 -10.871 16.085 1.00 38.50 423 ASN A O 1
ATOM 3502 N N . GLU A 1 424 ? -0.611 -9.662 16.659 1.00 37.69 424 GLU A N 1
ATOM 3503 C CA . GLU A 1 424 ? -0.242 -8.494 15.835 1.00 37.69 424 GLU A CA 1
ATOM 3504 C C . GLU A 1 424 ? 1.052 -7.808 16.324 1.00 37.69 424 GLU A C 1
ATOM 3506 O O . GLU A 1 424 ? 1.870 -7.351 15.522 1.00 37.69 424 GLU A O 1
ATOM 3511 N N . GLY A 1 425 ? 1.309 -7.808 17.640 1.00 34.16 425 GLY A N 1
ATOM 3512 C CA . GLY A 1 425 ? 2.579 -7.334 18.207 1.00 34.16 425 GLY A CA 1
ATOM 3513 C C . GLY A 1 425 ? 3.780 -8.234 17.877 1.00 34.16 425 GLY A C 1
ATOM 3514 O O . GLY A 1 425 ? 4.897 -7.740 17.708 1.00 34.16 425 GLY A O 1
ATOM 3515 N N . ASN A 1 426 ? 3.552 -9.543 17.730 1.00 34.72 426 ASN A N 1
ATOM 3516 C CA . ASN A 1 426 ? 4.586 -10.519 17.378 1.00 34.72 426 ASN A CA 1
ATOM 3517 C C . ASN A 1 426 ? 4.844 -10.589 15.860 1.00 34.72 426 ASN A C 1
ATOM 3519 O O . ASN A 1 426 ? 5.982 -10.822 15.450 1.00 34.72 426 ASN A O 1
ATOM 3523 N N . GLU A 1 427 ? 3.839 -10.341 15.015 1.00 39.81 427 GLU A N 1
ATOM 3524 C CA . GLU A 1 427 ? 4.019 -10.223 13.559 1.00 39.81 427 GLU A CA 1
ATOM 3525 C C . GLU A 1 427 ? 4.848 -8.984 13.189 1.00 39.81 427 GLU A C 1
ATOM 3527 O O . GLU A 1 427 ? 5.780 -9.100 12.396 1.00 39.81 427 GLU A O 1
ATOM 3532 N N . ALA A 1 428 ? 4.646 -7.842 13.858 1.00 41.41 428 ALA A N 1
ATOM 3533 C CA . ALA A 1 428 ? 5.476 -6.648 13.653 1.00 41.41 428 ALA A CA 1
ATOM 3534 C C . ALA A 1 428 ? 6.956 -6.850 14.057 1.00 41.41 428 ALA A C 1
ATOM 3536 O O . ALA A 1 428 ? 7.856 -6.253 13.461 1.00 41.41 428 ALA A O 1
ATOM 3537 N N . GLN A 1 429 ? 7.234 -7.712 15.044 1.00 38.22 429 GLN A N 1
ATOM 3538 C CA . GLN A 1 429 ? 8.606 -8.090 15.413 1.00 38.22 429 GLN A CA 1
ATOM 3539 C C . GLN A 1 429 ? 9.218 -9.124 14.454 1.00 38.22 429 GLN A C 1
ATOM 3541 O O . GLN A 1 429 ? 10.420 -9.067 14.187 1.00 38.22 429 GLN A O 1
ATOM 3546 N N . ASN A 1 430 ? 8.418 -10.035 13.894 1.00 38.88 430 ASN A N 1
ATOM 3547 C CA . ASN A 1 430 ? 8.891 -11.015 12.914 1.00 38.88 430 ASN A CA 1
ATOM 3548 C C . ASN A 1 430 ? 9.130 -10.398 11.525 1.00 38.88 430 ASN A C 1
ATOM 3550 O O . ASN A 1 430 ? 10.144 -1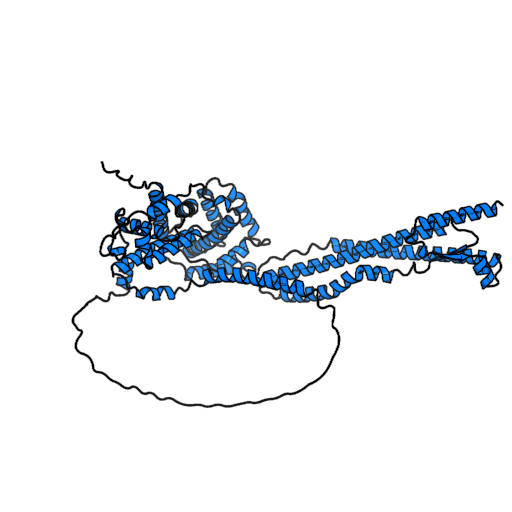0.715 10.906 1.00 38.88 430 ASN A O 1
ATOM 3554 N N . GLU A 1 431 ? 8.308 -9.441 11.079 1.00 42.69 431 GLU A N 1
ATOM 3555 C CA . GLU A 1 431 ? 8.553 -8.676 9.843 1.00 42.69 431 GLU A CA 1
ATOM 3556 C C . GLU A 1 431 ? 9.828 -7.813 9.940 1.00 42.69 431 GLU A C 1
ATOM 3558 O O . GLU A 1 431 ? 10.567 -7.664 8.963 1.00 42.69 431 GLU A O 1
ATOM 3563 N N . GLY A 1 432 ? 10.158 -7.309 11.138 1.00 41.12 432 GLY A N 1
ATOM 3564 C CA . GLY A 1 432 ? 11.436 -6.639 11.406 1.00 41.12 432 GLY A CA 1
ATOM 3565 C C . GLY A 1 432 ? 12.656 -7.567 11.297 1.00 41.12 432 GLY A C 1
ATOM 3566 O O . GLY A 1 432 ? 13.727 -7.133 10.867 1.00 41.12 432 GLY A O 1
ATOM 3567 N N . ASN A 1 433 ? 12.491 -8.852 11.623 1.00 39.50 433 ASN A N 1
ATOM 3568 C CA . ASN A 1 433 ? 13.547 -9.862 11.517 1.00 39.50 433 ASN A CA 1
ATOM 3569 C C . ASN A 1 433 ? 13.683 -10.426 10.088 1.00 39.50 433 ASN A C 1
ATOM 3571 O O . ASN A 1 433 ? 14.803 -10.689 9.645 1.00 39.50 433 ASN A O 1
ATOM 3575 N N . GLU A 1 434 ? 12.592 -10.547 9.326 1.00 41.19 434 GLU A N 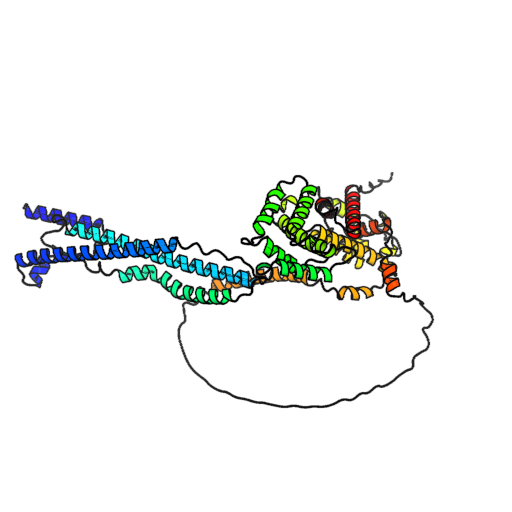1
ATOM 3576 C CA . GLU A 1 434 ? 12.637 -10.938 7.906 1.00 41.19 434 GLU A CA 1
ATOM 3577 C C . GLU A 1 434 ? 13.261 -9.844 7.023 1.00 41.19 434 GLU A C 1
ATOM 3579 O O . GLU A 1 434 ? 14.107 -10.152 6.183 1.00 41.19 434 GLU A O 1
ATOM 3584 N N . ALA A 1 435 ? 12.986 -8.561 7.290 1.00 43.19 435 ALA A N 1
ATOM 3585 C CA . ALA A 1 435 ? 13.660 -7.446 6.613 1.00 43.19 435 ALA A CA 1
ATOM 3586 C C . ALA A 1 435 ? 15.175 -7.381 6.912 1.00 43.19 435 ALA A C 1
ATOM 3588 O O . ALA A 1 435 ? 15.960 -6.910 6.084 1.00 43.19 435 ALA A O 1
ATOM 3589 N N . SER A 1 436 ? 15.608 -7.879 8.078 1.00 43.25 436 SER A N 1
ATOM 3590 C CA . SER A 1 436 ? 17.028 -7.991 8.435 1.00 43.25 436 SER A CA 1
ATOM 3591 C C . SER A 1 436 ? 17.714 -9.183 7.748 1.00 43.25 436 SER A C 1
ATOM 3593 O O . SER A 1 436 ? 18.881 -9.082 7.368 1.00 43.25 436 SER A O 1
ATOM 3595 N N . ASN A 1 437 ? 16.985 -10.276 7.499 1.00 41.34 437 ASN A N 1
ATOM 3596 C CA . ASN A 1 437 ? 17.500 -11.441 6.776 1.00 41.34 437 ASN A CA 1
ATOM 3597 C C . ASN A 1 437 ? 17.535 -11.239 5.248 1.00 41.34 437 ASN A C 1
ATOM 3599 O O . ASN A 1 437 ? 18.528 -11.614 4.625 1.00 41.34 437 ASN A O 1
ATOM 3603 N N . GLU A 1 438 ? 16.560 -10.549 4.644 1.00 42.12 438 GLU A N 1
ATOM 3604 C CA . GLU A 1 438 ? 16.614 -10.184 3.213 1.00 42.12 438 GLU A CA 1
ATOM 3605 C C . GLU A 1 438 ? 17.751 -9.179 2.907 1.00 42.12 438 GLU A C 1
ATOM 3607 O O . GLU A 1 438 ? 18.351 -9.208 1.828 1.00 42.12 438 GLU A O 1
ATOM 3612 N N . GLY A 1 439 ? 18.131 -8.335 3.878 1.00 40.44 439 GLY A N 1
ATOM 3613 C CA . GLY A 1 439 ? 19.320 -7.474 3.787 1.00 40.44 439 GLY A CA 1
ATOM 3614 C C . GLY A 1 439 ? 20.654 -8.240 3.794 1.00 40.44 439 GLY A C 1
ATOM 3615 O O . GLY A 1 439 ? 21.642 -7.778 3.210 1.00 40.44 439 GLY A O 1
ATOM 3616 N N . ASN A 1 440 ? 20.680 -9.435 4.393 1.00 39.34 440 ASN A N 1
ATOM 3617 C CA . ASN A 1 440 ? 21.853 -10.311 4.414 1.00 39.34 440 ASN A CA 1
ATOM 3618 C C . ASN A 1 440 ? 21.954 -11.191 3.154 1.00 39.34 440 ASN A C 1
ATOM 3620 O O . ASN A 1 440 ? 23.066 -11.468 2.703 1.00 39.34 440 ASN A O 1
ATOM 3624 N N . GLU A 1 441 ? 20.837 -11.554 2.514 1.00 36.94 441 GLU A N 1
ATOM 3625 C CA . GLU A 1 441 ? 20.855 -12.268 1.225 1.00 36.94 441 GLU A CA 1
ATOM 3626 C C . GLU A 1 441 ? 21.310 -11.366 0.064 1.00 36.94 441 GLU A C 1
ATOM 3628 O O . GLU A 1 441 ? 22.139 -11.778 -0.748 1.00 36.94 441 GLU A O 1
ATOM 3633 N N . ALA A 1 442 ? 20.916 -10.085 0.053 1.00 40.34 442 ALA A N 1
ATOM 3634 C CA . ALA A 1 442 ? 21.410 -9.111 -0.929 1.00 40.34 442 ALA A CA 1
ATOM 3635 C C . ALA A 1 442 ? 22.918 -8.795 -0.791 1.00 40.34 442 ALA A C 1
ATOM 3637 O O . ALA A 1 442 ? 23.537 -8.295 -1.733 1.00 40.34 442 ALA A O 1
ATOM 3638 N N . SER A 1 443 ? 23.519 -9.100 0.364 1.00 40.81 443 SER A N 1
ATOM 3639 C CA . SER A 1 443 ? 24.957 -8.928 0.617 1.00 40.81 443 SER A CA 1
ATOM 3640 C C . SER A 1 443 ? 25.784 -10.174 0.255 1.00 40.81 443 SER A C 1
ATOM 3642 O O . SER A 1 443 ? 26.986 -10.053 0.019 1.00 40.81 443 SER A O 1
ATOM 3644 N N . ASN A 1 444 ? 25.155 -11.351 0.138 1.00 36.44 444 ASN A N 1
ATOM 3645 C CA . ASN A 1 444 ? 25.823 -12.609 -0.222 1.00 36.44 444 ASN A CA 1
ATOM 3646 C C . ASN A 1 444 ? 25.780 -12.935 -1.727 1.00 36.44 444 ASN A C 1
ATOM 3648 O O . ASN A 1 444 ? 26.652 -13.656 -2.208 1.00 36.44 444 ASN A O 1
ATOM 3652 N N . GLU A 1 445 ? 24.888 -12.323 -2.514 1.00 39.41 445 GLU A N 1
ATOM 3653 C CA . GLU A 1 445 ? 24.913 -12.437 -3.989 1.00 39.41 445 GLU A CA 1
ATOM 3654 C C . GLU A 1 445 ? 26.099 -11.695 -4.652 1.00 39.41 445 GLU A C 1
ATOM 3656 O O . GLU A 1 445 ? 26.313 -11.790 -5.861 1.00 39.41 445 GLU A O 1
ATOM 3661 N N . GLY A 1 446 ? 26.917 -10.982 -3.867 1.00 36.38 446 GLY A N 1
ATOM 3662 C CA . GLY A 1 446 ? 28.158 -10.347 -4.318 1.00 36.38 446 GLY A CA 1
ATOM 3663 C C . GLY A 1 446 ? 29.402 -11.247 -4.314 1.00 36.38 446 GLY A C 1
ATOM 3664 O O . GLY A 1 446 ? 30.436 -10.802 -4.807 1.00 36.38 446 GLY A O 1
ATOM 3665 N N . ASN A 1 447 ? 29.330 -12.479 -3.786 1.00 35.78 447 ASN A N 1
ATOM 3666 C CA . ASN A 1 447 ? 30.515 -13.321 -3.547 1.00 35.78 447 ASN A CA 1
ATOM 3667 C C . ASN A 1 447 ? 30.506 -14.720 -4.196 1.00 35.78 447 ASN A C 1
ATOM 3669 O O . ASN A 1 447 ? 31.453 -15.473 -3.989 1.00 35.78 447 ASN A O 1
ATOM 3673 N N . GLU A 1 448 ? 29.540 -15.061 -5.051 1.00 34.09 448 GLU A N 1
ATOM 3674 C CA . GLU A 1 448 ? 29.541 -16.346 -5.783 1.00 34.09 448 GLU A CA 1
ATOM 3675 C C . GLU A 1 448 ? 29.845 -16.195 -7.281 1.00 34.09 448 GLU A C 1
ATOM 3677 O O . GLU A 1 448 ? 29.190 -16.755 -8.155 1.00 34.09 448 GLU A O 1
ATOM 3682 N N . ALA A 1 449 ? 30.914 -15.459 -7.586 1.00 34.84 449 ALA A N 1
ATOM 3683 C CA . ALA A 1 449 ? 31.603 -15.532 -8.874 1.00 34.84 449 ALA A CA 1
ATOM 3684 C C . ALA A 1 449 ? 33.033 -16.053 -8.671 1.00 34.84 449 ALA A C 1
ATOM 3686 O O . ALA A 1 449 ? 34.009 -15.388 -9.008 1.00 34.84 449 ALA A O 1
ATOM 3687 N N . SER A 1 450 ? 33.181 -17.210 -8.027 1.00 41.91 450 SER A N 1
ATOM 3688 C CA . SER A 1 450 ? 34.421 -18.003 -8.037 1.00 41.91 450 SER A CA 1
ATOM 3689 C C . SER A 1 450 ? 34.178 -19.350 -7.361 1.00 41.91 450 SER A C 1
ATOM 3691 O O . SER A 1 450 ? 34.415 -19.493 -6.170 1.00 41.91 450 SER A O 1
ATOM 3693 N N . ASN A 1 451 ? 33.652 -20.318 -8.117 1.00 33.28 451 ASN A N 1
ATOM 3694 C CA . ASN A 1 451 ? 34.049 -21.735 -8.077 1.00 33.28 451 ASN A CA 1
ATOM 3695 C C . ASN A 1 451 ? 33.085 -22.572 -8.930 1.00 33.28 451 ASN A C 1
ATOM 3697 O O . ASN A 1 451 ? 32.160 -23.202 -8.429 1.00 33.28 451 ASN A O 1
ATOM 3701 N N . GLU A 1 452 ? 33.343 -22.613 -10.237 1.00 32.34 452 GLU A N 1
ATOM 3702 C CA . GLU A 1 452 ? 32.951 -23.758 -11.059 1.00 32.34 452 GLU A CA 1
ATOM 3703 C C . GLU A 1 452 ? 34.136 -24.727 -11.115 1.00 32.34 452 GLU A C 1
ATOM 3705 O O . GLU A 1 452 ? 35.230 -24.361 -11.548 1.00 32.34 452 GLU A O 1
ATOM 3710 N N . GLY A 1 453 ? 33.923 -25.966 -10.667 1.00 30.55 453 GLY A N 1
ATOM 3711 C CA . GLY A 1 453 ? 34.914 -27.029 -10.781 1.00 30.55 453 GLY A CA 1
ATOM 3712 C C . GLY A 1 453 ? 34.516 -28.328 -10.081 1.00 30.55 453 GLY A C 1
ATOM 3713 O O . GLY A 1 453 ? 34.910 -28.548 -8.942 1.00 30.55 453 GLY A O 1
ATOM 3714 N N . ASN A 1 454 ? 33.816 -29.184 -10.837 1.00 30.27 454 ASN A N 1
ATOM 3715 C CA . ASN A 1 454 ? 33.780 -30.659 -10.812 1.00 30.27 454 ASN A CA 1
ATOM 3716 C C . ASN A 1 454 ? 32.451 -31.366 -10.475 1.00 30.27 454 ASN A C 1
ATOM 3718 O O . ASN A 1 454 ? 32.035 -31.516 -9.330 1.00 30.27 454 ASN A O 1
ATOM 3722 N N . GLU A 1 455 ? 31.887 -31.924 -11.550 1.00 33.97 455 GLU A N 1
ATOM 3723 C CA . GLU A 1 455 ? 31.177 -33.207 -11.664 1.00 33.97 455 GLU A CA 1
ATOM 3724 C C . GLU A 1 455 ? 31.933 -34.354 -10.929 1.00 33.97 455 GLU A C 1
ATOM 3726 O O . GLU A 1 455 ? 33.145 -34.276 -10.777 1.00 33.97 455 GLU A O 1
ATOM 3731 N N . THR A 1 456 ? 31.395 -35.502 -10.486 1.00 29.97 456 THR A N 1
ATOM 3732 C CA . THR A 1 456 ? 30.338 -36.390 -11.007 1.00 29.97 456 THR A CA 1
ATOM 3733 C C . THR A 1 456 ? 30.041 -37.544 -10.007 1.00 29.97 456 THR A C 1
ATOM 3735 O O . THR A 1 456 ? 30.904 -37.940 -9.230 1.00 29.97 456 THR A O 1
ATOM 3738 N N . THR A 1 457 ? 28.885 -38.205 -10.206 1.00 29.00 457 THR A N 1
ATOM 3739 C CA . THR A 1 457 ? 28.578 -39.664 -10.089 1.00 29.00 457 THR A CA 1
ATOM 3740 C C . THR A 1 457 ? 27.922 -40.320 -8.852 1.00 29.00 457 THR A C 1
ATOM 3742 O O . THR A 1 457 ? 28.369 -40.205 -7.719 1.00 29.00 457 THR A O 1
ATOM 3745 N N . ASN A 1 458 ? 26.954 -41.189 -9.218 1.00 29.97 458 ASN A N 1
ATOM 3746 C CA . ASN A 1 458 ? 26.328 -42.346 -8.544 1.00 29.97 458 ASN A CA 1
ATOM 3747 C C . ASN A 1 458 ? 25.202 -42.059 -7.529 1.00 29.97 458 ASN A C 1
ATOM 3749 O O . ASN A 1 458 ? 25.352 -41.244 -6.641 1.00 29.97 458 ASN A O 1
ATOM 3753 N N . GLY A 1 459 ? 24.034 -42.712 -7.540 1.00 26.92 459 GLY A N 1
ATOM 3754 C CA . GLY A 1 459 ? 23.531 -43.840 -8.323 1.00 26.92 459 GLY A CA 1
ATOM 3755 C C . GLY A 1 459 ? 22.675 -44.778 -7.449 1.00 26.92 459 GLY A C 1
ATOM 3756 O O . GLY A 1 459 ? 23.202 -45.370 -6.521 1.00 26.92 459 GLY A O 1
ATOM 3757 N N . LYS A 1 460 ? 21.410 -44.986 -7.858 1.00 30.41 460 LYS A N 1
ATOM 3758 C CA . LYS A 1 460 ? 20.564 -46.201 -7.711 1.00 30.41 460 LYS A CA 1
ATOM 3759 C C . LYS A 1 460 ? 19.829 -46.587 -6.397 1.00 30.41 460 LYS A C 1
ATOM 3761 O O . LYS A 1 460 ? 20.393 -46.632 -5.315 1.00 30.41 460 LYS A O 1
ATOM 3766 N N . ASN A 1 461 ? 18.616 -47.108 -6.674 1.00 28.06 461 ASN A N 1
ATOM 3767 C CA . ASN A 1 461 ? 17.736 -48.090 -5.992 1.00 28.06 461 ASN A CA 1
ATOM 3768 C C . ASN A 1 461 ? 16.753 -47.561 -4.927 1.00 28.06 461 ASN A C 1
ATOM 3770 O O . ASN A 1 461 ? 17.165 -46.880 -4.003 1.00 28.06 461 ASN A O 1
ATOM 3774 N N . CYS A 1 462 ? 15.419 -47.689 -5.050 1.00 28.59 462 CYS A N 1
ATOM 3775 C CA . CYS A 1 462 ? 14.474 -48.805 -5.325 1.00 28.59 462 CYS A CA 1
ATOM 3776 C C . CYS A 1 462 ? 14.048 -49.643 -4.094 1.00 28.59 462 CYS A C 1
ATOM 3778 O O . CYS A 1 462 ? 14.866 -50.324 -3.493 1.00 28.59 462 CYS A O 1
ATOM 3780 N N . GLU A 1 463 ? 12.718 -49.653 -3.887 1.00 28.20 463 GLU A N 1
ATOM 3781 C CA . GLU A 1 463 ? 11.830 -50.733 -3.396 1.00 28.20 463 GLU A CA 1
ATOM 3782 C C . GLU A 1 463 ? 11.512 -50.978 -1.893 1.00 28.20 463 GLU A C 1
ATOM 3784 O O . GLU A 1 463 ? 12.340 -51.397 -1.096 1.00 28.20 463 GLU A O 1
ATOM 3789 N N . ASN A 1 464 ? 10.197 -50.857 -1.616 1.00 29.92 464 ASN A N 1
ATOM 3790 C CA . ASN A 1 464 ? 9.251 -51.792 -0.960 1.00 29.92 464 ASN A CA 1
ATOM 3791 C C . ASN A 1 464 ? 9.436 -52.316 0.485 1.00 29.92 464 ASN A C 1
ATOM 3793 O O . ASN A 1 464 ? 10.372 -53.054 0.776 1.00 29.92 464 ASN A O 1
ATOM 3797 N N . LYS A 1 465 ? 8.371 -52.136 1.302 1.00 30.45 465 LYS A N 1
ATOM 3798 C CA . LYS A 1 465 ? 7.613 -53.138 2.127 1.00 30.45 465 LYS A CA 1
ATOM 3799 C C . LYS A 1 465 ? 6.611 -52.382 3.034 1.00 30.45 465 LYS A C 1
ATOM 3801 O O . LYS A 1 465 ? 7.023 -51.467 3.726 1.00 30.45 465 LYS A O 1
ATOM 3806 N N . LYS A 1 466 ? 5.277 -52.497 2.930 1.00 30.16 466 LYS A N 1
ATOM 3807 C CA . LYS A 1 466 ? 4.300 -53.569 3.265 1.00 30.16 466 LYS A CA 1
ATOM 3808 C C . LYS A 1 466 ? 4.254 -54.071 4.730 1.00 30.16 466 LYS A C 1
ATOM 3810 O O . LYS A 1 466 ? 5.174 -54.738 5.177 1.00 30.16 466 LYS A O 1
ATOM 3815 N N . GLU A 1 467 ? 3.068 -53.840 5.323 1.00 28.72 467 GLU A N 1
ATOM 3816 C CA . GLU A 1 467 ? 2.213 -54.717 6.169 1.00 28.72 467 GLU A CA 1
ATOM 3817 C C . GLU A 1 467 ? 2.595 -55.097 7.620 1.00 28.72 467 GLU A C 1
ATOM 3819 O O . GLU A 1 467 ? 3.547 -55.832 7.851 1.00 28.72 467 GLU A O 1
ATOM 3824 N N . ASN A 1 468 ? 1.729 -54.718 8.587 1.00 29.28 468 ASN A N 1
ATOM 3825 C CA . ASN A 1 468 ? 0.839 -55.586 9.419 1.00 29.28 468 ASN A CA 1
ATOM 3826 C C . ASN A 1 468 ? 0.332 -54.806 10.665 1.00 29.28 468 ASN A C 1
ATOM 3828 O O . ASN A 1 468 ? 1.126 -54.167 11.337 1.00 29.28 468 ASN A O 1
ATOM 3832 N N . LYS A 1 469 ? -0.975 -54.616 10.935 1.00 31.98 469 LYS A N 1
ATOM 3833 C CA . LYS A 1 469 ? -2.034 -55.510 11.488 1.00 31.98 469 LYS A CA 1
ATOM 3834 C C . LYS A 1 469 ? -1.776 -56.118 12.888 1.00 31.98 469 LYS A C 1
ATOM 3836 O O . LYS A 1 469 ? -1.083 -57.118 12.993 1.00 31.98 469 LYS A O 1
ATOM 3841 N N . SER A 1 470 ? -2.499 -55.625 13.906 1.00 29.31 470 SER A N 1
ATOM 3842 C CA . SER A 1 470 ? -3.274 -56.364 14.949 1.00 29.31 470 SER A CA 1
ATOM 3843 C C . SER A 1 470 ? -4.098 -55.306 15.730 1.00 29.31 470 SER A C 1
ATOM 3845 O O . SER A 1 470 ? -3.592 -54.204 15.894 1.00 29.31 470 SER A O 1
ATOM 3847 N N . LYS A 1 471 ? -5.413 -55.354 16.017 1.00 31.03 471 LYS A N 1
ATOM 3848 C CA . LYS A 1 471 ? -6.412 -56.310 16.563 1.00 31.03 471 LYS A CA 1
ATOM 3849 C C . LYS A 1 471 ? -6.336 -56.579 18.080 1.00 31.03 471 LYS A C 1
ATOM 3851 O O . LYS A 1 471 ? -5.446 -57.293 18.515 1.00 31.03 471 LYS A O 1
ATOM 3856 N N . GLY A 1 472 ? -7.416 -56.173 18.773 1.00 26.78 472 GLY A N 1
ATOM 3857 C CA . GLY A 1 472 ? -7.930 -56.702 20.056 1.00 26.78 472 GLY A CA 1
ATOM 3858 C C . GLY A 1 472 ? -7.417 -55.969 21.304 1.00 26.78 472 GLY A C 1
ATOM 3859 O O . GLY A 1 472 ? -6.268 -55.567 21.318 1.00 26.78 472 GLY A O 1
ATOM 3860 N N . ALA A 1 473 ? -8.165 -55.769 22.390 1.00 28.88 473 ALA A N 1
ATOM 3861 C CA . ALA A 1 473 ? -9.515 -56.185 22.762 1.00 28.88 473 ALA A CA 1
ATOM 3862 C C . ALA A 1 473 ? -9.973 -55.390 24.008 1.00 28.88 473 ALA A C 1
ATOM 3864 O O . ALA A 1 473 ? -9.153 -54.831 24.733 1.00 28.88 473 ALA A O 1
ATOM 3865 N N . ASP A 1 474 ? -11.287 -55.384 24.227 1.00 31.14 474 ASP A N 1
ATOM 3866 C CA . ASP A 1 474 ? -12.005 -54.890 25.402 1.00 31.14 474 ASP A CA 1
ATOM 3867 C C . ASP A 1 474 ? -11.558 -55.523 26.731 1.00 31.14 474 ASP A C 1
ATOM 3869 O O . ASP A 1 474 ? -11.339 -56.731 26.802 1.00 31.14 474 ASP A O 1
ATOM 3873 N N . SER A 1 475 ? -11.626 -54.749 27.820 1.00 30.39 475 SER A N 1
ATOM 3874 C CA . SER A 1 475 ? -12.167 -55.251 29.092 1.00 30.39 475 SER A CA 1
ATOM 3875 C C . SER A 1 475 ? -12.568 -54.111 30.030 1.00 30.39 475 SER A C 1
ATOM 3877 O O . SER A 1 475 ? -11.744 -53.303 30.455 1.00 30.39 475 SER A O 1
ATOM 3879 N N . LYS A 1 476 ? -13.857 -54.114 30.370 1.00 33.25 476 LYS A N 1
ATOM 3880 C CA . LYS A 1 476 ? -14.484 -53.442 31.511 1.00 33.25 476 LYS A CA 1
ATOM 3881 C C . LYS A 1 476 ? -13.833 -53.889 32.826 1.00 33.25 476 LYS A C 1
ATOM 3883 O O . LYS A 1 476 ? -13.513 -55.066 32.955 1.00 33.25 476 LYS A O 1
ATOM 3888 N N . ASN A 1 477 ? -13.758 -52.996 33.810 1.00 29.00 477 ASN A N 1
ATOM 3889 C CA . ASN A 1 477 ? -13.897 -53.367 35.219 1.00 29.00 477 ASN A CA 1
ATOM 3890 C C . ASN A 1 477 ? -14.352 -52.155 36.040 1.00 29.00 477 ASN A C 1
ATOM 3892 O O . ASN A 1 477 ? -13.579 -51.247 36.333 1.00 29.00 477 ASN A O 1
ATOM 3896 N N . GLU A 1 478 ? -15.636 -52.173 36.387 1.00 28.14 478 GLU A N 1
ATOM 3897 C CA . GLU A 1 478 ? -16.211 -51.439 37.509 1.00 28.14 478 GLU A CA 1
ATOM 3898 C C . GLU A 1 478 ? -15.742 -52.107 38.805 1.00 28.14 478 GLU A C 1
ATOM 3900 O O . GLU A 1 478 ? -15.923 -53.313 38.978 1.00 28.14 478 GLU A O 1
ATOM 3905 N N . ILE A 1 479 ? -15.178 -51.333 39.733 1.00 30.61 479 ILE A N 1
ATOM 3906 C CA . ILE A 1 479 ? -15.128 -51.713 41.145 1.00 30.61 479 ILE A CA 1
ATOM 3907 C C . ILE A 1 479 ? -15.695 -50.563 41.968 1.00 30.61 479 ILE A C 1
ATOM 3909 O O . ILE A 1 479 ? -15.243 -49.423 41.930 1.00 30.61 479 ILE A O 1
ATOM 3913 N N . ASN A 1 480 ? -16.736 -50.952 42.683 1.00 29.36 480 ASN A N 1
ATOM 3914 C CA . ASN A 1 480 ? -17.567 -50.235 43.619 1.00 29.36 480 ASN A CA 1
ATOM 3915 C C . ASN A 1 480 ? -16.879 -50.196 44.995 1.00 29.36 480 ASN A C 1
ATOM 3917 O O . ASN A 1 480 ? -16.568 -51.261 45.525 1.00 29.36 480 ASN A O 1
ATOM 3921 N N . ILE A 1 481 ? -16.682 -49.011 45.585 1.00 29.97 481 ILE A N 1
ATOM 3922 C CA . ILE A 1 481 ? -16.518 -48.849 47.041 1.00 29.97 481 ILE A CA 1
ATOM 3923 C C . ILE A 1 481 ? -17.294 -47.601 47.484 1.00 29.97 481 ILE A C 1
ATOM 3925 O O . ILE A 1 481 ? -16.795 -46.478 47.465 1.00 29.97 481 ILE A O 1
ATOM 3929 N N . GLN A 1 482 ? -18.536 -47.828 47.909 1.00 27.20 482 GLN A N 1
ATOM 3930 C CA . GLN A 1 482 ? -19.212 -47.021 48.921 1.00 27.20 482 GLN A CA 1
ATOM 3931 C C . GLN A 1 482 ? -18.624 -47.360 50.296 1.00 27.20 482 GLN A C 1
ATOM 3933 O O . GLN A 1 482 ? -18.590 -48.533 50.664 1.00 27.20 482 GLN A O 1
ATOM 3938 N N . ASN A 1 483 ? -18.190 -46.340 51.044 1.00 28.58 483 ASN A N 1
ATOM 3939 C CA . ASN A 1 483 ? -18.533 -46.092 52.457 1.00 28.58 483 ASN A CA 1
ATOM 3940 C C . ASN A 1 483 ? -17.484 -45.203 53.142 1.00 28.58 483 ASN A C 1
ATOM 3942 O O . ASN A 1 483 ? -16.524 -45.688 53.731 1.00 28.58 483 ASN A O 1
ATOM 3946 N N . SER A 1 484 ? -17.744 -43.897 53.155 1.00 28.02 484 SER A N 1
ATOM 3947 C CA . SER A 1 484 ? -17.413 -43.029 54.294 1.00 28.02 484 SER A CA 1
ATOM 3948 C C . SER A 1 484 ? -18.367 -41.834 54.289 1.00 28.02 484 SER A C 1
ATOM 3950 O O . SER A 1 484 ? -17.988 -40.688 54.062 1.00 28.02 484 SER A O 1
ATOM 3952 N N . PHE A 1 485 ? -19.652 -42.141 54.465 1.00 30.03 485 PHE A N 1
ATOM 3953 C CA . PHE A 1 485 ? -20.681 -41.172 54.813 1.00 30.03 485 PHE A CA 1
ATOM 3954 C C . PHE A 1 485 ? -20.799 -41.214 56.335 1.00 30.03 485 PHE A C 1
ATOM 3956 O O . PHE A 1 485 ? -21.153 -42.263 56.867 1.00 30.03 485 PHE A O 1
ATOM 3963 N N . LEU A 1 486 ? -20.401 -40.127 57.001 1.00 31.20 486 LEU A N 1
ATOM 3964 C CA . LEU A 1 486 ? -20.895 -39.595 58.282 1.00 31.20 486 LEU A CA 1
ATOM 3965 C C . LEU A 1 486 ? -19.829 -38.644 58.852 1.00 31.20 486 LEU A C 1
ATOM 3967 O O . LEU A 1 486 ? -18.670 -39.022 58.980 1.00 31.20 486 LEU A O 1
ATOM 3971 N N . SER A 1 487 ? -20.268 -37.441 59.240 1.00 34.78 487 SER A N 1
ATOM 3972 C CA . SER A 1 487 ? -19.499 -36.335 59.843 1.00 34.78 487 SER A CA 1
ATOM 3973 C C . SER A 1 487 ? -18.926 -35.278 58.886 1.00 34.78 487 SER A C 1
ATOM 3975 O O . SER A 1 487 ? -17.712 -35.170 58.746 1.00 34.78 487 SER A O 1
ATOM 3977 N N . LEU A 1 488 ? -19.801 -34.436 58.315 1.00 32.22 488 LEU A N 1
ATOM 3978 C CA . LEU A 1 488 ? -19.560 -32.987 58.114 1.00 32.22 488 LEU A CA 1
ATOM 3979 C C . LEU A 1 488 ? -20.861 -32.226 57.754 1.00 32.22 488 LEU A C 1
ATOM 3981 O O . LEU A 1 488 ? -20.868 -31.282 56.975 1.00 32.22 488 LEU A O 1
ATOM 3985 N N . GLU A 1 489 ? -21.991 -32.625 58.350 1.00 29.39 489 GLU A N 1
ATOM 3986 C CA . GLU A 1 489 ? -23.326 -32.040 58.107 1.00 29.39 489 GLU A CA 1
ATOM 3987 C C . GLU A 1 489 ? -23.622 -30.773 58.937 1.00 29.39 489 GLU A C 1
ATOM 3989 O O . GLU A 1 489 ? -24.772 -30.393 59.147 1.00 29.39 489 GLU A O 1
ATOM 3994 N N . SER A 1 490 ? -22.593 -30.068 59.405 1.00 34.59 490 SER A N 1
ATOM 3995 C CA . SER A 1 490 ? -22.782 -28.857 60.203 1.00 34.59 490 SER A CA 1
ATOM 3996 C C . SER A 1 490 ? -21.725 -27.800 59.902 1.00 34.59 490 SER A C 1
ATOM 3998 O O . SER A 1 490 ? -20.837 -27.590 60.719 1.00 34.59 490 SER A O 1
ATOM 4000 N N . LEU A 1 491 ? -21.809 -27.161 58.728 1.00 35.62 491 LEU A N 1
ATOM 4001 C CA . LEU A 1 491 ? -21.487 -25.742 58.480 1.00 35.62 491 LEU A CA 1
ATOM 4002 C C . LEU A 1 491 ? -21.689 -25.409 56.985 1.00 35.62 491 LEU A C 1
ATOM 4004 O O . LEU A 1 491 ? -21.235 -26.138 56.113 1.00 35.62 491 LEU A O 1
ATOM 4008 N N . ASN A 1 492 ? -22.357 -24.282 56.720 1.00 34.69 492 ASN A N 1
ATOM 4009 C CA . ASN A 1 492 ? -22.648 -23.660 55.416 1.00 34.69 492 ASN A CA 1
ATOM 4010 C C . ASN A 1 492 ? -23.715 -24.302 54.512 1.00 34.69 492 ASN A C 1
ATOM 4012 O O . ASN A 1 492 ? -23.443 -24.797 53.421 1.00 34.69 492 ASN A O 1
ATOM 4016 N N . LYS A 1 493 ? -24.988 -24.078 54.870 1.00 34.81 493 LYS A N 1
ATOM 4017 C CA . LYS A 1 493 ? -26.040 -23.857 53.863 1.00 34.81 493 LYS A CA 1
ATOM 4018 C C . LYS A 1 493 ? -25.775 -22.522 53.142 1.00 34.81 493 LYS A C 1
ATOM 4020 O O . LYS A 1 493 ? -26.390 -21.515 53.476 1.00 34.81 493 LYS A O 1
ATOM 4025 N N . LYS A 1 494 ? -24.867 -22.501 52.160 1.00 42.38 494 LYS A N 1
ATOM 4026 C CA . LYS A 1 494 ? -24.944 -21.520 51.065 1.00 42.38 494 LYS A CA 1
ATOM 4027 C C . LYS A 1 494 ? -26.007 -22.048 50.100 1.00 42.38 494 LYS A C 1
ATOM 4029 O O . LYS A 1 494 ? -25.865 -23.153 49.583 1.00 42.38 494 LYS A O 1
ATOM 4034 N N . GLN A 1 495 ? -27.108 -21.314 49.940 1.00 42.50 495 GLN A N 1
ATOM 4035 C CA . GLN A 1 495 ? -28.104 -21.606 48.908 1.00 42.50 495 GLN A CA 1
ATOM 4036 C C . GLN A 1 495 ? -27.397 -21.621 47.550 1.00 42.50 495 GLN A C 1
ATOM 4038 O O . GLN A 1 495 ? -26.782 -20.631 47.165 1.00 42.50 495 GLN A O 1
ATOM 4043 N N . ILE A 1 496 ? -27.456 -22.754 46.851 1.00 45.53 496 ILE A N 1
ATOM 4044 C CA . ILE A 1 496 ? -27.042 -22.841 45.452 1.00 45.53 496 ILE A CA 1
ATOM 4045 C C . ILE A 1 496 ? -28.140 -22.127 44.662 1.00 45.53 496 ILE A C 1
ATOM 4047 O O . ILE A 1 496 ? -29.216 -22.688 44.457 1.00 45.53 496 ILE A O 1
ATOM 4051 N N . LEU A 1 497 ? -27.894 -20.864 44.323 1.00 49.72 497 LEU A N 1
ATOM 4052 C CA . LEU A 1 497 ? -28.742 -20.077 43.432 1.00 49.72 497 LEU A CA 1
ATOM 4053 C C . LEU A 1 497 ? -28.786 -20.745 42.053 1.00 49.72 497 LEU A C 1
ATOM 4055 O O . LEU A 1 497 ? -27.789 -21.288 41.571 1.00 49.72 497 LEU A O 1
ATOM 4059 N N . THR A 1 498 ? -29.956 -20.732 41.424 1.00 60.47 498 THR A N 1
ATOM 4060 C CA . THR A 1 498 ? -30.109 -21.200 40.043 1.00 60.47 498 THR A CA 1
ATOM 4061 C C . THR A 1 498 ? -29.388 -20.253 39.078 1.00 60.47 498 THR A C 1
ATOM 4063 O O . THR A 1 498 ? -29.181 -19.081 39.384 1.00 60.47 498 THR A O 1
ATOM 4066 N N . LYS A 1 499 ? -29.003 -20.741 37.891 1.00 53.47 499 LYS A N 1
ATOM 4067 C CA . LYS A 1 499 ? -28.301 -19.934 36.876 1.00 53.47 499 LYS A CA 1
ATOM 4068 C C . LYS A 1 499 ? -29.066 -18.648 36.514 1.00 53.47 499 LYS A C 1
ATOM 4070 O O . LYS A 1 499 ? -28.454 -17.594 36.393 1.00 53.47 499 LYS A O 1
ATOM 4075 N N . ASP A 1 500 ? -30.393 -18.727 36.433 1.00 51.47 500 ASP A N 1
ATOM 4076 C CA . ASP A 1 500 ? -31.260 -17.576 36.152 1.00 51.47 500 ASP A CA 1
ATOM 4077 C C . ASP A 1 500 ? -31.295 -16.575 37.322 1.00 51.47 500 ASP A C 1
ATOM 4079 O O . ASP A 1 500 ? -31.398 -15.367 37.113 1.00 51.47 500 ASP A O 1
ATOM 4083 N N . GLU A 1 501 ? -31.184 -17.043 38.569 1.00 53.97 501 GLU A N 1
ATOM 4084 C CA . GLU A 1 501 ? -31.076 -16.168 39.741 1.00 53.97 501 GLU A CA 1
ATOM 4085 C C . GLU A 1 501 ? -29.690 -15.522 39.848 1.00 53.97 501 GLU A C 1
ATOM 4087 O O . GLU A 1 501 ? -29.605 -14.358 40.236 1.00 53.97 501 GLU A O 1
ATOM 4092 N N . LEU A 1 502 ? -28.622 -16.227 39.452 1.00 55.84 502 LEU A N 1
ATOM 4093 C CA . LEU A 1 502 ? -27.271 -15.667 39.365 1.00 55.84 502 LEU A CA 1
ATOM 4094 C C . LEU A 1 502 ? -27.179 -14.601 38.265 1.00 55.84 502 LEU A C 1
ATOM 4096 O O . LEU A 1 502 ? -26.653 -13.521 38.510 1.00 55.84 502 LEU A O 1
ATOM 4100 N N . GLU A 1 503 ? -27.762 -14.851 37.087 1.00 55.69 503 GLU A N 1
ATOM 4101 C CA . GLU A 1 503 ? -27.861 -13.855 36.010 1.00 55.69 503 GLU A CA 1
ATOM 4102 C C . GLU A 1 503 ? -28.708 -12.642 36.429 1.00 55.69 503 GLU A C 1
ATOM 4104 O O . GLU A 1 503 ? -28.387 -11.508 36.075 1.00 55.69 503 GLU A O 1
ATOM 4109 N N . ASN A 1 504 ? -29.764 -12.839 37.223 1.00 56.47 504 ASN A N 1
ATOM 4110 C CA . ASN A 1 504 ? -30.571 -11.738 37.757 1.00 56.47 504 ASN A CA 1
ATOM 4111 C C . ASN A 1 504 ? -29.874 -10.965 38.892 1.00 56.47 504 ASN A C 1
ATOM 4113 O O . ASN A 1 504 ? -30.097 -9.762 39.021 1.00 56.47 504 ASN A O 1
ATOM 4117 N N . GLN A 1 505 ? -29.011 -11.607 39.686 1.00 54.62 505 GLN A N 1
ATOM 4118 C CA . GLN A 1 505 ? -28.182 -10.937 40.698 1.00 54.62 505 GLN A CA 1
ATOM 4119 C C . GLN A 1 505 ? -26.957 -10.241 40.092 1.00 54.62 505 GLN A C 1
ATOM 4121 O O . GLN A 1 505 ? -26.603 -9.153 40.535 1.00 54.62 505 GLN A O 1
ATOM 4126 N N . ALA A 1 506 ? -26.360 -10.786 39.029 1.00 53.41 506 ALA A N 1
ATOM 4127 C CA . ALA A 1 506 ? -25.325 -10.109 38.245 1.00 53.41 506 ALA A CA 1
ATOM 4128 C C . ALA A 1 506 ? -25.852 -8.823 37.578 1.00 53.41 506 ALA A C 1
ATOM 4130 O O . ALA A 1 506 ? -25.107 -7.862 37.393 1.00 53.41 506 ALA A O 1
ATOM 4131 N N . LYS A 1 507 ? -27.159 -8.781 37.279 1.00 56.06 507 LYS A N 1
ATOM 4132 C CA . LYS A 1 507 ? -27.889 -7.592 36.805 1.00 56.06 507 LYS A CA 1
ATOM 4133 C C . LYS A 1 507 ? -28.255 -6.601 37.912 1.00 56.06 507 LYS A C 1
ATOM 4135 O O . LYS A 1 507 ? -28.816 -5.547 37.605 1.00 56.06 507 LYS A O 1
ATOM 4140 N N . GLN A 1 508 ? -27.979 -6.907 39.180 1.00 65.38 508 GLN A N 1
ATOM 4141 C CA . GLN A 1 508 ? -28.208 -5.977 40.278 1.00 65.38 508 GLN A CA 1
ATOM 4142 C C . GLN A 1 508 ? -27.150 -4.871 40.188 1.00 65.38 508 GLN A C 1
ATOM 4144 O O . GLN A 1 508 ? -26.057 -4.982 40.737 1.00 65.38 508 GLN A O 1
ATOM 4149 N N . LEU A 1 509 ? -27.471 -3.833 39.412 1.00 66.06 509 LEU A N 1
ATOM 4150 C CA . LEU A 1 509 ? -26.637 -2.649 39.265 1.00 66.06 509 LEU A CA 1
ATOM 4151 C C . LEU A 1 509 ? -26.362 -2.071 40.649 1.00 66.06 509 LEU A C 1
ATOM 4153 O O . LEU A 1 509 ? -27.284 -1.734 41.399 1.00 66.06 509 LEU A O 1
ATOM 4157 N N . ILE A 1 510 ? -25.077 -1.969 40.964 1.00 86.38 510 ILE A N 1
ATOM 4158 C CA . ILE A 1 510 ? -24.595 -1.188 42.093 1.00 86.38 510 ILE A CA 1
ATOM 4159 C C . ILE A 1 510 ? -25.135 0.240 41.950 1.00 86.38 510 ILE A C 1
ATOM 4161 O O . ILE A 1 510 ? -25.340 0.736 40.836 1.00 86.38 510 ILE A O 1
ATOM 4165 N N . CYS A 1 511 ? -25.429 0.888 43.079 1.00 89.19 511 CYS A N 1
ATOM 4166 C CA . CYS A 1 511 ? -25.938 2.251 43.039 1.00 89.19 511 CYS A CA 1
ATOM 4167 C C . CYS A 1 511 ? -24.920 3.186 42.365 1.00 89.19 511 CYS A C 1
ATOM 4169 O O . CYS A 1 511 ? -23.725 2.893 42.307 1.00 89.19 511 CYS A O 1
ATOM 4171 N N . PHE A 1 512 ? -25.396 4.306 41.823 1.00 88.06 512 PHE A N 1
ATOM 4172 C CA . PHE A 1 512 ? -24.531 5.214 41.071 1.00 88.06 512 PHE A CA 1
ATOM 4173 C C . PHE A 1 512 ? -23.346 5.722 41.906 1.00 88.06 512 PHE A C 1
ATOM 4175 O O . PHE A 1 512 ? -22.233 5.746 41.393 1.00 88.06 512 PHE A O 1
ATOM 4182 N N . ASP A 1 513 ? -23.570 6.064 43.177 1.00 90.75 513 ASP A N 1
ATOM 4183 C CA . ASP A 1 513 ? -22.532 6.613 44.058 1.00 90.75 513 ASP A CA 1
ATOM 4184 C C . ASP A 1 513 ? -21.386 5.610 44.276 1.00 90.75 513 ASP A C 1
ATOM 4186 O O . ASP A 1 513 ? -20.220 5.932 44.045 1.00 90.75 513 ASP A O 1
ATOM 4190 N N . ASP A 1 514 ? -21.721 4.361 44.607 1.00 94.31 514 ASP A N 1
ATOM 4191 C CA . ASP A 1 514 ? -20.748 3.274 44.753 1.00 94.31 514 ASP A CA 1
ATOM 4192 C C . ASP A 1 514 ? -20.018 2.998 43.428 1.00 94.31 514 ASP A C 1
ATOM 4194 O O . ASP A 1 514 ? -18.790 2.909 43.393 1.00 94.31 514 ASP A O 1
ATOM 4198 N N . MET A 1 515 ? -20.756 2.896 42.314 1.00 94.62 515 MET A N 1
ATOM 4199 C CA . MET A 1 515 ? -20.174 2.644 40.991 1.00 94.62 515 MET A CA 1
ATOM 4200 C C . MET A 1 515 ? -19.196 3.751 40.591 1.00 94.62 515 MET A C 1
ATOM 4202 O O . MET A 1 515 ? -18.129 3.468 40.050 1.00 94.62 515 MET A O 1
ATOM 4206 N N . PHE A 1 516 ? -19.533 5.006 40.881 1.00 95.31 516 PHE A N 1
ATOM 4207 C CA . PHE A 1 516 ? -18.700 6.158 40.571 1.00 95.31 516 PHE A CA 1
ATOM 4208 C C . PHE A 1 516 ? -17.374 6.128 41.342 1.00 95.31 516 PHE A C 1
ATOM 4210 O O . PHE A 1 516 ? -16.311 6.318 40.746 1.00 95.31 516 PHE A O 1
ATOM 4217 N N . VAL A 1 517 ? -17.411 5.841 42.649 1.00 95.31 517 VAL A N 1
ATOM 4218 C CA . VAL A 1 517 ? -16.195 5.744 43.476 1.00 95.31 517 VAL A CA 1
ATOM 4219 C C . VAL A 1 517 ? -15.337 4.549 43.055 1.00 95.31 517 VAL A C 1
ATOM 4221 O O . VAL A 1 517 ? -14.115 4.675 42.945 1.00 95.31 517 VAL A O 1
ATOM 4224 N N . LEU A 1 518 ? -15.957 3.403 42.762 1.00 96.88 518 LEU A N 1
ATOM 4225 C CA . LEU A 1 518 ? -15.248 2.225 42.260 1.00 96.88 518 LEU A CA 1
ATOM 4226 C C . LEU A 1 518 ? -14.617 2.473 40.886 1.00 96.88 518 LEU A C 1
ATOM 4228 O O . LEU A 1 518 ? -13.488 2.043 40.644 1.00 96.88 518 LEU A O 1
ATOM 4232 N N . LEU A 1 519 ? -15.310 3.191 40.000 1.00 96.56 519 LEU A N 1
ATOM 4233 C CA . LEU A 1 519 ? -14.784 3.613 38.707 1.00 96.56 519 LEU A CA 1
ATOM 4234 C C . LEU A 1 519 ? -13.571 4.527 38.885 1.00 96.56 519 LEU A C 1
ATOM 4236 O O . LEU A 1 519 ? -12.522 4.242 38.312 1.00 96.56 519 LEU A O 1
ATOM 4240 N N . LEU A 1 520 ? -13.673 5.566 39.720 1.00 96.06 520 LEU A N 1
ATOM 4241 C CA . LEU A 1 520 ? -12.548 6.450 40.032 1.00 96.06 520 LEU A CA 1
ATOM 4242 C C . LEU A 1 520 ? -11.344 5.655 40.547 1.00 96.06 520 LEU A C 1
ATOM 4244 O O . LEU A 1 520 ? -10.247 5.799 40.009 1.00 96.06 520 LEU A O 1
ATOM 4248 N N . GLY A 1 521 ? -11.562 4.791 41.541 1.00 95.81 521 GLY A N 1
ATOM 4249 C CA . GLY A 1 521 ? -10.528 3.932 42.113 1.00 95.81 521 GLY A CA 1
ATOM 4250 C C . GLY A 1 521 ? -9.873 3.017 41.079 1.00 95.81 521 GLY A C 1
ATOM 4251 O O . GLY A 1 521 ? -8.651 2.897 41.044 1.00 95.81 521 GLY A O 1
ATOM 4252 N N . THR A 1 522 ? -10.670 2.441 40.179 1.00 96.31 522 THR A N 1
ATOM 4253 C CA . THR A 1 522 ? -10.197 1.589 39.076 1.00 96.31 522 THR A CA 1
ATOM 4254 C C . THR A 1 522 ? -9.351 2.365 38.070 1.00 96.31 522 THR A C 1
ATOM 4256 O O . THR A 1 522 ? -8.329 1.876 37.606 1.00 96.31 522 THR A O 1
ATOM 4259 N N . ILE A 1 523 ? -9.734 3.596 37.743 1.00 95.31 523 ILE A N 1
ATOM 4260 C CA . ILE A 1 523 ? -9.008 4.427 36.776 1.00 95.31 523 ILE A CA 1
ATOM 4261 C C . ILE A 1 523 ? -7.652 4.882 37.336 1.00 95.31 523 ILE A C 1
ATOM 4263 O O . ILE A 1 523 ? -6.678 4.992 36.591 1.00 95.31 523 ILE A O 1
ATOM 4267 N N . VAL A 1 524 ? -7.565 5.140 38.645 1.00 94.06 524 VAL A N 1
ATOM 4268 C CA . VAL A 1 524 ? -6.313 5.569 39.291 1.00 94.06 524 VAL A CA 1
ATOM 4269 C C . VAL A 1 524 ? -5.406 4.408 39.711 1.00 94.06 524 VAL A C 1
ATOM 4271 O O . VAL A 1 524 ? -4.289 4.674 40.162 1.00 94.06 524 VAL A O 1
ATOM 4274 N N . CYS A 1 525 ? -5.852 3.149 39.583 1.00 89.38 525 CYS A N 1
ATOM 4275 C CA . CYS A 1 525 ? -5.142 1.984 40.121 1.00 89.38 525 CYS A CA 1
ATOM 4276 C C . CYS A 1 525 ? -3.898 1.568 39.317 1.00 89.38 525 CYS A C 1
ATOM 4278 O O . CYS A 1 525 ? -2.945 1.072 39.919 1.00 89.38 525 CYS A O 1
ATOM 4280 N N . ASP A 1 526 ? -3.866 1.774 37.998 1.00 77.75 526 ASP A N 1
ATOM 4281 C CA . ASP A 1 526 ? -2.803 1.237 37.127 1.00 77.75 526 ASP A CA 1
ATOM 4282 C C . ASP A 1 526 ? -2.257 2.278 36.129 1.00 77.75 526 ASP A C 1
ATOM 4284 O O . ASP A 1 526 ? -2.257 3.468 36.458 1.00 77.75 526 ASP A O 1
ATOM 4288 N N . GLU A 1 527 ? -1.739 1.859 34.961 1.00 74.88 527 GLU A N 1
ATOM 4289 C CA . GLU A 1 527 ? -1.354 2.694 33.814 1.00 74.88 527 GLU A CA 1
ATOM 4290 C C . GLU A 1 527 ? -2.489 3.668 33.470 1.00 74.88 527 GLU A C 1
ATOM 4292 O O . GLU A 1 527 ? -3.396 3.365 32.700 1.00 74.88 527 GLU A O 1
ATOM 4297 N N . LYS A 1 528 ? -2.466 4.827 34.136 1.00 84.38 528 LYS A N 1
ATOM 4298 C CA . LYS A 1 528 ? -3.580 5.770 34.233 1.00 84.38 528 LYS A CA 1
ATOM 4299 C C . LYS A 1 528 ? -4.018 6.179 32.825 1.00 84.38 528 LYS A C 1
ATOM 4301 O O . LYS A 1 528 ? -3.286 6.945 32.187 1.00 84.38 528 LYS A O 1
ATOM 4306 N N . PRO A 1 529 ? -5.172 5.696 32.327 1.00 88.94 529 PRO A N 1
ATOM 4307 C CA . PRO A 1 529 ? -5.598 6.041 30.987 1.00 88.94 529 PRO A CA 1
ATOM 4308 C C . PRO A 1 529 ? -5.868 7.548 30.918 1.00 88.94 529 PRO A C 1
ATOM 4310 O O . PRO A 1 529 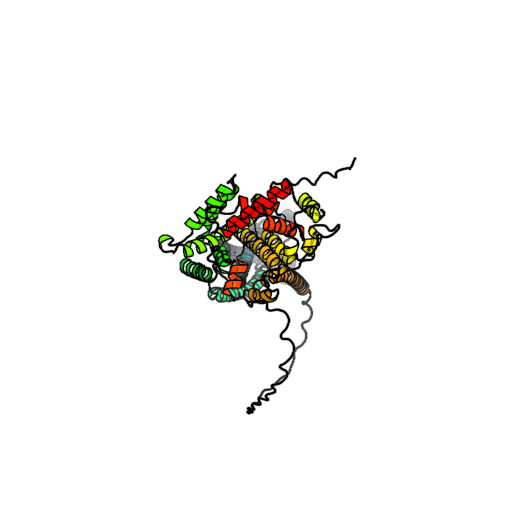? -6.308 8.161 31.894 1.00 88.94 529 PRO A O 1
ATOM 4313 N N . ASP A 1 530 ? -5.627 8.166 29.761 1.00 92.00 530 ASP A N 1
ATOM 4314 C CA . ASP A 1 530 ? -6.024 9.553 29.517 1.00 92.00 530 ASP A CA 1
ATOM 4315 C C . ASP A 1 530 ? -7.542 9.628 29.331 1.00 92.00 530 ASP A C 1
ATOM 4317 O O . ASP A 1 530 ? -8.077 9.716 28.223 1.00 92.00 530 ASP A O 1
ATOM 4321 N N . ILE A 1 531 ? -8.249 9.574 30.459 1.00 93.00 531 ILE A N 1
ATOM 4322 C CA . ILE A 1 531 ? -9.709 9.637 30.517 1.00 93.00 531 ILE A CA 1
ATOM 4323 C C . ILE A 1 531 ? -10.254 10.954 29.977 1.00 93.00 531 ILE A C 1
ATOM 4325 O O . ILE A 1 531 ? -11.397 10.999 29.534 1.00 93.00 531 ILE A O 1
ATOM 4329 N N . PHE A 1 532 ? -9.449 12.020 29.989 1.00 93.75 532 PHE A N 1
ATOM 4330 C CA . PHE A 1 532 ? -9.848 13.332 29.492 1.00 93.75 532 PHE A CA 1
ATOM 4331 C C . PHE A 1 532 ? -9.877 13.314 27.969 1.00 93.75 532 PHE A C 1
ATOM 4333 O O . PHE A 1 532 ? -10.858 13.748 27.363 1.00 93.75 532 PHE A O 1
ATOM 4340 N N . TYR A 1 533 ? -8.834 12.750 27.350 1.00 93.25 533 TYR A N 1
ATOM 4341 C CA . TYR A 1 533 ? -8.838 12.463 25.921 1.00 93.25 533 TYR A CA 1
ATOM 4342 C C . TYR A 1 533 ? -9.979 11.520 25.549 1.00 93.25 533 TYR A C 1
ATOM 4344 O O . TYR A 1 533 ? -10.729 11.825 24.626 1.00 93.25 533 TYR A O 1
ATOM 4352 N N . LEU A 1 534 ? -10.138 10.407 26.267 1.00 94.81 534 LEU A N 1
ATOM 4353 C CA . LEU A 1 534 ? -11.149 9.399 25.959 1.00 94.81 534 LEU A CA 1
ATOM 4354 C C . LEU A 1 534 ? -12.575 9.964 26.063 1.00 94.81 534 LEU A C 1
ATOM 4356 O O . LEU A 1 534 ? -13.373 9.808 25.138 1.00 94.81 534 LEU A O 1
ATOM 4360 N N . SER A 1 535 ? -12.876 10.681 27.150 1.00 95.44 535 SER A N 1
ATOM 4361 C CA . SER A 1 535 ? -14.154 11.370 27.364 1.00 95.44 535 SER A CA 1
ATOM 4362 C C . SER A 1 535 ? -14.418 12.396 26.264 1.00 95.44 535 SER A C 1
ATOM 4364 O O . SER A 1 535 ? -15.492 12.418 25.654 1.00 95.44 535 SER A O 1
ATOM 4366 N N . TRP A 1 536 ? -13.413 13.212 25.929 1.00 94.75 536 TRP A N 1
ATOM 4367 C CA . TRP A 1 536 ? -13.503 14.149 24.815 1.00 94.75 536 TRP A CA 1
ATOM 4368 C C . TRP A 1 536 ? -13.760 13.425 23.491 1.00 94.75 536 TRP A C 1
ATOM 4370 O O . TRP A 1 536 ? -14.673 13.808 22.764 1.00 94.75 536 TRP A O 1
ATOM 4380 N N . PHE A 1 537 ? -13.010 12.371 23.180 1.00 95.19 537 PHE A N 1
ATOM 4381 C CA . PHE A 1 537 ? -13.108 11.627 21.929 1.00 95.19 537 PHE A CA 1
ATOM 4382 C C . PHE A 1 537 ? -14.503 11.014 21.757 1.00 95.19 537 PHE A C 1
ATOM 4384 O O . PHE A 1 537 ? -15.172 11.271 20.753 1.00 95.19 537 PHE A O 1
ATOM 4391 N N . ILE A 1 538 ? -15.000 10.307 22.775 1.00 96.00 538 ILE A N 1
ATOM 4392 C CA . ILE A 1 538 ? -16.336 9.701 22.775 1.00 96.00 538 ILE A CA 1
ATOM 4393 C C . ILE A 1 538 ? -17.421 10.780 22.687 1.00 96.00 538 ILE A C 1
ATOM 4395 O O . ILE A 1 538 ? -18.292 10.703 21.816 1.00 96.00 538 ILE A O 1
ATOM 4399 N N . SER A 1 539 ? -17.375 11.820 23.524 1.00 94.00 539 SER A N 1
ATOM 4400 C CA . SER A 1 539 ? -18.405 12.873 23.542 1.00 94.00 539 SER A CA 1
ATOM 4401 C C . SER A 1 539 ? -18.454 13.695 22.248 1.00 94.00 539 SER A C 1
ATOM 4403 O O . SER A 1 539 ? -19.520 14.198 21.870 1.00 94.00 539 SER A O 1
ATOM 4405 N N . THR A 1 540 ? -17.315 13.815 21.566 1.00 93.06 540 THR A N 1
ATOM 4406 C CA . THR A 1 540 ? -17.124 14.615 20.354 1.00 93.06 540 THR A CA 1
ATOM 4407 C C . THR A 1 540 ? -17.484 13.837 19.093 1.00 93.06 540 THR A C 1
ATOM 4409 O O . THR A 1 540 ? -18.074 14.424 18.183 1.00 93.06 540 THR A O 1
ATOM 4412 N N . PHE A 1 541 ? -17.147 12.545 19.034 1.00 94.88 541 PHE A N 1
ATOM 4413 C CA . PHE A 1 541 ? -17.182 11.760 17.800 1.00 94.88 541 PHE A CA 1
ATOM 4414 C C . PHE A 1 541 ? -18.178 10.587 17.793 1.00 94.88 541 PHE A C 1
ATOM 4416 O O . PHE A 1 541 ? -18.421 10.017 16.728 1.00 94.88 541 PHE A O 1
ATOM 4423 N N . SER A 1 542 ? -18.810 10.245 18.921 1.00 95.12 542 SER A N 1
ATOM 4424 C CA . SER A 1 542 ? -19.838 9.193 18.938 1.00 95.12 542 SER A CA 1
ATOM 4425 C C . SER A 1 542 ? -21.147 9.644 18.272 1.00 95.12 542 SER A C 1
ATOM 4427 O O . SER A 1 542 ? -21.579 10.791 18.453 1.00 95.12 542 SER A O 1
ATOM 4429 N N . PRO A 1 543 ? -21.850 8.750 17.554 1.00 94.12 543 PRO A N 1
ATOM 4430 C CA . PRO A 1 543 ? -23.149 9.039 16.953 1.00 94.12 543 PRO A CA 1
ATOM 4431 C C . PRO A 1 543 ? -24.274 9.030 18.002 1.00 94.12 543 PRO A C 1
ATOM 4433 O O . PRO A 1 543 ? -25.083 8.111 18.045 1.00 94.12 543 PRO A O 1
ATOM 4436 N N . LYS A 1 544 ? -24.359 10.083 18.830 1.00 91.00 544 LYS A N 1
ATOM 4437 C CA . LYS A 1 544 ? -25.264 10.161 20.003 1.00 91.00 544 LYS A CA 1
ATOM 4438 C C . LYS A 1 544 ? -26.742 9.841 19.728 1.00 91.00 544 LYS A C 1
ATOM 4440 O O . LYS A 1 544 ? -27.449 9.454 20.636 1.00 91.00 544 LYS A O 1
ATOM 4445 N N . GLN A 1 545 ? -27.221 10.020 18.498 1.00 86.94 545 GLN A N 1
ATOM 4446 C CA . GLN A 1 545 ? -28.619 9.756 18.118 1.00 86.94 545 GLN A CA 1
ATOM 4447 C C . GLN A 1 545 ? -28.929 8.266 17.909 1.00 86.94 545 GLN A C 1
ATOM 4449 O O . GLN A 1 545 ? -30.083 7.911 17.687 1.00 86.94 545 GLN A O 1
ATOM 4454 N N . CYS A 1 546 ? -27.900 7.419 17.900 1.00 88.12 546 CYS A N 1
ATOM 4455 C CA . CYS A 1 546 ? -27.988 6.004 17.553 1.00 88.12 546 CYS A CA 1
ATOM 4456 C C . CYS A 1 546 ? -27.311 5.107 18.599 1.00 88.12 546 CYS A C 1
ATOM 4458 O O . CYS A 1 546 ? -27.066 3.938 18.312 1.00 88.12 546 CYS A O 1
ATOM 4460 N N . LEU A 1 547 ? -26.952 5.649 19.768 1.00 92.56 547 LEU A N 1
ATOM 4461 C CA . LEU A 1 547 ? -26.368 4.854 20.843 1.00 92.56 547 LEU A CA 1
ATOM 4462 C C . LEU A 1 547 ? -27.462 4.059 21.555 1.00 92.56 547 LEU A C 1
ATOM 4464 O O . LEU A 1 547 ? -28.587 4.526 21.721 1.00 92.56 547 LEU A O 1
ATOM 4468 N N . SER A 1 548 ? -27.118 2.846 21.968 1.00 94.50 548 SER A N 1
ATOM 4469 C CA . SER A 1 548 ? -27.959 2.042 22.844 1.00 94.50 548 SER A CA 1
ATOM 4470 C C . SER A 1 548 ? -27.892 2.577 24.284 1.00 94.50 548 SER A C 1
ATOM 4472 O O . SER A 1 548 ? -26.891 3.196 24.662 1.00 94.50 548 SER A O 1
ATOM 4474 N N . PRO A 1 549 ? -28.909 2.319 25.128 1.00 95.38 549 PRO A N 1
ATOM 4475 C CA . PRO A 1 549 ? -28.897 2.769 26.521 1.00 95.38 549 PRO A CA 1
ATOM 4476 C C . PRO A 1 549 ? -27.637 2.368 27.322 1.00 95.38 549 PRO A C 1
ATOM 4478 O O . PRO A 1 549 ? -27.134 3.210 28.069 1.00 95.38 549 PRO A O 1
ATOM 4481 N N . PRO A 1 550 ? -27.055 1.156 27.163 1.00 94.62 550 PRO A N 1
ATOM 4482 C CA . PRO A 1 550 ? -25.800 0.802 27.834 1.00 94.62 550 PRO A CA 1
ATOM 4483 C C . PRO A 1 550 ? -24.613 1.688 27.430 1.00 94.62 550 PRO A C 1
ATOM 4485 O O . PRO A 1 550 ? -23.800 2.066 28.274 1.00 94.62 550 PRO A O 1
ATOM 4488 N N . PHE A 1 551 ? -24.531 2.064 26.153 1.00 96.56 551 PHE A N 1
ATOM 4489 C CA . PHE A 1 551 ? -23.505 2.968 25.634 1.00 96.56 551 PHE A CA 1
ATOM 4490 C C . PHE A 1 551 ? -23.720 4.413 26.085 1.00 96.56 551 PHE A C 1
ATOM 4492 O O . PHE A 1 551 ? -22.755 5.096 26.423 1.00 96.56 551 PHE A O 1
ATOM 4499 N N . GLU A 1 552 ? -24.966 4.880 26.163 1.00 96.44 552 GLU A N 1
ATOM 4500 C CA . GLU A 1 552 ? -25.272 6.190 26.748 1.00 96.44 552 GLU A CA 1
ATOM 4501 C C . GLU A 1 552 ? -24.880 6.251 28.230 1.00 96.44 552 GLU A C 1
ATOM 4503 O O . GLU A 1 552 ? -24.250 7.220 28.658 1.00 96.44 552 GLU A O 1
ATOM 4508 N N . TYR A 1 553 ? -25.178 5.197 28.996 1.00 95.12 553 TYR A N 1
ATOM 4509 C CA . TYR A 1 553 ? -24.779 5.083 30.399 1.00 95.12 553 TYR A CA 1
ATOM 4510 C C . TYR A 1 553 ? -23.254 5.087 30.562 1.00 95.12 553 TYR A C 1
ATOM 4512 O O . TYR A 1 553 ? -22.723 5.826 31.394 1.00 95.12 553 TYR A O 1
ATOM 4520 N N . ALA A 1 554 ? -22.535 4.314 29.744 1.00 95.88 554 ALA A N 1
ATOM 4521 C CA . ALA A 1 554 ? -21.076 4.270 29.768 1.00 95.88 554 ALA A CA 1
ATOM 4522 C C . ALA A 1 554 ? -20.450 5.638 29.440 1.00 95.88 554 ALA A C 1
ATOM 4524 O O . ALA A 1 554 ? -19.568 6.110 30.160 1.00 95.88 554 ALA A O 1
ATOM 4525 N N . ALA A 1 555 ? -20.957 6.316 28.405 1.00 96.75 555 ALA A N 1
ATOM 4526 C CA . ALA A 1 555 ? -20.493 7.646 28.020 1.00 96.75 555 ALA A CA 1
ATOM 4527 C C . ALA A 1 555 ? -20.748 8.683 29.126 1.00 96.75 555 ALA A C 1
ATOM 4529 O O . ALA A 1 555 ? -19.864 9.483 29.424 1.00 96.75 555 ALA A O 1
ATOM 4530 N N . ALA A 1 556 ? -21.925 8.644 29.762 1.00 96.19 556 ALA A N 1
ATOM 4531 C CA . ALA A 1 556 ? -22.282 9.562 30.841 1.00 96.19 556 ALA A CA 1
ATOM 4532 C C . ALA A 1 556 ? -21.406 9.377 32.091 1.00 96.19 556 ALA A C 1
ATOM 4534 O O . ALA A 1 556 ? -20.981 10.368 32.681 1.00 96.19 556 ALA A O 1
ATOM 4535 N N . ASN A 1 557 ? -21.092 8.132 32.474 1.00 95.38 557 ASN A N 1
ATOM 4536 C CA . ASN A 1 557 ? -20.188 7.858 33.599 1.00 95.38 557 ASN A CA 1
ATOM 4537 C C . ASN A 1 557 ? -18.777 8.388 33.333 1.00 95.38 557 ASN A C 1
ATOM 4539 O O . ASN A 1 557 ? -18.180 9.021 34.202 1.00 95.38 557 ASN A O 1
ATOM 4543 N N . LEU A 1 558 ? -18.259 8.178 32.121 1.00 95.56 558 LEU A N 1
ATOM 4544 C CA . LEU A 1 558 ? -16.939 8.675 31.747 1.00 95.56 558 LEU A CA 1
ATOM 4545 C C . LEU A 1 558 ? -16.891 10.212 31.686 1.00 95.56 558 LEU A C 1
ATOM 4547 O O . LEU A 1 558 ? -15.918 10.817 32.138 1.00 95.56 558 LEU A O 1
ATOM 4551 N N . GLU A 1 559 ? -17.940 10.850 31.158 1.00 95.44 559 GLU A N 1
ATOM 4552 C CA . GLU A 1 559 ? -18.074 12.311 31.138 1.00 95.44 559 GLU A CA 1
ATOM 4553 C C . GLU A 1 559 ? -18.109 12.874 32.564 1.00 95.44 559 GLU A C 1
ATOM 4555 O O . GLU A 1 559 ? -17.316 13.758 32.887 1.00 95.44 559 GLU A O 1
ATOM 4560 N N . ALA A 1 560 ? -18.940 12.300 33.440 1.00 95.62 560 ALA A N 1
ATOM 4561 C CA . ALA A 1 560 ? -19.039 12.694 34.844 1.00 95.62 560 ALA A CA 1
ATOM 4562 C C . ALA A 1 560 ? -17.709 12.528 35.595 1.00 95.62 560 ALA A C 1
ATOM 4564 O O . ALA A 1 560 ? -17.314 13.421 36.347 1.00 95.62 560 ALA A O 1
ATOM 4565 N N . LEU A 1 561 ? -16.999 11.419 35.373 1.00 94.88 561 LEU A N 1
ATOM 4566 C CA . LEU A 1 561 ? -15.700 11.165 35.993 1.00 94.88 561 LEU A CA 1
ATOM 4567 C C . LEU A 1 561 ? -14.650 12.181 35.534 1.00 94.88 561 LEU A C 1
ATOM 4569 O O . LEU A 1 561 ? -13.965 12.777 36.362 1.00 94.88 561 LEU A O 1
ATOM 4573 N N . SER A 1 562 ? -14.542 12.405 34.223 1.00 94.12 562 SER A N 1
ATOM 4574 C CA . SER A 1 562 ? -13.623 13.394 33.652 1.00 94.12 562 SER A CA 1
ATOM 4575 C C . SER A 1 562 ? -13.891 14.790 34.224 1.00 94.12 562 SER A C 1
ATOM 4577 O O . SER A 1 562 ? -12.959 15.487 34.634 1.00 94.12 562 SER A O 1
ATOM 4579 N N . ASP A 1 563 ? -15.161 15.193 34.299 1.00 93.62 563 ASP A N 1
ATOM 4580 C CA . ASP A 1 563 ? -15.569 16.480 34.865 1.00 93.62 563 ASP A CA 1
ATOM 4581 C C . ASP A 1 563 ? -15.239 16.592 36.357 1.00 93.62 563 ASP A C 1
ATOM 4583 O O . ASP A 1 563 ? -14.740 17.631 36.801 1.00 93.62 563 ASP A O 1
ATOM 4587 N N . HIS A 1 564 ? -15.472 15.524 37.124 1.00 93.50 564 HIS A N 1
ATOM 4588 C CA . HIS A 1 564 ? -15.117 15.459 38.536 1.00 93.50 564 HIS A CA 1
ATOM 4589 C C . HIS A 1 564 ? -13.607 15.610 38.735 1.00 93.50 564 HIS A C 1
ATOM 4591 O O . HIS A 1 564 ? -13.183 16.517 39.445 1.00 93.50 564 HIS A O 1
ATOM 4597 N N . CYS A 1 565 ? -12.785 14.808 38.052 1.00 92.06 565 CYS A N 1
ATOM 4598 C CA . CYS A 1 565 ? -11.326 14.878 38.157 1.00 92.06 565 CYS A CA 1
ATOM 4599 C C . CYS A 1 565 ? -10.771 16.251 37.741 1.00 92.06 565 CYS A C 1
ATOM 4601 O O . CYS A 1 565 ? -9.829 16.756 38.352 1.00 92.06 565 CYS A O 1
ATOM 4603 N N . MET A 1 566 ? -11.364 16.903 36.733 1.00 90.56 566 MET A N 1
ATOM 4604 C CA . MET A 1 566 ? -10.949 18.250 36.324 1.00 90.56 566 MET A CA 1
ATOM 4605 C C . MET A 1 566 ? -11.254 19.313 37.378 1.00 90.56 566 MET A C 1
ATOM 4607 O O . MET A 1 566 ? -10.470 20.255 37.530 1.00 90.56 566 MET A O 1
ATOM 4611 N N . ARG A 1 567 ? -12.375 19.186 38.091 1.00 91.38 567 ARG A N 1
ATOM 4612 C CA . ARG A 1 567 ? -12.810 20.137 39.127 1.00 91.38 567 ARG A CA 1
ATOM 4613 C C . ARG A 1 567 ? -12.323 19.770 40.521 1.00 91.38 567 ARG A C 1
ATOM 4615 O O . ARG A 1 567 ? -12.468 20.582 41.425 1.00 91.38 567 ARG A O 1
ATOM 4622 N N . PHE A 1 568 ? -11.754 18.582 40.685 1.00 88.00 568 PHE A N 1
ATOM 4623 C CA . PHE A 1 568 ? -11.220 18.137 41.953 1.00 88.00 568 PHE A CA 1
ATOM 4624 C C . PHE A 1 568 ? -10.114 19.095 42.405 1.00 88.00 568 PHE A C 1
ATOM 4626 O O . PHE A 1 568 ? -9.131 19.347 41.692 1.00 88.00 568 PHE A O 1
ATOM 4633 N N . GLU A 1 569 ? -10.319 19.651 43.591 1.00 83.38 569 GLU A N 1
ATOM 4634 C CA . GLU A 1 569 ? -9.340 20.412 44.345 1.00 83.38 569 GLU A CA 1
ATOM 4635 C C . GLU A 1 569 ? -8.962 19.526 45.524 1.00 83.38 569 GLU A C 1
ATOM 4637 O O . GLU A 1 569 ? -9.832 19.117 46.295 1.00 83.38 569 GLU A O 1
ATOM 4642 N N . ALA A 1 570 ? -7.676 19.180 45.637 1.00 72.31 570 ALA A N 1
ATOM 4643 C CA . ALA A 1 570 ? -7.207 18.470 46.816 1.00 72.31 570 ALA A CA 1
ATOM 4644 C C . ALA A 1 570 ? -7.622 19.288 48.048 1.00 72.31 570 ALA A C 1
ATOM 4646 O O . ALA A 1 570 ? -7.467 20.516 48.009 1.00 72.31 570 ALA A O 1
ATOM 4647 N N . PRO A 1 571 ? -8.148 18.652 49.112 1.00 67.19 571 PRO A N 1
ATOM 4648 C CA . PRO A 1 571 ? -8.408 19.355 50.349 1.00 67.19 571 PRO A CA 1
ATOM 4649 C C . PRO A 1 571 ? -7.107 20.054 50.712 1.00 67.19 571 PRO A C 1
ATOM 4651 O O . PRO A 1 571 ? -6.079 19.397 50.889 1.00 67.19 571 PRO A O 1
ATOM 4654 N N . SER A 1 572 ? -7.129 21.391 50.704 1.00 56.56 572 SER A N 1
ATOM 4655 C CA . SER A 1 572 ? -5.990 22.187 51.138 1.00 56.56 572 SER A CA 1
ATOM 4656 C C . SER A 1 572 ? -5.588 21.611 52.478 1.00 56.56 572 SER A C 1
ATOM 4658 O O . SER A 1 572 ? -6.470 21.544 53.339 1.00 56.56 572 SER A O 1
ATOM 4660 N N . GLU A 1 573 ? -4.336 21.152 52.620 1.00 49.59 573 GLU A N 1
ATOM 4661 C CA . GLU A 1 573 ? -3.803 20.720 53.910 1.00 49.59 573 GLU A CA 1
ATOM 4662 C C . GLU A 1 573 ? -4.333 21.714 54.932 1.00 49.59 573 GLU A C 1
ATOM 4664 O O . GLU A 1 573 ? -4.006 22.907 54.868 1.00 49.59 573 GLU A O 1
ATOM 4669 N N . GLN A 1 574 ? -5.245 21.256 55.792 1.00 43.75 574 GLN A N 1
ATOM 4670 C CA . GLN A 1 574 ? -5.578 21.991 56.987 1.00 43.75 574 GLN A CA 1
ATOM 4671 C C . GLN A 1 574 ? -4.248 22.032 57.725 1.00 43.75 574 GLN A C 1
ATOM 4673 O O . GLN A 1 574 ? -3.833 21.079 58.373 1.00 43.75 574 GLN A O 1
ATOM 4678 N N . LYS A 1 575 ? -3.498 23.112 57.492 1.00 41.09 575 LYS A N 1
ATOM 4679 C CA . LYS A 1 575 ? -2.436 23.556 58.372 1.00 41.09 575 LYS A CA 1
ATOM 4680 C C . LYS A 1 575 ? -3.170 23.889 59.652 1.00 41.09 575 LYS A C 1
ATOM 4682 O O . LYS A 1 575 ? -3.649 25.011 59.806 1.00 41.09 575 LYS A O 1
ATOM 4687 N N . ASP A 1 576 ? -3.367 22.860 60.462 1.00 39.84 576 ASP A N 1
ATOM 4688 C CA . ASP A 1 576 ? -4.007 22.963 61.754 1.00 39.84 576 ASP A CA 1
ATOM 4689 C C . ASP A 1 576 ? -3.319 24.089 62.531 1.00 39.84 576 ASP A C 1
ATOM 4691 O O . ASP A 1 576 ? -2.089 24.134 62.662 1.00 39.84 576 ASP A O 1
ATOM 4695 N N . ILE A 1 577 ? -4.156 25.044 62.934 1.00 33.00 577 ILE A N 1
ATOM 4696 C CA . ILE A 1 577 ? -3.885 26.103 63.907 1.00 33.00 577 ILE A CA 1
ATOM 4697 C C . ILE A 1 577 ? -3.959 25.492 65.301 1.00 33.00 577 ILE A C 1
ATOM 4699 O O . ILE A 1 577 ? -4.904 24.704 65.534 1.00 33.00 577 ILE A O 1
#

Foldseek 3Di:
DVLVVLLVVLVVLVVVVCVVCVPQSVQKDKDFLVNVCVVPVDDPVVVLVVLVVQLVVQLVVLVVLLVVLVVQLVVLVVQLVVLVPPPQQDQPQQQALDVVLSVLSVVLSVLVNLLSVLSNQLSVLSNVLSVVLSVSSVSVSVCSVPPSNHRSRMRIDGHPSSVCCVVSCVSSVVSVVSNVPSVVVSVVSVVVSVVHDGHPCVVPVVVLLVVQLVVCVVAADPQFLDGDDDSSLVSVLSQQCRPPHPNVVLLCVLLVCLVVDPALLVNQVSQLVSLVVPDPPVVPDDPSSSSSSSVSSSLSSLLVNCVVPVVVLDDPDDQLVVLLQVLQQDQPVVAPAPQLLLLHPDRDPNDGLQASQLVQPLLLVLLVLQVVLLVDSALSSSLVSLLVSLLSSLVSSCVSNVNDPPVCVVVCVVVDDPPPVVVVVVVVVVVVVVVVVVVVVVVPVVPPPDDDDDDDDDDDDDDDDDDDDDDDDDDDDDDDDDDDDDDDPDDDPPPPDDPVVSVVVSVPDDDPSNSLSSSSSSCSNDPNRSLLSSLCSNVRNPPVVPGRPSSVVSSVSSVVNNVCSVPDDDPDPCPDD

Sequence (577 aa):
MIKSNLEAIKTKKIEAWMLDHTDIAPCLVIDTQESYCNSLKKTIKQFNSERKKTHDQEMQRLKKFIRDLNKNVKIVEKELSILTEIPIADVPYLCYSDINFSLFQRKLTFVRLRVQKNQIQIATKKYGFFNDKLKDAHEFLRLFSDSDSLPCDQIYHLNDFYDYDFHLQAAISKHENNLKYLIPLEKRMAHVAKKLPRAKWAIDFKLFLNDAIKSGMKRINPDMFYFTPDENELEVSKCFFCHKSPIRPIVDCVLKNINTYTHSKDFVKQLLIKSFQLMPDRDKMTQDEMSICLLIFFRTLFNRCYELYSSLFKPKLPSGLQKLEDMGKMNANSFDIPLEMVGLEKPPENESIQLVFSRNKYFLKASQYFIYSMFMANPIDALFYVHEGILAINKAALINRGILSDDEETIEKKDIYQSEAQNEGNEAQNEGNEASNEGNEASNEGNEASNEGNETTNGKNCENKKENKSKGADSKNEINIQNSFLSLESLNKKQILTKDELENQAKQLICFDDMFVLLLGTIVCDEKPDIFYLSWFISTFSPKQCLSPPFEYAAANLEALSDHCMRFEAPSEQKDI

pLDDT: mean 82.31, std 22.03, range [26.78, 98.5]

Organism: NCBI:txid1144522

Radius of gyration: 43.79 Å; chains: 1; bounding box: 93×83×129 Å

Secondary structure (DSSP, 8-state):
-HHHHHHHHHHHHHHHHHHHTTTTGGGEEEEEHHHHHHHHT--HHHHHHHHHHHHHHHHHHHHHHHHHHHHHHHHHHHHHHHHHHSPP-PPP----SSHHHHHHHHHHHHHHHHHHHHHHHHHHHHHHHHHHHHHHHHHHHHHHH-TTTS-TTEEEEE-STT--HHHHHHHHHHHHHHHHHHHHHHHHHHHHHTTSPPPHHHH-HHHHHHHHHHHHHTT-BTTTTB----HHHHHHHHHHHSTT-SSHHHHHHHHHTGGG-SSHHHHHHHHHHHHHHH-TTGGGS-HHHHHHHHHHHHHHHHHHHHHHTGGGGS--S--THHHHHHHHHSBGGGS---HHHHT-SSPPSS-BHHHHHHTSHHHHHHHHHHHHHHT-SSHHHHHHHHHHHHHHHHHHHHHHTTSS-GGGHHHHTTS--SSHHHHHHHHHHHHHHHHHHHHHHHHHTTS-SS------------------------------------S--SS-------HHHHHHHHT-PPPHHHHHHHHHHHHHSSS---HHHHHHHHHHHS-GGG--HHHHHHHHHHHHHHHHHHH----------